Protein AF-A0A4T0IVK9-F1 (afdb_monomer_lite)

Structure (mmCIF, N/CA/C/O backbone):
data_AF-A0A4T0IVK9-F1
#
_entry.id   AF-A0A4T0IVK9-F1
#
loop_
_atom_site.group_PDB
_atom_site.id
_atom_site.type_symbol
_atom_site.label_atom_id
_atom_site.label_alt_id
_atom_site.label_comp_id
_atom_site.label_asym_id
_atom_site.label_entity_id
_atom_site.label_seq_id
_atom_site.pdbx_PDB_ins_code
_atom_site.Cartn_x
_atom_site.Cartn_y
_atom_site.Cartn_z
_atom_site.occupancy
_atom_site.B_iso_or_equiv
_atom_site.auth_seq_id
_atom_site.auth_comp_id
_atom_site.auth_asym_id
_atom_site.auth_atom_id
_atom_site.pdbx_PDB_model_num
ATOM 1 N N . MET A 1 1 ? 17.956 20.297 -20.035 1.00 35.69 1 MET A N 1
ATOM 2 C CA . MET A 1 1 ? 18.117 21.753 -19.789 1.00 35.69 1 MET A CA 1
ATOM 3 C C . MET A 1 1 ? 16.824 22.497 -19.441 1.00 35.69 1 MET A C 1
ATOM 5 O O . MET A 1 1 ? 16.869 23.270 -18.499 1.00 35.69 1 MET A O 1
ATOM 9 N N . LYS A 1 2 ? 15.667 22.271 -20.096 1.00 33.25 2 LYS A N 1
ATOM 10 C CA . LYS A 1 2 ? 14.414 22.989 -19.743 1.00 33.25 2 LYS A CA 1
ATOM 11 C C . LYS A 1 2 ? 13.840 22.673 -18.342 1.00 33.25 2 LYS A C 1
ATOM 13 O O . LYS A 1 2 ? 13.291 23.575 -17.725 1.00 33.25 2 LYS A O 1
ATOM 18 N N . ARG A 1 3 ? 14.008 21.452 -17.805 1.00 40.47 3 ARG A N 1
ATOM 19 C CA . ARG A 1 3 ? 13.567 21.104 -16.430 1.00 40.47 3 ARG A CA 1
ATOM 20 C C . ARG A 1 3 ? 14.401 21.773 -15.327 1.00 40.47 3 ARG A C 1
ATOM 22 O O . ARG A 1 3 ? 13.815 22.282 -14.381 1.00 40.47 3 ARG A O 1
ATOM 29 N N . TYR A 1 4 ? 15.721 21.888 -15.513 1.00 37.03 4 TYR A N 1
ATOM 30 C CA . TYR A 1 4 ? 16.641 22.532 -14.555 1.00 37.03 4 TYR A CA 1
ATOM 31 C C . TYR A 1 4 ? 16.361 24.029 -14.324 1.00 37.03 4 TYR A C 1
ATOM 33 O O . TYR A 1 4 ? 16.618 24.551 -13.247 1.00 37.03 4 TYR A O 1
ATOM 41 N N . LEU A 1 5 ? 15.809 24.729 -15.320 1.00 34.78 5 LEU A N 1
ATOM 42 C CA . LEU A 1 5 ? 15.393 26.129 -15.162 1.00 34.78 5 LEU A CA 1
ATOM 43 C C . LEU A 1 5 ? 14.027 26.254 -14.458 1.00 34.78 5 LEU A C 1
ATOM 45 O O . LEU A 1 5 ? 13.761 27.267 -13.814 1.00 34.78 5 LEU A O 1
ATOM 49 N N . SER A 1 6 ? 13.181 25.217 -14.531 1.00 42.84 6 SER A N 1
ATOM 50 C CA . SER A 1 6 ? 11.892 25.171 -13.823 1.00 42.84 6 SER A CA 1
ATOM 51 C C . SER A 1 6 ? 12.010 24.701 -12.370 1.00 42.84 6 SER A C 1
ATOM 53 O O . SER A 1 6 ? 11.225 25.122 -11.526 1.00 42.84 6 SER A O 1
ATOM 55 N N . SER A 1 7 ? 13.007 23.869 -12.051 1.00 41.25 7 SER A N 1
ATOM 56 C CA . SER A 1 7 ? 13.270 23.414 -10.682 1.00 41.25 7 SER A CA 1
ATOM 57 C C . SER A 1 7 ? 13.758 24.565 -9.797 1.00 41.25 7 SER A C 1
ATOM 59 O O . SER A 1 7 ? 13.277 24.719 -8.678 1.00 41.25 7 SER A O 1
ATOM 61 N N . SER A 1 8 ? 14.589 25.468 -10.333 1.00 39.22 8 SER A N 1
ATOM 62 C CA . SER A 1 8 ? 15.020 26.685 -9.624 1.00 39.22 8 SER A CA 1
ATOM 63 C C . SER A 1 8 ? 13.879 27.678 -9.345 1.00 39.22 8 SER A C 1
ATOM 65 O O . SER A 1 8 ? 13.990 28.484 -8.428 1.00 39.22 8 SER A O 1
ATOM 67 N N . THR A 1 9 ? 12.780 27.631 -10.108 1.00 43.16 9 THR A N 1
ATOM 68 C CA . THR A 1 9 ? 11.577 28.453 -9.875 1.00 43.16 9 THR A CA 1
ATOM 69 C C . THR A 1 9 ? 10.534 27.762 -8.987 1.00 43.16 9 THR A C 1
ATOM 71 O O . THR A 1 9 ? 9.701 28.451 -8.402 1.00 43.16 9 THR A O 1
ATOM 74 N N . ARG A 1 10 ? 10.576 26.427 -8.839 1.00 46.47 10 ARG A N 1
ATOM 75 C CA . ARG A 1 10 ? 9.705 25.663 -7.920 1.00 46.47 10 ARG A CA 1
ATOM 76 C C . ARG A 1 10 ? 10.259 25.561 -6.501 1.00 46.47 10 ARG A C 1
ATOM 78 O O . ARG A 1 10 ? 9.487 25.729 -5.566 1.00 46.47 10 ARG A O 1
ATOM 85 N N . LEU A 1 11 ? 11.577 25.417 -6.335 1.00 45.34 11 LEU A N 1
ATOM 86 C CA . LEU A 1 11 ? 12.252 25.512 -5.027 1.00 45.34 11 LEU A CA 1
ATOM 87 C C . LEU A 1 11 ? 11.997 26.860 -4.327 1.00 45.34 11 LEU A C 1
ATOM 89 O O . LEU A 1 11 ? 12.019 26.938 -3.106 1.00 45.34 11 LEU A O 1
ATOM 93 N N . ALA A 1 12 ? 11.695 27.911 -5.095 1.00 41.84 12 ALA A N 1
ATOM 94 C CA . ALA A 1 12 ? 11.311 29.225 -4.580 1.00 41.84 12 ALA A CA 1
ATOM 95 C C . ALA A 1 12 ? 9.824 29.337 -4.166 1.00 41.84 12 ALA A C 1
ATOM 97 O O . ALA A 1 12 ? 9.397 30.413 -3.754 1.00 41.84 12 ALA A O 1
ATOM 98 N N . LYS A 1 13 ? 9.011 28.277 -4.315 1.00 46.56 13 LYS A N 1
ATOM 99 C CA . LYS A 1 13 ? 7.542 28.352 -4.208 1.00 46.56 13 LYS A CA 1
ATOM 100 C C . LYS A 1 13 ? 6.934 27.645 -2.993 1.00 46.56 13 LYS A C 1
ATOM 102 O O . LYS A 1 13 ? 5.774 27.907 -2.684 1.00 46.56 13 LYS A O 1
ATOM 107 N N . SER A 1 14 ? 7.681 26.801 -2.283 1.00 50.38 14 SER A N 1
ATOM 108 C CA . SER A 1 14 ? 7.239 26.211 -1.016 1.00 50.38 14 SER A CA 1
ATOM 109 C C . SER A 1 14 ? 7.905 26.940 0.148 1.00 50.38 14 SER A C 1
ATOM 111 O O . SER A 1 14 ? 8.978 26.555 0.608 1.00 50.38 14 SER A O 1
ATOM 113 N N . ASP A 1 15 ? 7.280 28.015 0.617 1.00 60.22 15 ASP A N 1
ATOM 114 C CA . ASP A 1 15 ? 7.647 28.607 1.902 1.00 60.22 15 ASP A CA 1
ATOM 115 C C . ASP A 1 15 ? 7.488 27.504 2.975 1.00 60.22 15 ASP A C 1
ATOM 117 O O . ASP A 1 15 ? 6.382 26.963 3.105 1.00 60.22 15 ASP A O 1
ATOM 121 N N . PRO A 1 16 ? 8.546 27.079 3.696 1.00 61.47 16 PRO A N 1
ATOM 122 C CA . PRO A 1 16 ? 8.486 25.925 4.603 1.00 61.47 16 PRO A CA 1
ATOM 123 C C . PRO A 1 16 ? 7.391 26.072 5.668 1.00 61.47 16 PRO A C 1
ATOM 125 O O . PRO A 1 16 ? 6.752 25.094 6.059 1.00 61.47 16 PRO A O 1
ATOM 128 N N . GLY A 1 17 ? 7.087 27.312 6.068 1.00 66.00 17 GLY A N 1
ATOM 129 C CA . GLY A 1 17 ? 5.975 27.608 6.967 1.00 66.00 17 GLY A CA 1
ATOM 130 C C . GLY A 1 17 ? 4.588 27.360 6.360 1.00 66.00 17 GLY A C 1
ATOM 131 O O . GLY A 1 17 ? 3.633 27.159 7.104 1.00 66.00 17 GLY A O 1
ATOM 132 N N . ASN A 1 18 ? 4.432 27.376 5.035 1.00 73.12 18 ASN A N 1
ATOM 133 C CA . ASN A 1 18 ? 3.164 27.060 4.375 1.00 73.12 18 ASN A CA 1
ATOM 134 C C . ASN A 1 18 ? 2.948 25.543 4.280 1.00 73.12 18 ASN A C 1
ATOM 136 O O . ASN A 1 18 ? 1.864 25.064 4.595 1.00 73.12 18 ASN A O 1
ATOM 140 N N . HIS A 1 19 ? 4.004 24.777 3.985 1.00 74.12 19 HIS A N 1
ATOM 141 C CA . HIS A 1 19 ? 3.926 23.313 3.957 1.00 74.12 19 HIS A CA 1
ATOM 142 C C . HIS A 1 19 ? 3.554 22.727 5.328 1.00 74.12 19 HIS A C 1
ATOM 144 O O . HIS A 1 19 ? 2.671 21.877 5.435 1.00 74.12 19 HIS A O 1
ATOM 150 N N . GLN A 1 20 ? 4.158 23.243 6.403 1.00 77.94 20 GLN A N 1
ATOM 151 C CA . GLN A 1 20 ? 3.820 22.817 7.760 1.00 77.94 20 GLN A CA 1
ATOM 152 C C . GLN A 1 20 ? 2.373 23.173 8.137 1.00 77.94 20 GLN A C 1
ATOM 154 O O . GLN A 1 20 ? 1.696 22.385 8.797 1.00 77.94 20 GLN A O 1
ATOM 159 N N . ARG A 1 21 ? 1.870 24.338 7.702 1.00 79.00 21 ARG A N 1
ATOM 160 C CA . ARG A 1 21 ? 0.462 24.720 7.895 1.00 79.00 21 ARG A CA 1
ATOM 161 C C . ARG A 1 21 ? -0.474 23.781 7.145 1.00 79.00 21 ARG A C 1
ATOM 163 O O . ARG A 1 21 ? -1.431 23.310 7.751 1.00 79.00 21 ARG A O 1
ATOM 170 N N . ASP A 1 22 ? -0.181 23.460 5.890 1.00 79.56 22 ASP A N 1
ATOM 171 C CA . ASP A 1 22 ? -0.982 22.532 5.086 1.00 79.56 22 ASP A CA 1
ATOM 172 C C . ASP A 1 22 ? -1.000 21.127 5.696 1.00 79.56 22 ASP A C 1
ATOM 174 O O . ASP A 1 22 ? -2.058 20.497 5.783 1.00 79.56 22 ASP A O 1
ATOM 178 N N . LEU A 1 23 ? 0.142 20.662 6.212 1.00 81.81 23 LEU A N 1
ATOM 179 C CA . LEU A 1 23 ? 0.221 19.411 6.957 1.00 81.81 23 LEU A CA 1
ATOM 180 C C . LEU A 1 23 ? -0.650 19.468 8.217 1.00 81.81 23 LEU A C 1
ATOM 182 O O . LEU A 1 23 ? -1.490 18.592 8.407 1.00 81.81 23 LEU A O 1
ATOM 186 N N . ILE A 1 24 ? -0.524 20.504 9.051 1.00 81.00 24 ILE A N 1
ATOM 187 C CA . ILE A 1 24 ? -1.353 20.669 10.257 1.00 81.00 24 ILE A CA 1
ATOM 188 C C . ILE A 1 24 ? -2.839 20.687 9.889 1.00 81.00 24 ILE A C 1
ATOM 190 O O . ILE A 1 24 ? -3.636 19.984 10.510 1.00 81.00 24 ILE A O 1
ATOM 194 N N . LEU A 1 25 ? -3.220 21.433 8.852 1.00 80.44 25 LEU A N 1
ATOM 195 C CA . LEU A 1 25 ? -4.592 21.470 8.357 1.00 80.44 25 LEU A CA 1
ATOM 196 C C . LEU A 1 25 ? -5.051 20.091 7.877 1.00 80.44 25 LEU A C 1
ATOM 198 O O . LEU A 1 25 ? -6.182 19.705 8.159 1.00 80.44 25 LEU A O 1
ATOM 202 N N . SER A 1 26 ? -4.191 19.310 7.219 1.00 77.75 26 SER A N 1
ATOM 203 C CA . SER A 1 26 ? -4.514 17.939 6.810 1.00 77.75 26 SER A CA 1
ATOM 204 C C . SER A 1 26 ? -4.764 17.009 7.994 1.00 77.75 26 SER A C 1
ATOM 206 O O . SER A 1 26 ? -5.748 16.266 8.001 1.00 77.75 26 SER A O 1
ATOM 208 N N . VAL A 1 27 ? -3.942 17.118 9.039 1.00 82.62 27 VAL A N 1
ATOM 209 C CA . VAL A 1 27 ? -4.086 16.367 10.288 1.00 82.62 27 VAL A CA 1
ATOM 210 C C . VAL A 1 27 ? -5.374 16.760 11.012 1.00 82.62 27 VAL A C 1
ATOM 212 O O . VAL A 1 27 ? -6.102 15.892 11.490 1.00 82.62 27 VAL A O 1
ATOM 215 N N . LEU A 1 28 ? -5.698 18.053 11.065 1.00 79.06 28 LEU A N 1
ATOM 216 C CA . LEU A 1 28 ? -6.930 18.548 11.684 1.00 79.06 28 LEU A CA 1
ATOM 217 C C . LEU A 1 28 ? -8.176 18.131 10.889 1.00 79.06 28 LEU A C 1
ATOM 219 O O . LEU A 1 28 ? -9.169 17.688 11.473 1.00 79.06 28 LEU A O 1
ATOM 223 N N . ASN A 1 29 ? -8.112 18.194 9.558 1.00 78.56 29 ASN A N 1
ATOM 224 C CA . ASN A 1 29 ? -9.193 17.770 8.669 1.00 78.56 29 ASN A CA 1
ATOM 225 C C . ASN A 1 29 ? -9.456 16.263 8.735 1.00 78.56 29 ASN A C 1
ATOM 227 O O . ASN A 1 29 ? -10.595 15.842 8.535 1.00 78.56 29 ASN A O 1
ATOM 231 N N . ALA A 1 30 ? -8.453 15.454 9.091 1.00 74.56 30 ALA A N 1
ATOM 232 C CA . ALA A 1 30 ? -8.631 14.026 9.341 1.00 74.56 30 ALA A CA 1
ATOM 233 C C . ALA A 1 30 ? -9.526 13.717 10.559 1.00 74.56 30 ALA A C 1
ATOM 235 O O . ALA A 1 30 ? -9.893 12.559 10.762 1.00 74.56 30 ALA A O 1
ATOM 236 N N . ARG A 1 31 ? -9.877 14.730 11.372 1.00 78.81 31 ARG A N 1
ATOM 237 C CA . ARG A 1 31 ? -10.713 14.620 12.583 1.00 78.81 31 ARG A CA 1
ATOM 238 C C . ARG A 1 31 ? -10.312 13.441 13.489 1.00 78.81 31 ARG A C 1
ATOM 240 O O . ARG A 1 31 ? -11.174 12.637 13.862 1.00 78.81 31 ARG A O 1
ATOM 247 N N . PRO A 1 32 ? -9.022 13.295 13.850 1.00 78.56 32 PRO A N 1
ATOM 248 C CA . PRO A 1 32 ? -8.592 12.187 14.689 1.00 78.56 32 PRO A CA 1
ATOM 249 C C . PRO A 1 32 ? -9.185 12.321 16.094 1.00 78.56 32 PRO A C 1
ATOM 251 O O . PRO A 1 32 ? -9.207 13.405 16.679 1.00 78.56 32 PRO A O 1
ATOM 254 N N . SER A 1 33 ? -9.656 11.213 16.670 1.00 82.06 33 SER A N 1
ATOM 255 C CA . SER A 1 33 ? -10.049 11.222 18.082 1.00 82.06 33 SER A CA 1
ATOM 256 C C . SER A 1 33 ? -8.813 11.256 18.986 1.00 82.06 33 SER A C 1
ATOM 258 O O . SER A 1 33 ? -7.738 10.797 18.602 1.00 82.06 33 SER A O 1
ATOM 260 N N . ALA A 1 34 ? -8.963 11.708 20.236 1.00 78.00 34 ALA A N 1
ATOM 261 C CA . ALA A 1 34 ? -7.864 11.685 21.209 1.00 78.00 34 ALA A CA 1
ATOM 262 C C . ALA A 1 34 ? -7.276 10.273 21.409 1.00 78.00 34 ALA A C 1
ATOM 264 O O . ALA A 1 34 ? -6.081 10.124 21.663 1.00 78.00 34 ALA A O 1
ATOM 265 N N . ARG A 1 35 ? -8.101 9.225 21.265 1.00 79.69 35 ARG A N 1
ATOM 266 C CA . ARG A 1 35 ? -7.655 7.826 21.290 1.00 79.69 35 ARG A CA 1
ATOM 267 C C . ARG A 1 35 ? -6.801 7.486 20.069 1.00 79.69 35 ARG A C 1
ATOM 269 O O . ARG A 1 35 ? -5.777 6.830 20.233 1.00 79.69 35 ARG A O 1
ATOM 276 N N . ASP A 1 36 ? -7.205 7.935 18.884 1.00 80.25 36 ASP A N 1
ATOM 277 C CA . ASP A 1 36 ? -6.479 7.671 17.638 1.00 80.25 36 ASP A CA 1
ATOM 278 C C . ASP A 1 36 ? -5.111 8.358 17.658 1.00 80.25 36 ASP A C 1
ATOM 280 O O . ASP A 1 36 ? -4.097 7.701 17.435 1.00 80.25 36 ASP A O 1
ATOM 284 N N . SER A 1 37 ? -5.055 9.636 18.049 1.00 81.25 37 SER A N 1
ATOM 285 C CA . SER A 1 37 ? -3.794 10.376 18.174 1.00 81.25 37 SER A CA 1
ATOM 286 C C . SER A 1 37 ? -2.859 9.743 19.207 1.00 81.25 37 SER A C 1
ATOM 288 O O . SER A 1 37 ? -1.673 9.566 18.937 1.00 81.25 37 SER A O 1
ATOM 290 N N . LYS A 1 38 ? -3.380 9.326 20.372 1.00 81.25 38 LYS A N 1
ATOM 291 C CA . LYS A 1 38 ? -2.588 8.598 21.380 1.00 81.25 38 LYS A CA 1
ATOM 292 C C . LYS A 1 38 ? -2.076 7.263 20.845 1.00 81.25 38 LYS A C 1
ATOM 294 O O . LYS A 1 38 ? -0.916 6.935 21.071 1.00 81.25 38 LYS A O 1
ATOM 299 N N . SER A 1 39 ? -2.911 6.514 20.124 1.00 80.75 39 SER A N 1
ATOM 300 C CA . SER A 1 39 ? -2.518 5.242 19.512 1.00 80.75 39 SER A CA 1
ATOM 301 C C . SER A 1 39 ? -1.440 5.438 18.450 1.00 80.75 39 SER A C 1
ATOM 303 O O . SER A 1 39 ? -0.513 4.636 18.384 1.00 80.75 39 SER A O 1
ATOM 305 N N . TYR A 1 40 ? -1.544 6.493 17.640 1.00 81.44 40 TYR A N 1
ATOM 306 C CA . TYR A 1 40 ? -0.555 6.843 16.627 1.00 81.44 40 TYR A CA 1
ATOM 307 C C . TYR A 1 40 ? 0.775 7.273 17.258 1.00 81.44 40 TYR A C 1
ATOM 309 O O . TYR A 1 40 ? 1.825 6.785 16.858 1.00 81.44 40 TYR A O 1
ATOM 317 N N . LEU A 1 41 ? 0.754 8.100 18.304 1.00 80.25 41 LEU A N 1
ATOM 318 C CA . LEU A 1 41 ? 1.970 8.521 19.008 1.00 80.25 41 LEU A CA 1
ATOM 319 C C . LEU A 1 41 ? 2.640 7.374 19.773 1.00 80.25 41 LEU A C 1
ATOM 321 O O . LEU A 1 41 ? 3.857 7.225 19.710 1.00 80.25 41 LEU A O 1
ATOM 325 N N . ALA A 1 42 ? 1.859 6.519 20.444 1.00 79.56 42 ALA A N 1
ATOM 326 C CA . ALA A 1 42 ? 2.373 5.317 21.108 1.00 79.56 42 ALA A CA 1
ATOM 327 C C . ALA A 1 42 ? 3.103 4.391 20.128 1.00 79.56 42 ALA A C 1
ATOM 329 O O . ALA A 1 42 ? 4.050 3.704 20.488 1.00 79.56 42 ALA A O 1
ATOM 330 N N . SER A 1 43 ? 2.688 4.432 18.868 1.00 71.75 43 SER A N 1
ATOM 331 C CA . SER A 1 43 ? 3.260 3.665 17.779 1.00 71.75 43 SER A CA 1
ATOM 332 C C . SER A 1 43 ? 4.724 4.060 17.462 1.00 71.75 43 SER A C 1
ATOM 334 O O . SER A 1 43 ? 5.490 3.238 16.956 1.00 71.75 43 SER A O 1
ATOM 336 N N . PHE A 1 44 ? 5.147 5.279 17.803 1.00 70.00 44 PHE A N 1
ATOM 337 C CA . PHE A 1 44 ? 6.527 5.754 17.629 1.00 70.00 44 PHE A CA 1
ATOM 338 C C . PHE A 1 44 ? 7.417 5.561 18.857 1.00 70.00 44 PHE A C 1
ATOM 340 O O . PHE A 1 44 ? 8.635 5.738 18.770 1.00 70.00 44 PHE A O 1
ATOM 347 N N . ARG A 1 45 ? 6.826 5.202 20.001 1.00 69.56 45 ARG A N 1
ATOM 348 C CA . ARG A 1 45 ? 7.575 4.910 21.223 1.00 69.56 45 ARG A CA 1
ATOM 349 C C . ARG A 1 45 ? 8.257 3.552 21.082 1.00 69.56 45 ARG A C 1
ATOM 351 O O . ARG A 1 45 ? 7.725 2.644 20.443 1.00 69.56 45 ARG A O 1
ATOM 358 N N . LYS A 1 46 ? 9.449 3.403 21.670 1.00 58.50 46 LYS A N 1
ATOM 359 C CA . LYS A 1 46 ? 10.112 2.093 21.761 1.00 58.50 46 LYS A CA 1
ATOM 360 C C . LYS A 1 46 ? 9.145 1.112 22.446 1.00 58.50 46 LYS A C 1
ATOM 362 O O . LYS A 1 46 ? 8.466 1.527 23.387 1.00 58.50 46 LYS A O 1
ATOM 367 N N . PRO A 1 47 ? 9.056 -0.156 22.003 1.00 54.06 47 PRO A N 1
ATOM 368 C CA . PRO A 1 47 ? 8.234 -1.143 22.687 1.00 54.06 47 PRO A CA 1
ATOM 369 C C . PRO A 1 47 ? 8.751 -1.295 24.122 1.00 54.06 47 PRO A C 1
ATOM 371 O O . PRO A 1 47 ? 9.785 -1.922 24.359 1.00 54.06 47 PRO A O 1
ATOM 374 N N . GLN A 1 48 ? 8.058 -0.680 25.082 1.00 43.28 48 GLN A N 1
ATOM 375 C CA . GLN A 1 48 ? 8.257 -0.978 26.492 1.00 43.28 48 GLN A CA 1
ATOM 376 C C . GLN A 1 48 ? 7.838 -2.436 26.689 1.00 43.28 48 GLN A C 1
ATOM 378 O O . GLN A 1 48 ? 6.765 -2.848 26.241 1.00 43.28 48 GLN A O 1
ATOM 383 N N . LYS A 1 49 ? 8.706 -3.241 27.314 1.00 34.38 49 LYS A N 1
ATOM 384 C CA . LYS A 1 49 ? 8.307 -4.577 27.765 1.00 34.38 49 LYS A CA 1
ATOM 385 C C . LYS A 1 49 ? 7.046 -4.410 28.622 1.00 34.38 49 LYS A C 1
ATOM 387 O O . LYS A 1 49 ? 7.061 -3.540 29.492 1.00 34.38 49 LYS A O 1
ATOM 392 N N . PRO A 1 50 ? 5.989 -5.213 28.424 1.00 33.56 50 PRO A N 1
ATOM 393 C CA . PRO A 1 50 ? 4.921 -5.254 29.405 1.00 33.56 50 PRO A CA 1
ATOM 394 C C . PRO A 1 50 ? 5.551 -5.702 30.726 1.00 33.56 50 PRO A C 1
ATOM 396 O O . PRO A 1 50 ? 6.110 -6.799 30.810 1.00 33.56 50 PRO A O 1
ATOM 399 N N . ALA A 1 51 ? 5.527 -4.830 31.733 1.00 31.23 51 ALA A N 1
ATOM 400 C CA . ALA A 1 51 ? 5.723 -5.252 33.106 1.00 31.23 51 ALA A CA 1
ATOM 401 C C . ALA A 1 51 ? 4.530 -6.154 33.432 1.00 31.23 51 ALA A C 1
ATOM 403 O O . ALA A 1 51 ? 3.417 -5.686 33.657 1.00 31.23 51 ALA A O 1
ATOM 404 N N . PHE A 1 52 ? 4.734 -7.463 33.327 1.00 30.66 52 PHE A N 1
ATOM 405 C CA . PHE A 1 52 ? 3.837 -8.412 33.954 1.00 30.66 52 PHE A CA 1
ATOM 406 C C . PHE A 1 52 ? 4.066 -8.281 35.458 1.00 30.66 52 PHE A C 1
ATOM 408 O O . PHE A 1 52 ? 4.989 -8.890 35.995 1.00 30.66 52 PHE A O 1
ATOM 415 N N . ASP A 1 53 ? 3.241 -7.472 36.120 1.00 28.83 53 ASP A N 1
ATOM 416 C CA . ASP A 1 53 ? 3.038 -7.566 37.563 1.00 28.83 53 ASP A CA 1
ATOM 417 C C . ASP A 1 53 ? 2.328 -8.894 37.846 1.00 28.83 53 ASP A C 1
ATOM 419 O O . ASP A 1 53 ? 1.107 -8.988 37.961 1.00 28.83 53 ASP A O 1
ATOM 423 N N . VAL A 1 54 ? 3.112 -9.967 37.908 1.00 33.12 54 VAL A N 1
ATOM 424 C CA . VAL A 1 54 ? 2.717 -11.173 38.626 1.00 33.12 54 VAL A CA 1
ATOM 425 C C . VAL A 1 54 ? 3.089 -10.912 40.072 1.00 33.12 54 VAL A C 1
ATOM 427 O O . VAL A 1 54 ? 4.265 -10.989 40.395 1.00 33.12 54 VAL A O 1
ATOM 430 N N . ASN A 1 55 ? 2.109 -10.550 40.903 1.00 30.05 55 ASN A N 1
ATOM 431 C CA . ASN A 1 55 ? 2.079 -10.851 42.338 1.00 30.05 55 ASN A CA 1
ATOM 432 C C . ASN A 1 55 ? 0.711 -10.471 42.926 1.00 30.05 55 ASN A C 1
ATOM 434 O O . ASN A 1 55 ? 0.536 -9.420 43.535 1.00 30.05 55 ASN A O 1
ATOM 438 N N . HIS A 1 56 ? -0.261 -11.372 42.783 1.00 30.27 56 HIS A N 1
ATOM 439 C CA . HIS A 1 56 ? -1.383 -11.457 43.714 1.00 30.27 56 HIS A CA 1
ATOM 440 C C . HIS A 1 56 ? -1.281 -12.784 44.473 1.00 30.27 56 HIS A C 1
ATOM 442 O O . HIS A 1 56 ? -1.710 -13.827 43.989 1.00 30.27 56 HIS A O 1
ATOM 448 N N . SER A 1 57 ? -0.729 -12.728 45.684 1.00 30.25 57 SER A N 1
ATOM 449 C CA . SER A 1 57 ? -0.957 -13.723 46.734 1.00 30.25 57 SER A CA 1
ATOM 450 C C . SER A 1 57 ? -1.212 -12.996 48.059 1.00 30.25 57 SER A C 1
ATOM 452 O O . SER A 1 57 ? -0.472 -12.089 48.433 1.00 30.25 57 SER A O 1
ATOM 454 N N . LEU A 1 58 ? -2.317 -13.376 48.702 1.00 28.02 58 LEU A N 1
ATOM 455 C CA . LEU A 1 58 ? -2.933 -12.839 49.927 1.00 28.02 58 LEU A CA 1
ATOM 456 C C . LEU A 1 58 ? -2.087 -13.086 51.214 1.00 28.02 58 LEU A C 1
ATOM 458 O O . LEU A 1 58 ? -1.094 -13.807 51.151 1.00 28.02 58 LEU A O 1
ATOM 462 N N . PRO A 1 59 ? -2.439 -12.475 52.374 1.00 36.97 59 PRO A N 1
ATOM 463 C CA . PRO A 1 59 ? -1.484 -11.920 53.342 1.00 36.97 59 PRO A CA 1
ATOM 464 C C . PRO A 1 59 ? -1.228 -12.788 54.588 1.00 36.97 59 PRO A C 1
ATOM 466 O O . PRO A 1 59 ? -2.117 -13.501 55.051 1.00 36.97 59 PRO A O 1
ATOM 469 N N . LEU A 1 60 ? -0.065 -12.603 55.230 1.00 26.52 60 LEU A N 1
ATOM 470 C CA . LEU A 1 60 ? 0.158 -12.935 56.645 1.00 26.52 60 LEU A CA 1
ATOM 471 C C . LEU A 1 60 ? 1.007 -11.867 57.363 1.00 26.52 60 LEU A C 1
ATOM 473 O O . LEU A 1 60 ? 1.829 -11.184 56.762 1.00 26.52 60 LEU A O 1
ATOM 477 N N . LYS A 1 61 ? 0.700 -11.708 58.654 1.00 26.48 61 LYS A N 1
ATOM 478 C CA . LYS A 1 61 ? 0.969 -10.586 59.569 1.00 26.48 61 LYS A CA 1
ATOM 479 C C . LYS A 1 61 ? 2.363 -10.576 60.232 1.00 26.48 61 LYS A C 1
ATOM 481 O O . LYS A 1 61 ? 2.906 -11.644 60.487 1.00 26.48 61 LYS A O 1
ATOM 486 N N . THR A 1 62 ? 2.743 -9.359 60.681 1.00 24.52 62 THR A N 1
ATOM 487 C CA . THR A 1 62 ? 3.576 -8.954 61.863 1.00 24.52 62 THR A CA 1
ATOM 488 C C . THR A 1 62 ? 5.061 -9.366 61.867 1.00 24.52 62 THR A C 1
ATOM 490 O O . THR A 1 62 ? 5.358 -10.504 61.549 1.00 24.52 62 THR A O 1
ATOM 493 N N . SER A 1 63 ? 6.062 -8.541 62.216 1.00 27.52 63 SER A N 1
ATOM 494 C CA . SER A 1 63 ? 6.157 -7.415 63.174 1.00 27.52 63 SER A CA 1
ATOM 495 C C . SER A 1 63 ? 7.463 -6.597 62.989 1.00 27.52 63 SER A C 1
ATOM 497 O O . SER A 1 63 ? 8.493 -7.184 62.676 1.00 27.52 63 SER A O 1
ATOM 499 N N . ASP A 1 64 ? 7.369 -5.283 63.241 1.00 25.09 64 ASP A N 1
ATOM 500 C CA . ASP A 1 64 ? 8.306 -4.302 63.843 1.00 25.09 64 ASP A CA 1
ATOM 501 C C . ASP A 1 64 ? 9.828 -4.285 63.541 1.00 25.09 64 ASP A C 1
ATOM 503 O O . ASP A 1 64 ? 10.546 -5.240 63.823 1.00 25.09 64 ASP A O 1
ATOM 507 N N . ILE A 1 65 ? 10.342 -3.112 63.114 1.00 30.39 65 ILE A N 1
ATOM 508 C CA . ILE A 1 65 ? 11.188 -2.156 63.890 1.00 30.39 65 ILE A CA 1
ATOM 509 C C . ILE A 1 65 ? 11.786 -1.078 62.936 1.00 30.39 65 ILE A C 1
ATOM 511 O O . ILE A 1 65 ? 12.498 -1.388 61.984 1.00 30.39 65 ILE A O 1
ATOM 515 N N . ASP A 1 66 ? 11.481 0.191 63.231 1.00 24.91 66 ASP A N 1
ATOM 516 C CA . ASP A 1 66 ? 12.020 1.472 62.701 1.00 24.91 66 ASP A CA 1
ATOM 517 C C . ASP A 1 66 ? 13.394 1.838 63.349 1.00 24.91 66 ASP A C 1
ATOM 519 O O . ASP A 1 66 ? 13.809 1.119 64.261 1.00 24.91 66 ASP A O 1
ATOM 523 N N . PRO A 1 67 ? 14.057 3.007 63.127 1.00 39.44 67 PRO A N 1
ATOM 524 C CA . PRO A 1 67 ? 14.091 3.959 61.994 1.00 39.44 67 PRO A CA 1
ATOM 525 C C . PRO A 1 67 ? 15.521 4.506 61.677 1.00 39.44 67 PRO A C 1
ATOM 527 O O . PRO A 1 67 ? 16.382 4.572 62.552 1.00 39.44 67 PRO A O 1
ATOM 530 N N . THR A 1 68 ? 15.776 5.048 60.472 1.00 28.78 68 THR A N 1
ATOM 531 C CA . THR A 1 68 ? 16.651 6.245 60.280 1.00 28.78 68 THR A CA 1
ATOM 532 C C . THR A 1 68 ? 16.551 6.837 58.857 1.00 28.78 68 THR A C 1
ATOM 534 O O . THR A 1 68 ? 17.190 6.343 57.940 1.00 28.78 68 THR A O 1
ATOM 537 N N . THR A 1 69 ? 15.771 7.930 58.728 1.00 27.52 69 THR A N 1
ATOM 538 C CA . THR A 1 69 ? 15.975 9.188 57.935 1.00 27.52 69 THR A CA 1
ATOM 539 C C . THR A 1 69 ? 16.389 9.186 56.439 1.00 27.52 69 THR A C 1
ATOM 541 O O . THR A 1 69 ? 17.190 8.360 56.027 1.00 27.52 69 THR A O 1
ATOM 544 N N . PRO A 1 70 ? 16.084 10.251 55.650 1.00 33.25 70 PRO A N 1
ATOM 545 C CA . PRO A 1 70 ? 14.991 11.227 55.722 1.00 33.25 70 PRO A CA 1
ATOM 546 C C . PRO A 1 70 ? 14.211 11.399 54.394 1.00 33.25 70 PRO A C 1
ATOM 548 O O . PRO A 1 70 ? 14.625 11.023 53.301 1.00 33.25 70 PRO A O 1
ATOM 551 N N . LEU A 1 71 ? 13.064 12.056 54.544 1.00 32.25 71 LEU A N 1
ATOM 552 C CA . LEU A 1 71 ? 12.159 12.581 53.528 1.00 32.25 71 LEU A CA 1
ATOM 553 C C . LEU A 1 71 ? 12.892 13.378 52.427 1.00 32.25 71 LEU A C 1
ATOM 555 O O . LEU A 1 71 ? 13.574 14.363 52.704 1.00 32.25 71 LEU A O 1
ATOM 559 N N . SER A 1 72 ? 12.693 12.997 51.167 1.00 27.97 72 SER A N 1
ATOM 560 C CA . SER A 1 72 ? 12.931 13.858 50.003 1.00 27.97 72 SER A CA 1
ATOM 561 C C . SER A 1 72 ? 11.838 13.607 48.976 1.00 27.97 72 SER A C 1
ATOM 563 O O . SER A 1 72 ? 11.916 12.726 48.125 1.00 27.97 72 SER A O 1
ATOM 565 N N . THR A 1 73 ? 10.783 14.405 49.090 1.00 31.00 73 THR A N 1
ATOM 566 C CA . THR A 1 73 ? 9.834 14.679 48.018 1.00 31.00 73 THR A CA 1
ATOM 567 C C . THR A 1 73 ? 10.584 15.290 46.839 1.00 31.00 73 THR A C 1
ATOM 569 O O . THR A 1 73 ? 10.966 16.457 46.886 1.00 31.00 73 THR A O 1
ATOM 572 N N . THR A 1 74 ? 10.769 14.526 45.770 1.00 27.81 74 THR A N 1
ATOM 573 C CA . THR A 1 74 ? 10.954 15.091 44.431 1.00 27.81 74 THR A CA 1
ATOM 574 C C . THR A 1 74 ? 10.031 14.360 43.475 1.00 27.81 74 THR A C 1
ATOM 576 O O . THR A 1 74 ? 10.303 13.278 42.972 1.00 27.81 74 THR A O 1
ATOM 579 N N . THR A 1 75 ? 8.880 14.986 43.270 1.00 32.34 75 THR A N 1
ATOM 580 C CA . THR A 1 75 ? 8.052 14.831 42.085 1.00 32.34 75 THR A CA 1
ATOM 581 C C . THR A 1 75 ? 8.879 15.320 40.895 1.00 32.34 75 THR A C 1
ATOM 583 O O . THR A 1 75 ? 8.887 16.511 40.601 1.00 32.34 75 THR A O 1
ATOM 586 N N . THR A 1 76 ? 9.626 14.438 40.240 1.00 27.86 76 THR A N 1
ATOM 587 C CA . THR A 1 76 ? 10.206 14.715 38.922 1.00 27.86 76 THR A CA 1
ATOM 588 C C . THR A 1 76 ? 9.386 13.974 37.877 1.00 27.86 76 THR A C 1
ATOM 590 O O . THR A 1 76 ? 9.349 12.746 37.817 1.00 27.86 76 THR A O 1
ATOM 593 N N . ALA A 1 77 ? 8.652 14.757 37.089 1.00 29.53 77 ALA A N 1
ATOM 594 C CA . ALA A 1 77 ? 8.041 14.313 35.849 1.00 29.53 77 ALA A CA 1
ATOM 595 C C . ALA A 1 77 ? 9.118 13.708 34.920 1.00 29.53 77 ALA A C 1
ATOM 597 O O . ALA A 1 77 ? 10.266 14.159 34.953 1.00 29.53 77 ALA A O 1
ATOM 598 N N . PRO A 1 78 ? 8.789 12.703 34.089 1.00 39.44 78 PRO A N 1
ATOM 599 C CA . PRO A 1 78 ? 9.729 12.149 33.126 1.00 39.44 78 PRO A CA 1
ATOM 600 C C . PRO A 1 78 ? 9.789 13.069 31.898 1.00 39.44 78 PRO A C 1
ATOM 602 O O . PRO A 1 78 ? 9.242 12.750 30.845 1.00 39.44 78 PRO A O 1
ATOM 605 N N . ASP A 1 79 ? 10.433 14.227 32.033 1.00 35.62 79 ASP A N 1
ATOM 606 C CA . ASP A 1 79 ? 10.631 15.165 30.917 1.00 35.62 79 ASP A CA 1
ATOM 607 C C . ASP A 1 79 ? 11.783 14.726 29.982 1.00 35.62 79 ASP A C 1
ATOM 609 O O . ASP A 1 79 ? 11.881 15.191 28.846 1.00 35.62 79 ASP A O 1
ATOM 613 N N . ASP A 1 80 ? 12.587 13.737 30.394 1.00 34.38 80 ASP A N 1
ATOM 614 C CA . ASP A 1 80 ? 13.747 13.240 29.635 1.00 34.38 80 ASP A CA 1
ATOM 615 C C . ASP A 1 80 ? 13.432 12.112 28.626 1.00 34.38 80 ASP A C 1
ATOM 617 O O . ASP A 1 80 ? 14.276 11.774 27.795 1.00 34.38 80 ASP A O 1
ATOM 621 N N . GLU A 1 81 ? 12.216 11.545 28.609 1.00 40.66 81 GLU A N 1
ATOM 622 C CA . GLU A 1 81 ? 11.826 10.510 27.621 1.00 40.66 81 GLU A CA 1
ATOM 623 C C . GLU A 1 81 ? 11.369 11.115 26.268 1.00 40.66 81 GLU A C 1
ATOM 625 O O . GLU A 1 81 ? 11.090 10.397 25.307 1.00 40.66 81 GLU A O 1
ATOM 630 N N . ILE A 1 82 ? 11.301 12.450 26.167 1.00 44.03 82 ILE A N 1
ATOM 631 C CA . ILE A 1 82 ? 10.849 13.194 24.975 1.00 44.03 82 ILE A CA 1
ATOM 632 C C . ILE A 1 82 ? 11.983 13.387 23.945 1.00 44.03 82 ILE A C 1
ATOM 634 O O . ILE A 1 82 ? 11.715 13.638 22.769 1.00 44.03 82 ILE A O 1
ATOM 638 N N . LEU A 1 83 ? 13.248 13.229 24.351 1.00 39.50 83 LEU A N 1
ATOM 639 C CA . LEU A 1 83 ? 14.425 13.471 23.501 1.00 39.50 83 LEU A CA 1
ATOM 640 C C . LEU A 1 83 ? 14.929 12.235 22.737 1.00 39.50 83 LEU A C 1
ATOM 642 O O . LEU A 1 83 ? 15.906 12.327 21.990 1.00 39.50 83 LEU A O 1
ATOM 646 N N . ASP A 1 84 ? 14.269 11.084 22.870 1.00 43.72 84 ASP A N 1
ATOM 647 C CA . ASP A 1 84 ? 14.586 9.913 22.054 1.00 43.72 84 ASP A CA 1
ATOM 648 C C . ASP A 1 84 ? 14.121 10.149 20.600 1.00 43.72 84 ASP A C 1
ATOM 650 O O . ASP A 1 84 ? 12.953 10.486 20.370 1.00 43.72 84 ASP A O 1
ATOM 654 N N . PRO A 1 85 ? 14.985 9.969 19.579 1.00 53.47 85 PRO A N 1
ATOM 655 C CA . PRO A 1 85 ? 14.591 10.194 18.197 1.00 53.47 85 PRO A CA 1
ATOM 656 C C . PRO A 1 85 ? 13.441 9.252 17.835 1.00 53.47 85 PRO A C 1
ATOM 658 O O . PRO A 1 85 ? 13.591 8.031 17.880 1.00 53.47 85 PRO A O 1
ATOM 661 N N . ILE A 1 86 ? 12.301 9.837 17.451 1.00 61.22 86 ILE A N 1
ATOM 662 C CA . ILE A 1 86 ? 11.129 9.140 16.908 1.00 61.22 86 ILE A CA 1
ATOM 663 C C . ILE A 1 86 ? 11.609 8.088 15.903 1.00 61.22 86 ILE A C 1
ATOM 665 O O . ILE A 1 86 ? 12.155 8.443 14.848 1.00 61.22 86 ILE A O 1
ATOM 669 N N . ASN A 1 87 ? 11.431 6.808 16.249 1.00 70.19 87 ASN A N 1
ATOM 670 C CA . ASN A 1 87 ? 11.810 5.691 15.393 1.00 70.19 87 ASN A CA 1
ATOM 671 C C . ASN A 1 87 ? 10.951 5.745 14.125 1.00 70.19 87 ASN A C 1
ATOM 673 O O . ASN A 1 87 ? 9.727 5.651 14.233 1.00 70.19 87 ASN A O 1
ATOM 677 N N . PRO A 1 88 ? 11.547 5.903 12.930 1.00 73.19 88 PRO A N 1
ATOM 678 C CA . PRO A 1 88 ? 10.766 5.899 11.704 1.00 73.19 88 PRO A CA 1
ATOM 679 C C . PRO A 1 88 ? 10.015 4.574 11.540 1.00 73.19 88 PRO A C 1
ATOM 681 O O . PRO A 1 88 ? 10.528 3.505 11.857 1.00 73.19 88 PRO A O 1
ATOM 684 N N . ARG A 1 89 ? 8.799 4.625 11.011 1.00 81.88 89 ARG A N 1
ATOM 685 C CA . ARG A 1 89 ? 8.056 3.415 10.656 1.00 81.88 89 ARG A CA 1
ATOM 686 C C . ARG A 1 89 ? 8.300 3.088 9.201 1.00 81.88 89 ARG A C 1
ATOM 688 O O . ARG A 1 89 ? 8.177 3.969 8.355 1.00 81.88 89 ARG A O 1
ATOM 695 N N . ALA A 1 90 ? 8.618 1.833 8.912 1.00 87.31 90 ALA A N 1
ATOM 696 C CA . ALA A 1 90 ? 8.722 1.379 7.537 1.00 87.31 90 ALA A CA 1
ATOM 697 C C . ALA A 1 90 ? 7.320 1.218 6.925 1.00 87.31 90 ALA A C 1
ATOM 699 O O . ALA A 1 90 ? 6.417 0.622 7.523 1.00 87.31 90 ALA A O 1
ATOM 700 N N . GLY A 1 91 ? 7.144 1.752 5.721 1.00 92.69 91 GLY A N 1
ATOM 701 C CA . GLY A 1 91 ? 6.013 1.466 4.842 1.00 92.69 91 GLY A CA 1
ATOM 702 C C . GLY A 1 91 ? 6.496 0.826 3.544 1.00 92.69 91 GLY A C 1
ATOM 703 O O . GLY A 1 91 ? 7.613 1.089 3.102 1.00 92.69 91 GLY A O 1
ATOM 704 N N . LEU A 1 92 ? 5.665 0.000 2.917 1.00 96.19 92 LEU A N 1
ATOM 705 C CA . LEU A 1 92 ? 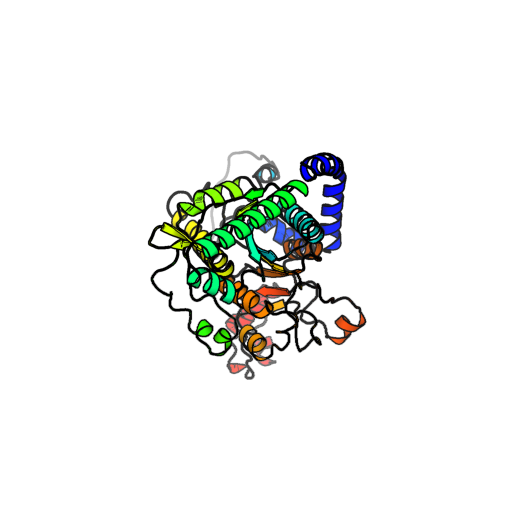5.866 -0.444 1.538 1.00 96.19 92 LEU A CA 1
ATOM 706 C C . LEU A 1 92 ? 4.883 0.291 0.637 1.00 96.19 92 LEU A C 1
ATOM 708 O O . LEU A 1 92 ? 3.710 0.415 0.982 1.00 96.19 92 LEU A O 1
ATOM 712 N N . VAL A 1 93 ? 5.344 0.766 -0.515 1.00 96.75 93 VAL A N 1
ATOM 713 C CA . VAL A 1 93 ? 4.510 1.508 -1.460 1.00 96.75 93 VAL A CA 1
ATOM 714 C C . VAL A 1 93 ? 4.655 0.919 -2.850 1.00 96.75 93 VAL A C 1
ATOM 716 O O . VAL A 1 93 ? 5.751 0.878 -3.401 1.00 96.75 93 VAL A O 1
ATOM 719 N N . LYS A 1 94 ? 3.535 0.502 -3.434 1.00 96.56 94 LYS A N 1
ATOM 720 C CA . LYS A 1 94 ? 3.419 0.214 -4.861 1.00 96.56 94 LYS A CA 1
ATOM 721 C C . LYS A 1 94 ? 2.939 1.469 -5.570 1.00 96.56 94 LYS A C 1
ATOM 723 O O . LYS A 1 94 ? 1.816 1.912 -5.329 1.00 96.56 94 LYS A O 1
ATOM 728 N N . LEU A 1 95 ? 3.760 2.018 -6.455 1.00 96.00 95 LEU A N 1
ATOM 729 C CA . LEU A 1 95 ? 3.382 3.157 -7.281 1.00 96.00 95 LEU A CA 1
ATOM 730 C C . LEU A 1 95 ? 3.009 2.663 -8.67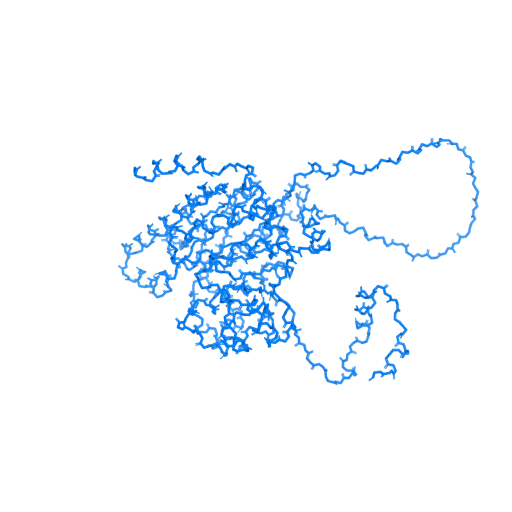9 1.00 96.00 95 LEU A C 1
ATOM 732 O O . LEU A 1 95 ? 3.890 2.429 -9.497 1.00 96.00 95 LEU A O 1
ATOM 736 N N . GLN A 1 96 ? 1.715 2.477 -8.942 1.00 93.69 96 GLN A N 1
ATOM 737 C CA . GLN A 1 96 ? 1.222 1.863 -10.174 1.00 93.69 96 GLN A CA 1
ATOM 738 C C . GLN A 1 96 ? 0.777 2.914 -11.197 1.00 93.69 96 GLN A C 1
ATOM 740 O O . GLN A 1 96 ? -0.369 3.372 -11.194 1.00 93.69 96 GLN A O 1
ATOM 745 N N . GLY A 1 97 ? 1.705 3.280 -12.080 1.00 89.50 97 GLY A N 1
ATOM 746 C CA . GLY A 1 97 ? 1.479 4.206 -13.184 1.00 89.50 97 GLY A CA 1
ATOM 747 C C . GLY A 1 97 ? 0.812 3.561 -14.412 1.00 89.50 97 GLY A C 1
ATOM 748 O O . GLY A 1 97 ? 0.288 2.450 -14.341 1.00 89.50 97 GLY A O 1
ATOM 749 N N . PRO A 1 98 ? 0.832 4.234 -15.575 1.00 92.25 98 PRO A N 1
ATOM 750 C CA . PRO A 1 98 ? 1.483 5.518 -15.828 1.00 92.25 98 PRO A CA 1
ATOM 751 C C . PRO A 1 98 ? 0.764 6.691 -15.151 1.00 92.25 98 PRO A C 1
ATOM 753 O O . PRO A 1 98 ? -0.471 6.748 -15.121 1.00 92.25 98 PRO A O 1
ATOM 756 N N . PHE A 1 99 ? 1.560 7.638 -14.653 1.00 94.44 99 PHE A N 1
ATOM 757 C CA . PHE A 1 99 ? 1.099 8.906 -14.097 1.00 94.44 99 PHE A CA 1
ATOM 758 C C . PHE A 1 99 ? 1.585 10.083 -14.952 1.00 94.44 99 PHE A C 1
ATOM 760 O O . PHE A 1 99 ? 2.695 10.089 -15.496 1.00 94.44 99 PHE A O 1
ATOM 767 N N . THR A 1 100 ? 0.739 11.101 -15.084 1.00 94.81 100 THR A N 1
ATOM 768 C CA . THR A 1 100 ? 1.154 12.401 -15.624 1.00 94.81 100 THR A CA 1
ATOM 769 C C . THR A 1 100 ? 1.969 13.159 -14.579 1.00 94.81 100 THR A C 1
ATOM 771 O O . THR A 1 100 ? 1.858 12.867 -13.390 1.00 94.81 100 THR A O 1
ATOM 774 N N . ASP A 1 101 ? 2.752 14.154 -15.001 1.00 93.44 101 ASP A N 1
ATOM 775 C CA . ASP A 1 101 ? 3.578 14.945 -14.074 1.00 93.44 101 ASP A CA 1
ATOM 776 C C . ASP A 1 101 ? 2.725 15.545 -12.943 1.00 93.44 101 ASP A C 1
ATOM 778 O O . ASP A 1 101 ? 3.018 15.335 -11.779 1.00 93.44 101 ASP A O 1
ATOM 782 N N . ARG A 1 102 ? 1.554 16.116 -13.261 1.00 92.38 102 ARG A N 1
ATOM 783 C CA . ARG A 1 102 ? 0.621 16.645 -12.243 1.00 92.38 102 ARG A CA 1
ATOM 784 C C . ARG A 1 102 ? 0.123 15.590 -11.251 1.00 92.38 102 ARG A C 1
ATOM 786 O O . ARG A 1 102 ? -0.209 15.913 -10.114 1.00 92.38 102 ARG A O 1
ATOM 793 N N . GLN A 1 103 ? -0.029 14.344 -11.699 1.00 93.88 103 GLN A N 1
ATOM 794 C CA . GLN A 1 103 ? -0.440 13.252 -10.817 1.00 93.88 103 GLN A CA 1
ATOM 795 C C . GLN A 1 103 ? 0.710 12.842 -9.900 1.00 93.88 103 GLN A C 1
ATOM 797 O O . GLN A 1 103 ? 0.460 12.591 -8.726 1.00 93.88 103 GLN A O 1
ATOM 802 N N . LEU A 1 104 ? 1.942 12.811 -10.419 1.00 94.56 104 LEU A N 1
ATOM 803 C CA . LEU A 1 104 ? 3.140 12.562 -9.623 1.00 94.56 104 LEU A CA 1
ATOM 804 C C . LEU A 1 104 ? 3.389 13.685 -8.613 1.00 94.56 104 LEU A C 1
ATOM 806 O O . LEU A 1 104 ? 3.675 13.357 -7.471 1.00 94.56 104 LEU A O 1
ATOM 810 N N . ASP A 1 105 ? 3.179 14.953 -8.979 1.00 92.50 105 ASP A N 1
ATOM 811 C CA . ASP A 1 105 ? 3.269 16.098 -8.058 1.00 92.50 105 ASP A CA 1
ATOM 812 C C . ASP A 1 105 ? 2.319 15.878 -6.860 1.00 92.50 105 ASP A C 1
ATOM 814 O O . ASP A 1 105 ? 2.728 15.878 -5.701 1.00 92.50 105 ASP A O 1
ATOM 818 N N . SER A 1 106 ? 1.048 15.545 -7.129 1.00 91.38 106 SER A N 1
ATOM 819 C CA . SER A 1 106 ? 0.056 15.243 -6.081 1.00 91.38 106 SER A CA 1
ATOM 820 C C . SER A 1 106 ? 0.448 14.052 -5.198 1.00 91.38 106 SER A C 1
ATOM 822 O O . SER A 1 106 ? 0.135 14.029 -4.006 1.00 91.38 106 SER A O 1
ATOM 824 N N . ILE A 1 107 ? 1.098 13.039 -5.775 1.00 93.56 107 ILE A N 1
ATOM 825 C CA . ILE A 1 107 ? 1.602 11.885 -5.026 1.00 93.56 107 ILE A CA 1
ATOM 826 C C . ILE A 1 107 ? 2.809 12.299 -4.181 1.00 93.56 107 ILE A C 1
ATOM 828 O O . ILE A 1 107 ? 2.878 11.909 -3.019 1.00 93.56 107 ILE A O 1
ATOM 832 N N . GLY A 1 108 ? 3.718 13.113 -4.721 1.00 93.00 108 GLY A N 1
ATOM 833 C CA . GLY A 1 108 ? 4.900 13.619 -4.030 1.00 93.00 108 GLY A CA 1
ATOM 834 C C . GLY A 1 108 ? 4.548 14.428 -2.790 1.00 93.00 108 GLY A C 1
ATOM 835 O O . GLY A 1 108 ? 5.085 14.140 -1.722 1.00 93.00 108 GLY A O 1
ATOM 836 N N . VAL A 1 109 ? 3.549 15.313 -2.882 1.00 90.50 109 VAL A N 1
ATOM 837 C CA . VAL A 1 109 ? 2.991 16.026 -1.718 1.00 90.50 109 VAL A CA 1
ATOM 838 C C . VAL A 1 109 ? 2.505 15.044 -0.644 1.00 90.50 109 VAL A C 1
ATOM 840 O O . VAL A 1 109 ? 2.850 15.170 0.531 1.00 90.50 109 VAL A O 1
ATOM 843 N N . GLY A 1 110 ? 1.729 14.027 -1.037 1.00 89.88 110 GLY A N 1
ATOM 844 C CA . GLY A 1 110 ? 1.237 13.007 -0.109 1.00 89.88 110 GLY A CA 1
ATOM 845 C C . GLY A 1 110 ? 2.361 12.199 0.542 1.00 89.88 110 GLY A C 1
ATOM 846 O O . GLY A 1 110 ? 2.334 11.963 1.748 1.00 89.88 110 GLY A O 1
ATOM 847 N N . MET A 1 111 ? 3.372 11.813 -0.235 1.00 91.81 111 MET A N 1
ATOM 848 C CA . MET A 1 111 ? 4.543 11.086 0.255 1.00 91.81 111 MET A CA 1
ATOM 849 C C . MET A 1 111 ? 5.387 11.931 1.215 1.00 91.81 111 MET A C 1
ATOM 851 O O . MET A 1 111 ? 5.842 11.395 2.228 1.00 91.81 111 MET A O 1
ATOM 855 N N . ASN A 1 112 ? 5.531 13.237 0.961 1.00 91.56 112 ASN A N 1
ATOM 856 C CA . ASN A 1 112 ? 6.236 14.131 1.877 1.00 91.56 112 ASN A CA 1
ATOM 857 C C . ASN A 1 112 ? 5.495 14.257 3.210 1.00 91.56 112 ASN A C 1
ATOM 859 O O . ASN A 1 112 ? 6.093 14.090 4.271 1.00 91.56 112 ASN A O 1
ATOM 863 N N . ASN A 1 113 ? 4.170 14.422 3.164 1.00 89.31 113 ASN A N 1
ATOM 864 C CA . ASN A 1 113 ? 3.339 14.481 4.366 1.00 89.31 113 ASN A CA 1
ATOM 865 C C . ASN A 1 113 ? 3.448 13.194 5.206 1.00 89.31 113 ASN A C 1
ATOM 867 O O . ASN A 1 113 ? 3.534 13.251 6.432 1.00 89.31 113 ASN A O 1
ATOM 871 N N . LEU A 1 114 ? 3.476 12.018 4.567 1.00 89.06 114 LEU A N 1
ATOM 872 C CA . LEU A 1 114 ? 3.672 10.740 5.265 1.00 89.06 114 LEU A CA 1
ATOM 873 C C . LEU A 1 114 ? 5.054 10.656 5.933 1.00 89.06 114 LEU A C 1
ATOM 875 O O . LEU A 1 114 ? 5.162 10.171 7.063 1.00 89.06 114 LEU A O 1
ATOM 879 N N . ARG A 1 115 ? 6.093 11.157 5.258 1.00 89.00 115 ARG A N 1
ATOM 880 C CA . ARG A 1 115 ? 7.467 11.205 5.767 1.00 89.00 115 ARG A CA 1
ATOM 881 C C . ARG A 1 115 ? 7.601 12.134 6.973 1.00 89.00 115 ARG A C 1
ATOM 883 O O . ARG A 1 115 ? 8.169 11.714 7.981 1.00 89.00 115 ARG A O 1
ATOM 890 N N . GLU A 1 116 ? 7.055 13.346 6.887 1.00 86.75 116 GLU A N 1
ATOM 891 C CA . GLU A 1 116 ? 6.962 14.321 7.989 1.00 86.75 116 GLU A CA 1
ATOM 892 C C . GLU A 1 116 ? 6.281 13.704 9.219 1.00 86.75 116 GLU A C 1
ATOM 894 O O . GLU A 1 116 ? 6.715 13.874 10.356 1.00 86.75 116 GLU A O 1
ATOM 899 N N . MET A 1 117 ? 5.259 12.880 8.984 1.00 83.69 117 MET A N 1
ATOM 900 C CA . MET A 1 117 ? 4.541 12.155 10.030 1.00 83.69 117 MET A CA 1
ATOM 901 C C . MET A 1 117 ? 5.279 10.920 10.573 1.00 83.69 117 MET A C 1
ATOM 903 O O . MET A 1 117 ? 4.754 10.241 11.456 1.00 83.69 117 MET A O 1
ATOM 907 N N . GLY A 1 118 ? 6.483 10.620 10.080 1.00 84.44 118 GLY A N 1
ATOM 908 C CA . GLY A 1 118 ? 7.345 9.543 10.570 1.00 84.44 118 GLY A CA 1
ATOM 909 C C . GLY A 1 118 ? 7.213 8.208 9.832 1.00 84.44 118 GLY A C 1
ATOM 910 O O . GLY A 1 118 ? 7.856 7.237 10.241 1.00 84.44 118 GLY A O 1
ATOM 911 N N . LEU A 1 119 ? 6.423 8.128 8.754 1.00 88.50 119 LEU A N 1
ATOM 912 C CA . LEU A 1 119 ? 6.341 6.944 7.895 1.00 88.50 119 LEU A CA 1
ATOM 913 C C . LEU A 1 119 ? 7.338 7.063 6.733 1.00 88.50 119 LEU A C 1
ATOM 915 O O . LEU A 1 119 ? 7.112 7.789 5.769 1.00 88.50 119 LEU A O 1
ATOM 919 N N . VAL A 1 120 ? 8.430 6.303 6.796 1.00 91.19 120 VAL A N 1
ATOM 920 C CA . VAL A 1 120 ? 9.440 6.241 5.734 1.00 91.19 120 VAL A CA 1
ATOM 921 C C . VAL A 1 120 ? 9.145 5.042 4.849 1.00 91.19 120 VAL A C 1
ATOM 923 O O . VAL A 1 120 ? 9.149 3.894 5.295 1.00 91.19 120 VAL A O 1
ATOM 926 N N . SER A 1 121 ? 8.869 5.316 3.582 1.00 92.56 121 SER A N 1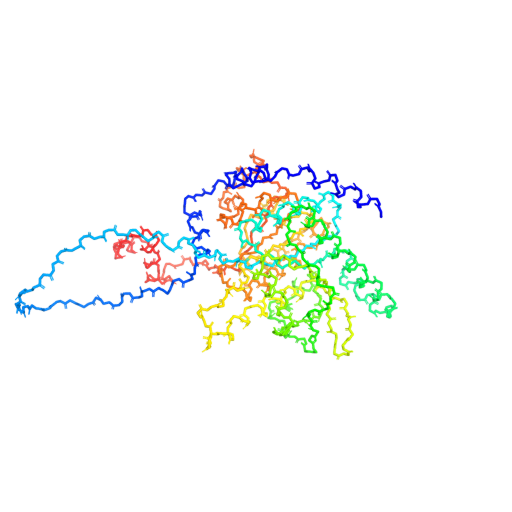
ATOM 927 C CA . SER A 1 121 ? 8.347 4.319 2.658 1.00 92.56 121 SER A CA 1
ATOM 928 C C . SER A 1 121 ? 9.414 3.786 1.710 1.00 92.56 121 SER A C 1
ATOM 930 O O . SER A 1 121 ? 10.237 4.537 1.200 1.00 92.56 121 SER A O 1
ATOM 932 N N . VAL A 1 122 ? 9.371 2.489 1.432 1.00 95.81 122 VAL A N 1
ATOM 933 C CA . VAL A 1 122 ? 10.097 1.855 0.331 1.00 95.81 122 VAL A CA 1
ATOM 934 C C . VAL A 1 122 ? 9.169 1.827 -0.876 1.00 95.81 122 VAL A C 1
ATOM 936 O O . VAL A 1 122 ? 8.137 1.157 -0.841 1.00 95.81 122 VAL A O 1
ATOM 939 N N . VAL A 1 123 ? 9.508 2.576 -1.923 1.00 97.31 123 VAL A N 1
ATOM 940 C CA . VAL A 1 123 ? 8.666 2.731 -3.115 1.00 97.31 123 VAL A CA 1
ATOM 941 C C . VAL A 1 123 ? 9.140 1.771 -4.197 1.00 97.31 123 VAL A C 1
ATOM 943 O O . VAL A 1 123 ? 10.285 1.846 -4.631 1.00 97.31 123 VAL A O 1
ATOM 946 N N . VAL A 1 124 ? 8.257 0.893 -4.665 1.00 97.38 124 VAL A N 1
ATOM 947 C CA . VAL A 1 124 ? 8.472 0.050 -5.845 1.00 97.38 124 VAL A CA 1
ATOM 948 C C . VAL A 1 124 ? 7.640 0.612 -6.990 1.00 97.38 124 VAL A C 1
ATOM 950 O O . VAL A 1 124 ? 6.418 0.754 -6.875 1.00 97.38 124 VAL A O 1
ATOM 953 N N . VAL A 1 125 ? 8.311 0.956 -8.087 1.00 96.38 125 VAL A N 1
ATOM 954 C CA . VAL A 1 125 ? 7.667 1.543 -9.267 1.00 96.38 125 VAL A CA 1
ATOM 955 C C . VAL A 1 125 ? 7.082 0.439 -10.140 1.00 96.38 125 VAL A C 1
ATOM 957 O O . VAL A 1 125 ? 7.765 -0.519 -10.506 1.00 96.38 125 VAL A O 1
ATOM 960 N N . ASP A 1 126 ? 5.813 0.599 -10.493 1.00 93.75 126 ASP A N 1
ATOM 961 C CA . ASP A 1 126 ? 5.064 -0.287 -11.372 1.00 93.75 126 ASP A CA 1
ATOM 962 C C . ASP A 1 126 ? 4.336 0.516 -12.457 1.00 93.75 126 ASP A C 1
ATOM 964 O O . ASP A 1 126 ? 4.109 1.722 -12.343 1.00 93.75 126 ASP A O 1
ATOM 968 N N . SER A 1 127 ? 3.928 -0.160 -13.523 1.00 89.88 127 SER A N 1
ATOM 969 C CA . SER A 1 127 ? 3.137 0.440 -14.586 1.00 89.88 127 SER A CA 1
ATOM 970 C C . SER A 1 127 ? 2.179 -0.580 -15.163 1.00 89.88 127 SER A C 1
ATOM 972 O O . SER A 1 127 ? 2.570 -1.686 -15.526 1.00 89.88 127 SER A O 1
ATOM 974 N N . GLU A 1 128 ? 0.931 -0.172 -15.377 1.00 84.00 128 GLU A N 1
ATOM 975 C CA . GLU A 1 128 ? -0.047 -0.953 -16.144 1.00 84.00 128 GLU A CA 1
ATOM 976 C C . GLU A 1 128 ? 0.459 -1.272 -17.563 1.00 84.00 128 GLU A C 1
ATOM 978 O O . GLU A 1 128 ? 0.057 -2.264 -18.171 1.00 84.00 128 GLU A O 1
ATOM 983 N N . LEU A 1 129 ? 1.388 -0.460 -18.085 1.00 82.81 129 LEU A N 1
ATOM 984 C CA . LEU A 1 129 ? 2.035 -0.695 -19.374 1.00 82.81 129 LEU A CA 1
ATOM 985 C C . LEU A 1 129 ? 3.039 -1.850 -19.346 1.00 82.81 129 LEU A C 1
ATOM 987 O O . LEU A 1 129 ? 3.420 -2.314 -20.422 1.00 82.81 129 LEU A O 1
ATOM 991 N N . TRP A 1 130 ? 3.476 -2.302 -18.171 1.00 82.88 130 TRP A N 1
ATOM 992 C CA . TRP A 1 130 ? 4.416 -3.407 -17.965 1.00 82.88 130 TRP A CA 1
ATOM 993 C C . TRP A 1 130 ? 3.681 -4.693 -17.571 1.00 82.88 130 TRP A C 1
ATOM 995 O O . TRP A 1 130 ? 4.139 -5.451 -16.722 1.00 82.88 130 TRP A O 1
ATOM 1005 N N . SER A 1 131 ? 2.532 -4.949 -18.207 1.00 76.81 131 SER A N 1
ATOM 1006 C CA . SER A 1 131 ? 1.729 -6.144 -17.941 1.00 76.81 131 SER A CA 1
ATOM 1007 C C . SER A 1 131 ? 2.542 -7.436 -18.089 1.00 76.81 131 SER A C 1
ATOM 1009 O O . SER A 1 131 ? 3.515 -7.507 -18.851 1.00 76.81 131 SER A O 1
ATOM 1011 N N . VAL A 1 132 ? 2.098 -8.498 -17.412 1.00 72.88 132 VAL A N 1
ATOM 1012 C CA . VAL A 1 132 ? 2.723 -9.829 -17.477 1.00 72.88 132 VAL A CA 1
ATOM 1013 C C . VAL A 1 132 ? 2.879 -10.309 -18.925 1.00 72.88 132 VAL A C 1
ATOM 1015 O O . VAL A 1 132 ? 3.898 -10.902 -19.278 1.00 72.88 132 VAL A O 1
ATOM 1018 N N . GLU A 1 133 ? 1.926 -10.014 -19.812 1.00 73.69 133 GLU A N 1
ATOM 1019 C CA . GLU A 1 133 ? 2.031 -10.373 -21.229 1.00 73.69 133 GLU A CA 1
ATOM 1020 C C . GLU A 1 133 ? 3.114 -9.577 -21.962 1.00 73.69 133 GLU A C 1
ATOM 1022 O O . GLU A 1 133 ? 3.759 -10.100 -22.870 1.00 73.69 133 GLU A O 1
ATOM 1027 N N . ARG A 1 134 ? 3.334 -8.307 -21.608 1.00 76.25 134 ARG A N 1
ATOM 1028 C CA . ARG A 1 134 ? 4.422 -7.514 -22.192 1.00 76.25 134 ARG A CA 1
ATOM 1029 C C . ARG A 1 134 ? 5.781 -7.971 -21.679 1.00 76.25 134 ARG A C 1
ATOM 1031 O O . ARG A 1 134 ? 6.703 -8.076 -22.481 1.00 76.25 134 ARG A O 1
ATOM 1038 N N . LEU A 1 135 ? 5.883 -8.298 -20.392 1.00 79.81 135 LEU A N 1
ATOM 1039 C CA . LEU A 1 135 ? 7.074 -8.905 -19.795 1.00 79.81 135 LEU A CA 1
ATOM 1040 C C . LEU A 1 135 ? 7.440 -10.205 -20.526 1.00 79.81 135 LEU A C 1
ATOM 1042 O O . LEU A 1 135 ? 8.569 -10.357 -20.987 1.00 79.81 135 LEU A O 1
ATOM 1046 N N . LYS A 1 136 ? 6.463 -11.098 -20.733 1.00 80.62 136 LYS A N 1
ATOM 1047 C CA . LYS A 1 136 ? 6.644 -12.345 -21.498 1.00 80.62 136 LYS A CA 1
ATOM 1048 C C . LYS A 1 136 ? 7.059 -12.086 -22.948 1.00 80.62 136 LYS A C 1
ATOM 1050 O O . LYS A 1 136 ? 8.011 -12.691 -23.428 1.00 80.62 136 LYS A O 1
ATOM 1055 N N . ARG A 1 137 ? 6.394 -11.153 -23.640 1.00 81.94 137 ARG A N 1
ATOM 1056 C CA . ARG A 1 137 ? 6.756 -10.774 -25.018 1.00 81.94 137 ARG A CA 1
ATOM 1057 C C . ARG A 1 137 ? 8.174 -10.217 -25.111 1.00 81.94 137 ARG A C 1
ATOM 1059 O O . ARG A 1 137 ? 8.905 -10.603 -26.011 1.00 81.94 137 ARG A O 1
ATOM 1066 N N . ALA A 1 138 ? 8.581 -9.356 -24.180 1.00 80.06 138 ALA A N 1
ATOM 1067 C CA . ALA A 1 138 ? 9.933 -8.808 -24.157 1.00 80.06 138 ALA A CA 1
ATOM 1068 C C . ALA A 1 138 ? 10.985 -9.914 -23.992 1.00 80.06 138 ALA A C 1
ATOM 1070 O O . ALA A 1 138 ? 11.972 -9.913 -24.719 1.00 80.06 138 ALA A O 1
ATOM 1071 N N . LYS A 1 139 ? 10.737 -10.890 -23.106 1.00 82.00 139 LYS A N 1
ATOM 1072 C CA . LYS A 1 139 ? 11.614 -12.058 -22.915 1.00 82.00 139 LYS A CA 1
ATOM 1073 C C . LYS A 1 139 ? 11.717 -12.911 -24.185 1.00 82.00 139 LYS A C 1
ATOM 1075 O O . LYS A 1 139 ? 12.817 -13.299 -24.564 1.00 82.00 139 LYS A O 1
ATOM 1080 N N . ASN A 1 140 ? 10.600 -13.130 -24.879 1.00 85.75 140 ASN A N 1
ATOM 1081 C CA . ASN A 1 140 ? 10.565 -13.917 -26.118 1.00 85.75 140 ASN A CA 1
ATOM 1082 C C . ASN A 1 140 ? 11.216 -13.198 -27.311 1.00 85.75 140 ASN A C 1
ATOM 1084 O O . ASN A 1 140 ? 11.802 -13.846 -28.172 1.00 85.75 140 ASN A O 1
ATOM 1088 N N . ASN A 1 141 ? 11.145 -11.866 -27.355 1.00 86.88 141 ASN A N 1
ATOM 1089 C CA . ASN A 1 141 ? 11.709 -11.048 -28.434 1.00 86.88 141 ASN A CA 1
ATOM 1090 C C . ASN A 1 141 ? 13.238 -10.862 -28.327 1.00 86.88 141 ASN A C 1
ATOM 1092 O O . ASN A 1 141 ? 13.834 -10.161 -29.145 1.00 86.88 141 ASN A O 1
ATOM 1096 N N . GLY A 1 142 ? 13.879 -11.470 -27.325 1.00 88.00 142 GLY A N 1
ATOM 1097 C CA . GLY A 1 142 ? 15.328 -11.469 -27.146 1.00 88.00 142 GLY A CA 1
ATOM 1098 C C . GLY A 1 142 ? 15.876 -10.289 -26.338 1.00 88.00 142 GLY A C 1
ATOM 1099 O O . GLY A 1 142 ? 15.155 -9.403 -25.873 1.00 88.00 142 GLY A O 1
ATOM 1100 N N . SER A 1 143 ? 17.201 -10.278 -26.167 1.00 87.31 143 SER A N 1
ATOM 1101 C CA . SER A 1 143 ? 17.903 -9.395 -25.225 1.00 87.31 143 SER A CA 1
ATOM 1102 C C . SER A 1 143 ? 17.661 -7.904 -25.463 1.00 87.31 143 SER A C 1
ATOM 1104 O O . SER A 1 143 ? 17.576 -7.145 -24.504 1.00 87.31 143 SER A O 1
ATOM 1106 N N . HIS A 1 144 ? 17.505 -7.470 -26.717 1.00 89.50 144 HIS A N 1
ATOM 1107 C CA . HIS A 1 144 ? 17.304 -6.054 -27.032 1.00 89.50 144 HIS A CA 1
ATOM 1108 C C . HIS A 1 144 ? 15.981 -5.510 -26.471 1.00 89.50 144 HIS A C 1
ATOM 1110 O O . HIS A 1 144 ? 15.963 -4.446 -25.853 1.00 89.50 144 HIS A O 1
ATOM 1116 N N . ALA A 1 145 ? 14.883 -6.259 -26.621 1.00 88.75 145 ALA A N 1
ATOM 1117 C CA . ALA A 1 145 ? 13.579 -5.868 -26.087 1.00 88.75 145 ALA A CA 1
ATOM 1118 C C . ALA A 1 145 ? 13.582 -5.832 -24.550 1.00 88.75 145 ALA A C 1
ATOM 1120 O O . ALA A 1 145 ? 12.996 -4.934 -23.943 1.00 88.75 145 ALA A O 1
ATOM 1121 N N . VAL A 1 146 ? 14.293 -6.774 -23.920 1.00 89.19 146 VAL A N 1
ATOM 1122 C CA . VAL A 1 146 ? 14.517 -6.788 -22.468 1.00 89.19 146 VAL A CA 1
ATOM 1123 C C . VAL A 1 146 ? 15.297 -5.548 -22.022 1.00 89.19 146 VAL A C 1
ATOM 1125 O O . VAL A 1 146 ? 14.872 -4.865 -21.090 1.00 89.19 146 VAL A O 1
ATOM 1128 N N . SER A 1 147 ? 16.391 -5.204 -22.707 1.00 91.38 147 SER A N 1
ATOM 1129 C CA . SER A 1 147 ? 17.190 -4.012 -22.398 1.00 91.38 147 SER A CA 1
ATOM 1130 C C . SER A 1 147 ? 16.396 -2.713 -22.548 1.00 91.38 147 SER A C 1
ATOM 1132 O O . SER A 1 147 ? 16.498 -1.848 -21.680 1.00 91.38 147 SER A O 1
ATOM 1134 N N . GLN A 1 148 ? 15.569 -2.581 -23.593 1.00 91.44 148 GLN A N 1
ATOM 1135 C CA . GLN A 1 148 ? 14.692 -1.416 -23.766 1.00 91.44 148 GLN A CA 1
ATOM 1136 C C . GLN A 1 148 ? 13.684 -1.279 -22.618 1.00 91.44 148 GLN A C 1
ATOM 1138 O O . GLN A 1 148 ? 13.474 -0.180 -22.104 1.00 91.44 148 GLN A O 1
ATOM 1143 N N . LEU A 1 149 ? 13.076 -2.389 -22.189 1.00 90.56 149 LEU A N 1
ATOM 1144 C CA . LEU A 1 149 ? 12.126 -2.376 -21.078 1.00 90.56 149 LEU A CA 1
ATOM 1145 C C . LEU A 1 149 ? 12.811 -1.988 -19.760 1.00 90.56 149 LEU A C 1
ATOM 1147 O O . LEU A 1 149 ? 12.294 -1.147 -19.034 1.00 90.56 149 LEU A O 1
ATOM 1151 N N . ILE A 1 150 ? 13.998 -2.534 -19.482 1.00 92.44 150 ILE A N 1
ATOM 1152 C CA . ILE A 1 150 ? 14.795 -2.163 -18.302 1.00 92.44 150 ILE A CA 1
ATOM 1153 C C . ILE A 1 150 ? 15.151 -0.672 -18.324 1.00 92.44 150 ILE A C 1
ATOM 1155 O O . ILE A 1 150 ? 15.077 -0.018 -17.285 1.00 92.44 150 ILE A O 1
ATOM 1159 N N . HIS A 1 151 ? 15.516 -0.125 -19.487 1.00 93.62 151 HIS A N 1
ATOM 1160 C CA . HIS A 1 151 ? 15.797 1.303 -19.629 1.00 93.62 151 HIS A CA 1
ATOM 1161 C C . HIS A 1 151 ? 14.557 2.147 -19.305 1.00 93.62 151 HIS A C 1
ATOM 1163 O O . HIS A 1 151 ? 14.625 3.014 -18.443 1.00 93.62 151 HIS A O 1
ATOM 1169 N N . SER A 1 152 ? 13.397 1.795 -19.871 1.00 92.50 152 SER A N 1
ATOM 1170 C CA . SER A 1 152 ? 12.128 2.472 -19.573 1.00 92.50 152 SER A CA 1
ATOM 1171 C C . SER A 1 152 ? 11.738 2.406 -18.091 1.00 92.50 152 SER A C 1
ATOM 1173 O O . SER A 1 152 ? 11.199 3.380 -17.569 1.00 92.50 152 SER A O 1
ATOM 1175 N N . ILE A 1 153 ? 12.000 1.287 -17.406 1.00 93.88 153 ILE A N 1
ATOM 1176 C CA . ILE A 1 153 ? 11.750 1.159 -15.962 1.00 93.88 153 ILE A CA 1
ATOM 1177 C C . ILE A 1 153 ? 12.688 2.081 -15.172 1.00 93.88 153 ILE A C 1
ATOM 1179 O O . ILE A 1 153 ? 12.246 2.753 -14.242 1.00 93.88 153 ILE A O 1
ATOM 1183 N N . ARG A 1 154 ? 13.976 2.141 -15.537 1.00 95.81 154 ARG A N 1
ATOM 1184 C CA . ARG A 1 154 ? 14.951 3.034 -14.889 1.00 95.81 154 ARG A CA 1
ATOM 1185 C C . ARG A 1 154 ? 14.586 4.501 -15.064 1.00 95.81 154 ARG A C 1
ATOM 1187 O O . ARG A 1 154 ? 14.645 5.239 -14.085 1.00 95.81 154 ARG A O 1
ATOM 1194 N N . ASP A 1 155 ? 14.184 4.897 -16.266 1.00 95.44 155 ASP A N 1
ATOM 1195 C CA . ASP A 1 155 ? 13.768 6.271 -16.552 1.00 95.44 155 ASP A CA 1
ATOM 1196 C C . ASP A 1 155 ? 12.567 6.675 -15.693 1.00 95.44 155 ASP A C 1
ATOM 1198 O O . ASP A 1 155 ? 12.551 7.767 -15.128 1.00 95.44 155 ASP A O 1
ATOM 1202 N N . GLU A 1 156 ? 11.591 5.778 -15.522 1.00 95.69 156 GLU A N 1
ATOM 1203 C CA . GLU A 1 156 ? 10.440 6.048 -14.659 1.00 95.69 156 GLU A CA 1
ATOM 1204 C C . GLU A 1 156 ? 10.837 6.100 -13.172 1.00 95.69 156 GLU A C 1
ATOM 1206 O O . GLU A 1 156 ? 10.358 6.969 -12.450 1.00 95.69 156 GLU A O 1
ATOM 1211 N N . VAL A 1 157 ? 11.760 5.249 -12.702 1.00 97.19 157 VAL A N 1
ATOM 1212 C CA . VAL A 1 157 ? 12.301 5.334 -11.327 1.00 97.19 157 VAL A CA 1
ATOM 1213 C C . VAL A 1 157 ? 13.001 6.666 -11.079 1.00 97.19 157 VAL A C 1
ATOM 1215 O O . VAL A 1 157 ? 12.787 7.284 -10.034 1.00 97.19 157 VAL A O 1
ATOM 1218 N N . ILE A 1 158 ? 13.822 7.123 -12.026 1.00 97.12 158 ILE A N 1
ATOM 1219 C CA . ILE A 1 158 ? 14.490 8.426 -11.940 1.00 97.12 158 ILE A CA 1
ATOM 1220 C C . ILE A 1 158 ? 13.438 9.532 -11.903 1.00 97.12 158 ILE A C 1
ATOM 1222 O O . ILE A 1 158 ? 13.464 10.344 -10.984 1.00 97.12 158 ILE A O 1
ATOM 1226 N N . ARG A 1 159 ? 12.462 9.508 -12.818 1.00 96.38 159 ARG A N 1
ATOM 1227 C CA . ARG A 1 159 ? 11.377 10.496 -12.880 1.00 96.38 159 ARG A CA 1
ATOM 1228 C C . ARG A 1 159 ? 10.585 10.578 -11.575 1.00 96.38 159 ARG A C 1
ATOM 1230 O O . ARG A 1 159 ? 10.370 11.672 -11.072 1.00 96.38 159 ARG A O 1
ATOM 1237 N N . VAL A 1 160 ? 10.183 9.440 -11.009 1.00 96.69 160 VAL A N 1
ATOM 1238 C CA . VAL A 1 160 ? 9.479 9.390 -9.717 1.00 96.69 160 VAL A CA 1
ATOM 1239 C C . VAL A 1 160 ? 10.354 9.971 -8.611 1.00 96.69 160 VAL A C 1
ATOM 1241 O O . VAL A 1 160 ? 9.877 10.764 -7.806 1.00 96.69 160 VAL A O 1
ATOM 1244 N N . THR A 1 161 ? 11.636 9.609 -8.580 1.00 97.38 161 THR A N 1
ATOM 1245 C CA . THR A 1 161 ? 12.566 10.097 -7.555 1.00 97.38 161 THR A CA 1
ATOM 1246 C C . THR A 1 161 ? 12.777 11.607 -7.651 1.00 97.38 161 THR A C 1
ATOM 1248 O O . THR A 1 161 ? 12.738 12.282 -6.628 1.00 97.38 161 THR A O 1
ATOM 1251 N N . GLU A 1 162 ? 12.953 12.142 -8.861 1.00 96.38 162 GLU A N 1
ATOM 1252 C CA . GLU A 1 162 ? 13.052 13.584 -9.110 1.00 96.38 162 GLU A CA 1
ATOM 1253 C C . GLU A 1 162 ? 11.804 14.309 -8.602 1.00 96.38 162 GLU A C 1
ATOM 1255 O O . GLU A 1 162 ? 11.938 15.256 -7.835 1.00 96.38 162 GLU A O 1
ATOM 1260 N N . THR A 1 163 ? 10.600 13.823 -8.929 1.00 95.56 163 THR A N 1
ATOM 1261 C CA . THR A 1 163 ? 9.357 14.443 -8.446 1.00 95.56 163 THR A CA 1
ATOM 1262 C C . THR A 1 163 ? 9.233 14.397 -6.922 1.00 95.56 163 THR A C 1
ATOM 1264 O O . THR A 1 163 ? 8.822 15.378 -6.313 1.00 95.56 163 THR A O 1
ATOM 1267 N N . LEU A 1 164 ? 9.625 13.295 -6.271 1.00 94.81 164 LEU A N 1
ATOM 1268 C CA . LEU A 1 164 ? 9.627 13.229 -4.805 1.00 94.81 164 LEU A CA 1
ATOM 1269 C C . LEU A 1 164 ? 10.562 14.282 -4.188 1.00 94.81 164 LEU A C 1
ATOM 1271 O O . LEU A 1 164 ? 10.181 14.935 -3.219 1.00 94.81 164 LEU A O 1
ATOM 1275 N N . ILE A 1 165 ? 11.755 14.462 -4.762 1.00 95.06 165 ILE A N 1
ATOM 1276 C CA . ILE A 1 165 ? 12.735 15.461 -4.312 1.00 95.06 165 ILE A CA 1
ATOM 1277 C C . ILE A 1 165 ? 12.218 16.884 -4.547 1.00 95.06 165 ILE A C 1
ATOM 1279 O O . ILE A 1 165 ? 12.370 17.738 -3.674 1.00 95.06 165 ILE A O 1
ATOM 1283 N N . GLU A 1 166 ? 11.595 17.142 -5.698 1.00 92.56 166 GLU A N 1
ATOM 1284 C CA . GLU A 1 166 ? 11.002 18.442 -6.032 1.00 92.56 166 GLU A CA 1
ATOM 1285 C C . GLU A 1 166 ? 9.887 18.844 -5.055 1.00 92.56 166 GLU A C 1
ATOM 1287 O O . GLU A 1 166 ? 9.802 20.014 -4.688 1.00 92.56 166 GLU A O 1
ATOM 1292 N N . GLU A 1 167 ? 9.095 17.881 -4.577 1.00 89.50 167 GLU A N 1
ATOM 1293 C CA . GLU A 1 167 ? 8.035 18.092 -3.578 1.00 89.50 167 GLU A CA 1
ATOM 1294 C C . GLU A 1 167 ? 8.547 18.059 -2.118 1.00 89.50 167 GLU A C 1
ATOM 1296 O O . GLU A 1 167 ? 7.758 18.037 -1.174 1.00 89.50 167 GLU A O 1
ATOM 1301 N N . GLY A 1 168 ? 9.870 18.050 -1.907 1.00 87.88 168 GLY A N 1
ATOM 1302 C CA . GLY A 1 168 ? 10.503 18.168 -0.586 1.00 87.88 168 GLY A CA 1
ATOM 1303 C C . GLY A 1 168 ? 10.779 16.848 0.145 1.00 87.88 168 GLY A C 1
ATOM 1304 O O . GLY A 1 168 ? 11.362 16.856 1.232 1.00 87.88 168 GLY A O 1
ATOM 1305 N N . SER A 1 169 ? 10.435 15.699 -0.445 1.00 88.25 169 SER A N 1
ATOM 1306 C CA . SER A 1 169 ? 10.786 14.396 0.129 1.00 88.25 169 SER A CA 1
ATOM 1307 C C . SER A 1 169 ? 12.255 14.063 -0.123 1.00 88.25 169 SER A C 1
ATOM 1309 O O . SER A 1 169 ? 12.726 14.093 -1.256 1.00 88.25 169 SER A O 1
ATOM 1311 N N . GLU A 1 170 ? 12.990 13.610 0.894 1.00 91.88 170 GLU A N 1
ATOM 1312 C CA . GLU A 1 170 ? 14.281 12.965 0.637 1.00 91.88 170 GLU A CA 1
ATOM 1313 C C . GLU A 1 170 ? 14.041 11.568 0.068 1.00 91.88 170 GLU A C 1
ATOM 1315 O O . GLU A 1 170 ? 13.532 10.674 0.755 1.00 91.88 170 GLU A O 1
ATOM 1320 N N . ALA A 1 171 ? 14.431 11.377 -1.188 1.00 95.62 171 ALA A N 1
ATOM 1321 C CA . ALA A 1 171 ? 14.340 10.109 -1.890 1.00 95.62 171 ALA A CA 1
ATOM 1322 C C . ALA A 1 171 ? 15.656 9.779 -2.604 1.00 95.62 171 ALA A C 1
ATOM 1324 O O . ALA A 1 171 ? 16.406 10.674 -2.993 1.00 95.62 171 ALA A O 1
ATOM 1325 N N . ILE A 1 172 ? 15.951 8.487 -2.766 1.00 96.31 172 ILE A N 1
ATOM 1326 C CA . ILE A 1 172 ? 17.113 8.010 -3.531 1.00 96.31 172 ILE A CA 1
ATOM 1327 C C . ILE A 1 172 ? 16.703 6.908 -4.509 1.00 96.31 172 ILE A C 1
ATOM 1329 O O . ILE A 1 172 ? 15.972 5.995 -4.114 1.00 96.31 172 ILE A O 1
ATOM 1333 N N . PRO A 1 173 ? 17.197 6.929 -5.758 1.00 97.25 173 PRO A N 1
ATOM 1334 C CA . PRO A 1 173 ? 16.933 5.856 -6.701 1.00 97.25 173 PRO A CA 1
ATOM 1335 C C . PRO A 1 173 ? 17.916 4.698 -6.475 1.00 97.25 173 PRO A C 1
ATOM 1337 O O . PRO A 1 173 ? 19.131 4.894 -6.409 1.00 97.25 173 PRO A O 1
ATOM 1340 N N . ILE A 1 174 ? 17.405 3.470 -6.400 1.00 95.69 174 ILE A N 1
ATOM 1341 C CA . ILE A 1 174 ? 18.205 2.238 -6.365 1.00 95.69 174 ILE A CA 1
ATOM 1342 C C . ILE A 1 174 ? 18.097 1.573 -7.737 1.00 95.69 174 ILE A C 1
ATOM 1344 O O . ILE A 1 174 ? 17.190 0.798 -7.986 1.00 95.69 174 ILE A O 1
ATOM 1348 N N . LEU A 1 175 ? 19.001 1.892 -8.666 1.00 94.38 175 LEU A N 1
ATOM 1349 C CA . LEU A 1 175 ? 18.873 1.494 -10.083 1.00 94.38 175 LEU A CA 1
ATOM 1350 C C . LEU A 1 175 ? 19.424 0.094 -10.421 1.00 94.38 175 LEU A C 1
ATOM 1352 O O . LEU A 1 175 ? 19.466 -0.290 -11.600 1.00 94.38 175 LEU A O 1
ATOM 1356 N N . HIS A 1 176 ? 19.870 -0.657 -9.416 1.00 90.94 176 HIS A N 1
ATOM 1357 C CA . HIS A 1 176 ? 20.323 -2.040 -9.557 1.00 90.94 176 HIS A CA 1
ATOM 1358 C C . HIS A 1 176 ? 19.283 -3.014 -8.985 1.00 90.94 176 HIS A C 1
ATOM 1360 O O . HIS A 1 176 ? 18.456 -2.614 -8.163 1.00 90.94 176 HIS A O 1
ATOM 1366 N N . PRO A 1 177 ? 19.285 -4.285 -9.423 1.00 91.75 177 PRO A N 1
ATOM 1367 C CA . PRO A 1 177 ? 18.353 -5.271 -8.903 1.00 91.75 177 PRO A CA 1
ATOM 1368 C C . PRO A 1 177 ? 18.690 -5.546 -7.440 1.00 91.75 177 PRO A C 1
ATOM 1370 O O . PRO A 1 177 ? 19.861 -5.562 -7.059 1.00 91.75 177 PRO A O 1
ATOM 1373 N N . ILE A 1 178 ? 17.655 -5.752 -6.636 1.00 92.75 178 ILE A N 1
ATOM 1374 C CA . ILE A 1 178 ? 17.779 -6.177 -5.232 1.00 92.75 178 ILE A CA 1
ATOM 1375 C C . ILE A 1 178 ? 17.180 -7.565 -4.996 1.00 92.75 178 ILE A C 1
ATOM 1377 O O . ILE A 1 178 ? 17.459 -8.200 -3.986 1.00 92.75 178 ILE A O 1
ATOM 1381 N N . ALA A 1 179 ? 16.319 -8.008 -5.911 1.00 92.94 179 ALA A N 1
ATOM 1382 C CA . ALA A 1 179 ? 15.633 -9.283 -5.848 1.00 92.94 179 ALA A CA 1
ATOM 1383 C C . ALA A 1 179 ? 16.331 -10.297 -6.749 1.00 92.94 179 ALA A C 1
ATOM 1385 O O . ALA A 1 179 ? 16.903 -9.934 -7.778 1.00 92.94 179 ALA A O 1
ATOM 1386 N N . HIS A 1 180 ? 16.231 -11.562 -6.371 1.00 92.69 180 HIS A N 1
ATOM 1387 C CA . HIS A 1 180 ? 16.730 -12.717 -7.106 1.00 92.69 180 HIS A CA 1
ATOM 1388 C C . HIS A 1 180 ? 15.546 -13.623 -7.436 1.00 92.69 180 HIS A C 1
ATOM 1390 O O . HIS A 1 180 ? 14.632 -13.778 -6.624 1.00 92.69 180 HIS A O 1
ATOM 1396 N N . LEU A 1 181 ? 15.541 -14.183 -8.640 1.00 90.44 181 LEU A N 1
ATOM 1397 C CA . LEU A 1 181 ? 14.503 -15.090 -9.102 1.00 90.44 181 LEU A CA 1
ATOM 1398 C C . LEU A 1 181 ? 14.668 -16.456 -8.424 1.00 90.44 181 LEU A C 1
ATOM 1400 O O . LEU A 1 181 ? 15.765 -17.007 -8.371 1.00 90.44 181 LEU A O 1
ATOM 1404 N N . ASP A 1 182 ? 13.578 -17.023 -7.921 1.00 82.50 182 ASP A N 1
ATOM 1405 C CA . ASP A 1 182 ? 13.589 -18.368 -7.360 1.00 82.50 182 ASP A CA 1
ATOM 1406 C C . ASP A 1 182 ? 13.542 -19.430 -8.467 1.00 82.50 182 ASP A C 1
ATOM 1408 O O . ASP A 1 182 ? 12.613 -19.473 -9.275 1.00 82.50 182 ASP A O 1
ATOM 1412 N N . LYS A 1 183 ? 14.489 -20.377 -8.432 1.00 68.94 183 LYS A N 1
ATOM 1413 C CA . LYS A 1 183 ? 14.469 -21.599 -9.265 1.00 68.94 183 LYS A CA 1
ATOM 1414 C C . LYS A 1 183 ? 13.274 -22.501 -8.978 1.00 68.94 183 LYS A C 1
ATOM 1416 O O . LYS A 1 183 ? 12.798 -23.225 -9.849 1.00 68.94 183 LYS A O 1
ATOM 1421 N N . ARG A 1 184 ? 12.848 -22.532 -7.715 1.00 57.50 184 ARG A N 1
ATOM 1422 C CA . ARG A 1 184 ? 11.707 -23.324 -7.261 1.00 57.50 184 ARG A CA 1
ATOM 1423 C C . ARG A 1 184 ? 10.518 -22.394 -7.215 1.00 57.50 184 ARG A C 1
ATOM 1425 O O . ARG A 1 184 ? 10.514 -21.474 -6.407 1.00 57.50 184 ARG A O 1
ATOM 1432 N N . SER A 1 185 ? 9.499 -22.677 -8.019 1.00 54.97 185 SER A N 1
ATOM 1433 C CA . SER A 1 185 ? 8.171 -22.126 -7.777 1.00 54.97 185 SER A CA 1
ATOM 1434 C C . SER A 1 185 ? 7.829 -22.463 -6.328 1.00 54.97 185 SER A C 1
ATOM 1436 O O . SER A 1 185 ? 7.598 -23.635 -6.016 1.00 54.97 185 SER A O 1
ATOM 1438 N N . LYS A 1 186 ? 7.885 -21.485 -5.410 1.00 54.12 186 LYS A N 1
ATOM 1439 C CA . LYS A 1 186 ? 7.359 -21.703 -4.058 1.00 54.12 186 LYS A CA 1
ATOM 1440 C C . LYS A 1 186 ? 5.944 -22.236 -4.272 1.00 54.12 186 LYS A C 1
ATOM 1442 O O . LYS A 1 186 ? 5.213 -21.661 -5.082 1.00 54.12 186 LYS A O 1
ATOM 1447 N N . CYS A 1 187 ? 5.588 -23.358 -3.639 1.00 45.22 187 CYS A N 1
ATOM 1448 C CA . CYS A 1 187 ? 4.223 -23.866 -3.709 1.00 45.22 187 CYS A CA 1
ATOM 1449 C C . CYS A 1 187 ? 3.318 -22.722 -3.274 1.00 45.22 187 CYS A C 1
ATOM 1451 O O . CYS A 1 187 ? 3.288 -22.364 -2.095 1.00 45.22 187 CYS A O 1
ATOM 1453 N N . LEU A 1 188 ? 2.657 -22.100 -4.249 1.00 52.84 188 LEU A N 1
ATOM 1454 C CA . LEU A 1 188 ? 1.712 -21.043 -3.978 1.00 52.84 188 LEU A CA 1
ATOM 1455 C C . LEU A 1 188 ? 0.700 -21.647 -2.999 1.00 52.84 188 LEU A C 1
ATOM 1457 O O . LEU A 1 188 ? 0.226 -22.763 -3.246 1.00 52.84 188 LEU A O 1
ATOM 1461 N N . PRO A 1 189 ? 0.424 -20.986 -1.863 1.00 49.59 189 PRO A N 1
ATOM 1462 C CA . PRO A 1 189 ? -0.476 -21.535 -0.859 1.00 49.59 189 PRO A CA 1
ATOM 1463 C C . PRO A 1 189 ? -1.803 -21.947 -1.510 1.00 49.59 189 PRO A C 1
ATOM 1465 O O . PRO A 1 189 ? -2.204 -21.375 -2.519 1.00 49.59 189 PRO A O 1
ATOM 1468 N N . GLN A 1 190 ? -2.478 -22.958 -0.961 1.00 46.81 190 GLN A N 1
ATOM 1469 C CA . GLN A 1 190 ? -3.593 -23.674 -1.609 1.00 46.81 190 GLN A CA 1
ATOM 1470 C C . GLN A 1 190 ? -4.719 -22.762 -2.148 1.00 46.81 190 GLN A C 1
ATOM 1472 O O . GLN A 1 190 ? -5.391 -23.088 -3.122 1.00 46.81 190 GLN A O 1
ATOM 1477 N N . TRP A 1 191 ? -4.892 -21.571 -1.568 1.00 51.44 191 TRP A N 1
ATOM 1478 C CA . TRP A 1 191 ? -5.820 -20.555 -2.067 1.00 51.44 191 TRP A CA 1
ATOM 1479 C C . TRP A 1 191 ? -5.360 -19.907 -3.388 1.00 51.44 191 TRP A C 1
ATOM 1481 O O . TRP A 1 191 ? -6.188 -19.645 -4.256 1.00 51.44 191 TRP A O 1
ATOM 1491 N N . ALA A 1 192 ? -4.059 -19.699 -3.597 1.00 46.38 192 ALA A N 1
ATOM 1492 C CA . ALA A 1 192 ? -3.479 -19.109 -4.806 1.00 46.38 192 ALA A CA 1
ATOM 1493 C C . ALA A 1 192 ? -3.502 -20.062 -6.020 1.00 46.38 192 ALA A C 1
ATOM 1495 O O . ALA A 1 192 ? -3.326 -19.620 -7.153 1.00 46.38 192 ALA A O 1
ATOM 1496 N N . THR A 1 193 ? -3.772 -21.354 -5.805 1.00 44.81 193 THR A N 1
ATOM 1497 C CA . THR A 1 193 ? -3.994 -22.361 -6.861 1.00 44.81 193 THR A CA 1
ATOM 1498 C C . THR A 1 193 ? -5.469 -22.538 -7.247 1.00 44.81 193 THR A C 1
ATOM 1500 O O . THR A 1 193 ? -5.773 -23.246 -8.213 1.00 44.81 193 THR A O 1
ATOM 1503 N N . SER A 1 194 ? -6.402 -21.869 -6.559 1.00 54.22 194 SER A N 1
ATOM 1504 C CA . SER A 1 194 ? -7.827 -21.901 -6.913 1.00 54.22 194 SER A CA 1
ATOM 1505 C C . SER A 1 194 ? -8.075 -21.349 -8.330 1.00 54.22 194 SER A C 1
ATOM 1507 O O . SER A 1 194 ? -7.380 -20.449 -8.809 1.00 54.22 194 SER A O 1
ATOM 1509 N N . GLN A 1 195 ? -9.098 -21.866 -9.031 1.00 49.66 195 GLN A N 1
ATOM 1510 C CA . GLN A 1 195 ? -9.515 -21.344 -10.349 1.00 49.66 195 GLN A CA 1
ATOM 1511 C C . GLN A 1 195 ? -9.774 -19.826 -10.335 1.00 49.66 195 GLN A C 1
ATOM 1513 O O . GLN A 1 195 ? -9.571 -19.155 -11.344 1.00 49.66 195 GLN A O 1
ATOM 1518 N N . GLN A 1 196 ? -10.163 -19.291 -9.179 1.00 48.31 196 GLN A N 1
ATOM 1519 C CA . GLN A 1 196 ? -10.442 -17.878 -8.937 1.00 48.31 196 GLN A CA 1
ATOM 1520 C C . GLN A 1 196 ? -9.172 -17.012 -9.019 1.00 48.31 196 GLN A C 1
ATOM 1522 O O . GLN A 1 196 ? -9.219 -15.897 -9.534 1.00 48.31 196 GLN A O 1
ATOM 1527 N N . HIS A 1 197 ? -8.012 -17.553 -8.627 1.00 49.62 197 HIS A N 1
ATOM 1528 C CA . HIS A 1 197 ? -6.714 -16.887 -8.753 1.00 49.62 197 HIS A CA 1
ATOM 1529 C C . HIS A 1 197 ? -6.078 -16.991 -10.139 1.00 49.62 197 HIS A C 1
ATOM 1531 O O . HIS A 1 197 ? -5.203 -16.190 -10.438 1.00 49.62 197 HIS A O 1
ATOM 1537 N N . ARG A 1 198 ? -6.534 -17.898 -11.016 1.00 49.03 198 ARG A N 1
ATOM 1538 C CA . ARG A 1 198 ? -6.086 -17.923 -12.423 1.00 49.03 198 ARG A CA 1
ATOM 1539 C C . ARG A 1 198 ? -6.568 -16.708 -13.222 1.00 49.03 198 ARG A C 1
ATOM 1541 O O . ARG A 1 198 ? -5.943 -16.362 -14.220 1.00 49.03 198 ARG A O 1
ATOM 1548 N N . ARG A 1 199 ? -7.674 -16.077 -12.800 1.00 46.06 199 ARG A N 1
ATOM 1549 C CA . ARG A 1 199 ? -8.205 -14.844 -13.412 1.00 46.06 199 ARG A CA 1
ATOM 1550 C C . ARG A 1 199 ? -7.385 -13.611 -13.036 1.00 46.06 199 ARG A C 1
ATOM 1552 O O . ARG A 1 199 ? -7.148 -12.754 -13.885 1.00 46.06 199 ARG A O 1
ATOM 1559 N N . ALA A 1 200 ? -6.901 -13.543 -11.794 1.00 49.41 200 ALA A N 1
ATOM 1560 C CA . ALA A 1 200 ? -5.868 -12.589 -11.415 1.00 49.41 200 ALA A CA 1
ATOM 1561 C C . ALA A 1 200 ? -4.585 -12.993 -12.152 1.00 49.41 200 ALA A C 1
ATOM 1563 O O . ALA A 1 200 ? -4.020 -14.047 -11.889 1.00 49.41 200 ALA A O 1
ATOM 1564 N N . ARG A 1 201 ? -4.169 -12.204 -13.144 1.00 51.22 201 ARG A N 1
ATOM 1565 C CA . ARG A 1 201 ? -3.010 -12.477 -14.007 1.00 51.22 201 ARG A CA 1
ATOM 1566 C C . ARG A 1 201 ? -1.702 -12.441 -13.210 1.00 51.22 201 ARG A C 1
ATOM 1568 O O . ARG A 1 201 ? -0.943 -11.484 -13.310 1.00 51.22 201 ARG A O 1
ATOM 1575 N N . HIS A 1 202 ? -1.452 -13.460 -12.397 1.00 54.53 202 HIS A N 1
ATOM 1576 C CA . HIS A 1 202 ? -0.260 -13.544 -11.567 1.00 54.53 202 HIS A CA 1
ATOM 1577 C C . HIS A 1 202 ? 0.978 -13.794 -12.417 1.00 54.53 202 HIS A C 1
ATOM 1579 O O . HIS A 1 202 ? 0.949 -14.530 -13.412 1.00 54.53 202 HIS A O 1
ATOM 1585 N N . ALA A 1 203 ? 2.078 -13.157 -12.020 1.00 52.59 203 ALA A N 1
ATOM 1586 C CA . ALA A 1 203 ? 3.383 -13.474 -12.561 1.00 52.59 203 ALA A CA 1
ATOM 1587 C C . ALA A 1 203 ? 3.750 -14.910 -12.132 1.00 52.59 203 ALA A C 1
ATOM 1589 O O . ALA A 1 203 ? 3.575 -15.261 -10.969 1.00 52.59 203 ALA A O 1
ATOM 1590 N N . PRO A 1 204 ? 4.240 -15.763 -13.047 1.00 57.47 204 PRO A N 1
ATOM 1591 C CA . PRO A 1 204 ? 4.638 -17.137 -12.723 1.00 57.47 204 PRO A CA 1
ATOM 1592 C C . PRO A 1 204 ? 5.964 -17.219 -11.944 1.00 57.47 204 PRO A C 1
ATOM 1594 O O . PRO A 1 204 ? 6.431 -18.309 -11.631 1.00 57.47 204 PRO A O 1
ATOM 1597 N N . GLU A 1 205 ? 6.594 -16.075 -11.694 1.00 71.88 205 GLU A N 1
ATOM 1598 C CA . GLU A 1 205 ? 7.959 -15.932 -11.208 1.00 71.88 205 GLU A CA 1
ATOM 1599 C C . GLU A 1 205 ? 7.921 -15.509 -9.746 1.00 71.88 205 GLU A C 1
ATOM 1601 O O . GLU A 1 205 ? 7.318 -14.490 -9.433 1.00 71.88 205 GLU A O 1
ATOM 1606 N N . THR A 1 206 ? 8.544 -16.281 -8.860 1.00 82.94 206 THR A N 1
ATOM 1607 C CA . THR A 1 206 ? 8.693 -15.923 -7.446 1.00 82.94 206 THR A CA 1
ATOM 1608 C C . THR A 1 206 ? 10.078 -15.336 -7.209 1.00 82.94 206 THR A C 1
ATOM 1610 O O . THR A 1 206 ? 11.048 -15.770 -7.828 1.00 82.94 206 THR A O 1
ATOM 1613 N N . CYS A 1 207 ? 10.172 -14.346 -6.325 1.00 89.00 207 CYS A N 1
ATOM 1614 C CA . CYS A 1 207 ? 11.428 -13.681 -5.989 1.00 89.00 207 CYS A CA 1
ATOM 1615 C C . CYS A 1 207 ? 11.755 -13.823 -4.501 1.00 89.00 207 CYS A C 1
ATOM 1617 O O . CYS A 1 207 ? 10.855 -13.855 -3.660 1.00 89.00 207 CYS A O 1
ATOM 1619 N N . HIS A 1 208 ? 13.045 -13.779 -4.178 1.00 90.94 208 HIS A N 1
ATOM 1620 C CA . HIS A 1 208 ? 13.545 -13.572 -2.821 1.00 90.94 208 HIS A CA 1
ATOM 1621 C C . HIS A 1 208 ? 14.545 -12.409 -2.785 1.00 90.94 208 HIS A C 1
ATOM 1623 O O . HIS A 1 208 ? 15.140 -12.042 -3.798 1.00 90.94 208 HIS A O 1
ATOM 1629 N N . ILE A 1 209 ? 14.730 -11.805 -1.610 1.00 91.88 209 ILE A N 1
ATOM 1630 C CA . ILE A 1 209 ? 15.727 -10.749 -1.385 1.00 91.88 209 ILE A CA 1
ATOM 1631 C C . ILE A 1 209 ? 16.653 -11.193 -0.258 1.00 91.88 209 ILE A C 1
ATOM 1633 O O . ILE A 1 209 ? 16.193 -11.521 0.840 1.00 91.88 209 ILE A O 1
ATOM 1637 N N . ASN A 1 210 ? 17.960 -11.170 -0.515 1.00 89.12 210 ASN A N 1
ATOM 1638 C CA . ASN A 1 210 ? 18.962 -11.527 0.480 1.00 89.12 210 ASN A CA 1
ATOM 1639 C C . ASN A 1 210 ? 19.138 -10.415 1.521 1.00 89.12 210 ASN A C 1
ATOM 1641 O O . ASN A 1 210 ? 18.994 -9.223 1.245 1.00 89.12 210 ASN A O 1
ATOM 1645 N N . LEU A 1 211 ? 19.529 -10.798 2.737 1.00 84.38 211 LEU A N 1
ATOM 1646 C CA . LEU A 1 211 ? 19.754 -9.855 3.841 1.00 84.38 211 LEU A CA 1
ATOM 1647 C C . LEU A 1 211 ? 20.853 -8.825 3.543 1.00 84.38 211 LEU A C 1
ATOM 1649 O O . LEU A 1 211 ? 20.771 -7.693 4.023 1.00 84.38 211 LEU A O 1
ATOM 1653 N N . ALA A 1 212 ? 21.862 -9.208 2.754 1.00 85.31 212 ALA A N 1
ATOM 1654 C CA . ALA A 1 212 ? 22.930 -8.311 2.320 1.00 85.31 212 ALA A CA 1
ATOM 1655 C C . ALA A 1 212 ? 22.393 -7.190 1.413 1.00 85.31 212 ALA A C 1
ATOM 1657 O O . ALA A 1 212 ? 22.710 -6.020 1.630 1.00 85.31 212 ALA A O 1
ATOM 1658 N N . ASP A 1 213 ? 21.501 -7.531 0.479 1.00 86.56 213 ASP A N 1
ATOM 1659 C CA . ASP A 1 213 ? 20.898 -6.586 -0.470 1.00 86.56 213 ASP A CA 1
ATOM 1660 C C . ASP A 1 213 ? 19.947 -5.598 0.233 1.00 86.56 213 ASP A C 1
ATOM 1662 O O . ASP A 1 213 ? 19.797 -4.446 -0.182 1.00 86.56 213 ASP A O 1
ATOM 1666 N N . LEU A 1 214 ? 19.377 -5.985 1.383 1.00 88.00 214 LEU A N 1
ATOM 1667 C CA . LEU A 1 214 ? 18.586 -5.084 2.227 1.00 88.00 214 LEU A CA 1
ATOM 1668 C C . LEU A 1 214 ? 19.414 -4.004 2.936 1.00 88.00 214 LEU A C 1
ATOM 1670 O O . LEU A 1 214 ? 18.834 -3.035 3.430 1.00 88.00 214 LEU A O 1
ATOM 1674 N N . ALA A 1 215 ? 20.744 -4.119 3.026 1.00 87.56 215 ALA A N 1
ATOM 1675 C CA . ALA A 1 215 ? 21.563 -3.191 3.811 1.00 87.56 215 ALA A CA 1
ATOM 1676 C C . ALA A 1 215 ? 21.396 -1.726 3.365 1.00 87.56 215 ALA A C 1
ATOM 1678 O O . ALA A 1 215 ? 21.299 -0.827 4.209 1.00 87.56 215 ALA A O 1
ATOM 1679 N N . GLN A 1 216 ? 21.294 -1.482 2.055 1.00 89.50 216 GLN A N 1
ATOM 1680 C CA . GLN A 1 216 ? 21.073 -0.145 1.502 1.00 89.50 216 GLN A CA 1
ATOM 1681 C C . GLN A 1 216 ? 19.692 0.408 1.867 1.00 89.50 216 GLN A C 1
ATOM 1683 O O . GLN A 1 216 ? 19.592 1.552 2.312 1.00 89.50 216 GLN A O 1
ATOM 1688 N N . ILE A 1 217 ? 18.645 -0.414 1.755 1.00 91.25 217 ILE A N 1
ATOM 1689 C CA . ILE A 1 217 ? 17.267 -0.045 2.110 1.00 91.25 217 ILE A CA 1
ATOM 1690 C C . ILE A 1 217 ? 17.176 0.272 3.604 1.00 91.25 217 ILE A C 1
ATOM 1692 O O . ILE A 1 217 ? 16.668 1.322 3.992 1.00 91.25 217 ILE A O 1
ATOM 1696 N N . ARG A 1 218 ? 17.763 -0.575 4.457 1.00 88.81 218 ARG A N 1
ATOM 1697 C CA . ARG A 1 218 ? 17.810 -0.361 5.912 1.00 88.81 218 ARG A CA 1
ATOM 1698 C C . ARG A 1 218 ? 18.523 0.942 6.270 1.00 88.81 218 ARG A C 1
ATOM 1700 O O . ARG A 1 218 ? 18.067 1.678 7.144 1.00 88.81 218 ARG A O 1
ATOM 1707 N N . LYS A 1 219 ? 19.638 1.244 5.597 1.00 88.12 219 LYS A N 1
ATOM 1708 C CA . LYS A 1 219 ? 20.387 2.493 5.793 1.00 88.12 219 LYS A CA 1
ATOM 1709 C C . LYS A 1 219 ? 19.573 3.713 5.356 1.00 88.12 219 LYS A C 1
ATOM 1711 O O . LYS A 1 219 ? 19.614 4.721 6.055 1.00 88.12 219 LYS A O 1
ATOM 1716 N N . ALA A 1 220 ? 18.844 3.619 4.243 1.00 90.88 220 ALA A N 1
ATOM 1717 C CA . ALA A 1 220 ? 17.967 4.684 3.761 1.00 90.88 220 ALA A CA 1
ATOM 1718 C C . ALA A 1 220 ? 16.834 4.963 4.760 1.00 90.88 220 ALA A C 1
ATOM 1720 O O . ALA A 1 220 ? 16.699 6.095 5.222 1.00 90.88 220 ALA A O 1
ATOM 1721 N N . ILE A 1 221 ? 16.131 3.917 5.210 1.00 89.19 221 ILE A N 1
ATOM 1722 C CA . ILE A 1 221 ? 15.049 4.027 6.200 1.00 89.19 221 ILE A CA 1
ATOM 1723 C C . ILE A 1 221 ? 15.556 4.646 7.510 1.00 89.19 221 ILE A C 1
ATOM 1725 O O . ILE A 1 221 ? 14.943 5.576 8.033 1.00 89.19 221 ILE A O 1
ATOM 1729 N N . LYS A 1 222 ? 16.726 4.210 8.004 1.00 86.50 222 LYS A N 1
ATOM 1730 C CA . LYS A 1 222 ? 17.354 4.778 9.211 1.00 86.50 222 LYS A CA 1
ATOM 1731 C C . LYS A 1 222 ? 17.675 6.269 9.065 1.00 86.50 222 LYS A C 1
ATOM 1733 O O . LYS A 1 222 ? 17.620 7.006 10.043 1.00 86.50 222 LYS A O 1
ATOM 1738 N N . LYS A 1 223 ? 18.014 6.712 7.854 1.00 89.38 223 LYS A N 1
ATOM 1739 C CA . LYS A 1 223 ? 18.277 8.120 7.531 1.00 89.38 223 LYS A CA 1
ATOM 1740 C C . LYS A 1 223 ? 17.017 8.913 7.172 1.00 89.38 223 LYS A C 1
ATOM 1742 O O . LYS A 1 223 ? 17.145 10.073 6.815 1.00 89.38 223 LYS A O 1
ATOM 1747 N N . ARG A 1 224 ? 15.820 8.318 7.262 1.00 90.06 224 ARG A N 1
ATOM 1748 C CA . ARG A 1 224 ? 14.553 8.914 6.799 1.00 90.06 224 ARG A CA 1
ATOM 1749 C C . ARG A 1 224 ? 14.562 9.303 5.319 1.00 90.06 224 ARG A C 1
ATOM 1751 O O . ARG A 1 224 ? 13.888 10.250 4.925 1.00 90.06 224 ARG A O 1
ATOM 1758 N N . ILE A 1 225 ? 15.302 8.553 4.510 1.00 93.06 225 ILE A N 1
ATOM 1759 C CA . ILE A 1 225 ? 15.357 8.699 3.058 1.00 93.06 225 ILE A CA 1
ATOM 1760 C C . ILE A 1 225 ? 14.489 7.598 2.445 1.00 93.06 225 ILE A C 1
ATOM 1762 O O . ILE A 1 225 ? 14.624 6.434 2.818 1.00 93.06 225 ILE A O 1
ATOM 1766 N N . THR A 1 226 ? 13.631 7.962 1.497 1.00 94.94 226 THR A N 1
ATOM 1767 C CA . THR A 1 226 ? 12.714 7.070 0.770 1.00 94.94 226 THR A CA 1
ATOM 1768 C C . THR A 1 226 ? 13.457 6.377 -0.382 1.00 94.94 226 THR A C 1
ATOM 1770 O O . THR A 1 226 ? 13.783 7.034 -1.373 1.00 94.94 226 THR A O 1
ATOM 1773 N N . PRO A 1 227 ? 13.776 5.071 -0.308 1.00 96.19 227 PRO A N 1
ATOM 1774 C CA . PRO A 1 227 ? 14.357 4.369 -1.447 1.00 96.19 227 PRO A CA 1
ATOM 1775 C C . PRO A 1 227 ? 13.292 4.099 -2.520 1.00 96.19 227 PRO A C 1
ATOM 1777 O O . PRO A 1 227 ? 12.229 3.553 -2.220 1.00 96.19 227 PRO A O 1
ATOM 1780 N N . VAL A 1 228 ? 13.603 4.444 -3.770 1.00 97.56 228 VAL A N 1
ATOM 1781 C CA . VAL A 1 228 ? 12.771 4.173 -4.951 1.00 97.56 228 VAL A CA 1
ATOM 1782 C C . VAL A 1 228 ? 13.430 3.072 -5.777 1.00 97.56 228 VAL A C 1
ATOM 1784 O O . VAL A 1 228 ? 14.578 3.205 -6.204 1.00 97.56 228 VAL A O 1
ATOM 1787 N N . ILE A 1 229 ? 12.718 1.965 -5.969 1.00 96.69 229 ILE A N 1
ATOM 1788 C CA . ILE A 1 229 ? 13.250 0.701 -6.479 1.00 96.69 229 ILE A CA 1
ATOM 1789 C C . ILE A 1 229 ? 12.517 0.302 -7.775 1.00 96.69 229 ILE A C 1
ATOM 1791 O O . ILE A 1 229 ? 11.291 0.426 -7.861 1.00 96.69 229 ILE A O 1
ATOM 1795 N N . PRO A 1 230 ? 13.247 -0.200 -8.785 1.00 95.56 230 PRO A N 1
ATOM 1796 C CA . PRO A 1 230 ? 12.700 -0.693 -10.041 1.00 95.56 230 PRO A CA 1
ATOM 1797 C C . PRO A 1 230 ? 12.109 -2.103 -9.940 1.00 95.56 230 PRO A C 1
ATOM 1799 O O . PRO A 1 230 ? 12.464 -2.904 -9.078 1.00 95.56 230 PRO A O 1
ATOM 1802 N N . SER A 1 231 ? 11.282 -2.444 -10.927 1.00 92.75 231 SER A N 1
ATOM 1803 C CA . SER A 1 231 ? 10.649 -3.750 -11.113 1.00 92.75 231 SER A CA 1
ATOM 1804 C C . SER A 1 231 ? 11.508 -4.748 -11.919 1.00 92.75 231 SER A C 1
ATOM 1806 O O . SER A 1 231 ? 11.118 -5.247 -12.975 1.00 92.75 231 SER A O 1
ATOM 1808 N N . PHE A 1 232 ? 12.722 -5.054 -11.445 1.00 92.19 232 PHE A N 1
ATOM 1809 C CA . PHE A 1 232 ? 13.559 -6.119 -12.024 1.00 92.19 232 PHE A CA 1
ATOM 1810 C C . PHE A 1 232 ? 14.386 -6.888 -10.985 1.00 92.19 232 PHE A C 1
ATOM 1812 O O . PHE A 1 232 ? 14.695 -6.378 -9.908 1.00 92.19 232 PHE A O 1
ATOM 1819 N N . ALA A 1 233 ? 14.764 -8.118 -11.339 1.00 92.62 233 ALA A N 1
ATOM 1820 C CA . ALA A 1 233 ? 15.479 -9.069 -10.491 1.00 92.62 233 ALA A CA 1
ATOM 1821 C C . ALA A 1 233 ? 16.683 -9.692 -11.219 1.00 92.62 233 ALA A C 1
ATOM 1823 O O . ALA A 1 233 ? 16.780 -9.630 -12.447 1.00 92.62 233 ALA A O 1
ATOM 1824 N N . PHE A 1 234 ? 17.596 -10.298 -10.462 1.00 93.00 234 PHE A N 1
ATOM 1825 C CA . PHE A 1 234 ? 18.640 -11.166 -10.992 1.00 93.00 234 PHE A CA 1
ATOM 1826 C C . PHE A 1 234 ? 18.085 -12.555 -11.294 1.00 93.00 234 PHE A C 1
ATOM 1828 O O . PHE A 1 234 ? 17.377 -13.140 -10.481 1.00 93.00 234 PHE A O 1
ATOM 1835 N N . ASN A 1 235 ? 18.438 -13.089 -12.457 1.00 88.88 235 ASN A N 1
ATOM 1836 C CA . ASN A 1 235 ? 18.326 -14.515 -12.731 1.00 88.88 235 ASN A CA 1
ATOM 1837 C C . ASN A 1 235 ? 19.549 -15.267 -12.190 1.00 88.88 235 ASN A C 1
ATOM 1839 O O . ASN A 1 235 ? 20.556 -14.652 -11.845 1.00 88.88 235 ASN A O 1
ATOM 1843 N N . ASP A 1 236 ? 19.504 -16.593 -12.237 1.00 86.31 236 ASP A N 1
ATOM 1844 C CA . ASP A 1 236 ? 20.619 -17.473 -11.869 1.00 86.31 236 ASP A CA 1
ATOM 1845 C C . ASP A 1 236 ? 21.914 -17.177 -12.636 1.00 86.31 236 ASP A C 1
ATOM 1847 O O . ASP A 1 236 ? 23.008 -17.296 -12.093 1.00 86.31 236 ASP A O 1
ATOM 1851 N N . ASP A 1 237 ? 21.784 -16.724 -13.884 1.00 87.31 237 ASP A N 1
ATOM 1852 C CA . ASP A 1 237 ? 22.904 -16.298 -14.730 1.00 87.31 237 ASP A CA 1
ATOM 1853 C C . ASP A 1 237 ? 23.424 -14.888 -14.381 1.00 87.31 237 ASP A C 1
ATOM 1855 O O . ASP A 1 237 ? 24.144 -14.280 -15.176 1.00 87.31 237 ASP A O 1
ATOM 1859 N N . LEU A 1 238 ? 22.986 -14.306 -13.257 1.00 87.06 238 LEU A N 1
ATOM 1860 C CA . LEU A 1 238 ? 23.244 -12.921 -12.833 1.00 87.06 238 LEU A CA 1
ATOM 1861 C C . LEU A 1 238 ? 22.810 -11.865 -13.862 1.00 87.06 238 LEU A C 1
ATOM 1863 O O . LEU A 1 238 ? 23.268 -10.722 -13.861 1.00 87.06 238 LEU A O 1
ATOM 1867 N N . ARG A 1 239 ? 21.884 -12.236 -14.750 1.00 89.94 239 ARG A N 1
ATOM 1868 C CA . ARG A 1 239 ? 21.282 -11.325 -15.724 1.00 89.94 239 ARG A CA 1
ATOM 1869 C C . ARG A 1 239 ? 20.115 -10.591 -15.091 1.00 89.94 239 ARG A C 1
ATOM 1871 O O . ARG A 1 239 ? 19.272 -11.210 -14.447 1.00 89.94 239 ARG A O 1
ATOM 1878 N N . THR A 1 240 ? 20.026 -9.288 -15.332 1.00 92.00 240 THR A N 1
ATOM 1879 C CA . THR A 1 240 ? 18.859 -8.500 -14.936 1.00 92.00 240 THR A CA 1
ATOM 1880 C C . THR A 1 240 ? 17.680 -8.821 -15.843 1.00 92.00 240 THR A C 1
ATOM 1882 O O . THR A 1 240 ? 17.766 -8.664 -17.062 1.00 92.00 240 THR A O 1
ATOM 1885 N N . ILE A 1 241 ? 16.567 -9.230 -15.246 1.00 90.62 241 ILE A N 1
ATOM 1886 C CA . ILE A 1 241 ? 15.324 -9.547 -15.939 1.00 90.62 241 ILE A CA 1
ATOM 1887 C C . ILE A 1 241 ? 14.196 -8.707 -15.329 1.00 90.62 241 ILE A C 1
ATOM 1889 O O . ILE A 1 241 ? 14.107 -8.608 -14.105 1.00 90.62 241 ILE A O 1
ATOM 1893 N N . PRO A 1 242 ? 13.324 -8.090 -16.144 1.00 90.62 242 PRO A N 1
ATOM 1894 C CA . PRO A 1 242 ? 12.156 -7.388 -15.639 1.00 90.62 242 PRO A CA 1
ATOM 1895 C C . PRO A 1 242 ? 11.154 -8.386 -15.051 1.00 90.62 242 PRO A C 1
ATOM 1897 O O . PRO A 1 242 ? 10.876 -9.437 -15.642 1.00 90.62 242 PRO A O 1
ATOM 1900 N N . VAL A 1 243 ? 10.623 -8.042 -13.881 1.00 89.62 243 VAL A N 1
ATOM 1901 C CA . VAL A 1 243 ? 9.686 -8.855 -13.098 1.00 89.62 243 VAL A CA 1
ATOM 1902 C C . VAL A 1 243 ? 8.517 -7.968 -12.682 1.00 89.62 243 VAL A C 1
ATOM 1904 O O . VAL A 1 243 ? 8.625 -6.748 -12.652 1.00 89.62 243 VAL A O 1
ATOM 1907 N N . HIS A 1 244 ? 7.372 -8.566 -12.380 1.00 89.19 244 HIS A N 1
ATOM 1908 C CA . HIS A 1 244 ? 6.235 -7.813 -11.870 1.00 89.19 244 HIS A CA 1
ATOM 1909 C C . HIS A 1 244 ? 6.541 -7.212 -10.484 1.00 89.19 244 HIS A C 1
ATOM 1911 O O . HIS A 1 244 ? 7.106 -7.888 -9.622 1.00 89.19 244 HIS A O 1
ATOM 1917 N N . ALA A 1 245 ? 6.142 -5.958 -10.246 1.00 91.88 245 ALA A N 1
ATOM 1918 C CA . ALA A 1 245 ? 6.424 -5.250 -8.991 1.00 91.88 245 ALA A CA 1
ATOM 1919 C C . ALA A 1 245 ? 5.857 -5.962 -7.747 1.00 91.88 245 ALA A C 1
ATOM 1921 O O . ALA A 1 245 ? 6.452 -5.901 -6.671 1.00 91.88 245 ALA A O 1
ATOM 1922 N N . ASP A 1 246 ? 4.736 -6.671 -7.906 1.00 91.81 246 ASP A N 1
ATOM 1923 C CA . ASP A 1 246 ? 4.095 -7.452 -6.840 1.00 91.81 246 ASP A CA 1
ATOM 1924 C C . ASP A 1 246 ? 5.050 -8.469 -6.208 1.00 91.81 246 ASP A C 1
ATOM 1926 O O . ASP A 1 246 ? 5.071 -8.616 -4.990 1.00 91.81 246 ASP A O 1
ATOM 1930 N N . GLU A 1 247 ? 5.878 -9.133 -7.016 1.00 90.00 247 GLU A N 1
ATOM 1931 C CA . GLU A 1 247 ? 6.817 -10.151 -6.531 1.00 90.00 247 GLU A CA 1
ATOM 1932 C C . GLU A 1 247 ? 7.932 -9.530 -5.694 1.00 90.00 247 GLU A C 1
ATOM 1934 O O . GLU A 1 247 ? 8.328 -10.078 -4.667 1.00 90.00 247 GLU A O 1
ATOM 1939 N N . ILE A 1 248 ? 8.396 -8.342 -6.086 1.00 93.38 248 ILE A N 1
ATOM 1940 C CA . ILE A 1 248 ? 9.403 -7.593 -5.330 1.00 93.38 248 ILE A CA 1
ATOM 1941 C C . ILE A 1 248 ? 8.822 -7.120 -3.998 1.00 93.38 248 ILE A C 1
ATOM 1943 O O . ILE A 1 248 ? 9.497 -7.207 -2.978 1.00 93.38 248 ILE A O 1
ATOM 1947 N N . LEU A 1 249 ? 7.572 -6.654 -3.975 1.00 94.69 249 LEU A N 1
ATOM 1948 C CA . LEU A 1 249 ? 6.909 -6.215 -2.743 1.00 94.69 249 LEU A CA 1
ATOM 1949 C C . LEU A 1 249 ? 6.661 -7.363 -1.767 1.00 94.69 249 LEU A C 1
ATOM 1951 O O . LEU A 1 249 ? 6.852 -7.194 -0.563 1.00 94.69 249 LEU A O 1
ATOM 1955 N N . VAL A 1 250 ? 6.270 -8.533 -2.274 1.00 93.19 250 VAL A N 1
ATOM 1956 C CA . VAL A 1 250 ? 6.118 -9.737 -1.450 1.00 93.19 250 VAL A CA 1
ATOM 1957 C C . VAL A 1 250 ? 7.472 -10.163 -0.889 1.00 93.19 250 VAL A C 1
ATOM 1959 O O . VAL A 1 250 ? 7.590 -10.320 0.326 1.00 93.19 250 VAL A O 1
ATOM 1962 N N . ALA A 1 251 ? 8.511 -10.224 -1.726 1.00 92.88 251 ALA A N 1
ATOM 1963 C CA . ALA A 1 251 ? 9.868 -10.530 -1.280 1.00 92.88 251 ALA A CA 1
ATOM 1964 C C . ALA A 1 251 ? 10.389 -9.510 -0.250 1.00 92.88 251 ALA A C 1
ATOM 1966 O O . ALA A 1 251 ? 11.008 -9.893 0.737 1.00 92.88 251 ALA A O 1
ATOM 1967 N N . LEU A 1 252 ? 10.095 -8.215 -0.418 1.00 94.06 252 LEU A N 1
ATOM 1968 C CA . LEU A 1 252 ? 10.437 -7.179 0.562 1.00 94.06 252 LEU A CA 1
ATOM 1969 C C . LEU A 1 252 ? 9.707 -7.391 1.889 1.00 94.06 252 LEU A C 1
ATOM 1971 O O . LEU A 1 252 ? 10.330 -7.255 2.939 1.00 94.06 252 LEU A O 1
ATOM 1975 N N . SER A 1 253 ? 8.412 -7.723 1.859 1.00 93.31 253 SER A N 1
ATOM 1976 C CA . SER A 1 253 ? 7.646 -7.985 3.083 1.00 93.31 253 SER A CA 1
ATOM 1977 C C . SER A 1 253 ? 8.184 -9.192 3.856 1.00 93.31 253 SER A C 1
ATOM 1979 O O . SER A 1 253 ? 8.358 -9.100 5.067 1.00 93.31 253 SER A O 1
ATOM 1981 N N . GLU A 1 254 ? 8.539 -10.273 3.156 1.00 91.44 254 GLU A N 1
ATOM 1982 C CA . GLU A 1 254 ? 9.132 -11.479 3.743 1.00 91.44 254 GLU A CA 1
ATOM 1983 C C . GLU A 1 254 ? 10.532 -11.192 4.311 1.00 91.44 254 GLU A C 1
ATOM 1985 O O . GLU A 1 254 ? 10.817 -11.491 5.472 1.00 91.44 254 GLU A O 1
ATOM 1990 N N . SER A 1 255 ? 11.405 -10.557 3.523 1.00 90.31 255 SER A N 1
ATOM 1991 C CA . SER A 1 255 ? 12.795 -10.328 3.923 1.00 90.31 255 SER A CA 1
ATOM 1992 C C . SER A 1 255 ? 12.943 -9.270 5.022 1.00 90.31 255 SER A C 1
ATOM 1994 O O . SER A 1 255 ? 13.855 -9.386 5.842 1.00 90.31 255 SER A O 1
ATOM 1996 N N . LEU A 1 256 ? 12.080 -8.245 5.082 1.00 88.94 256 LEU A N 1
ATOM 1997 C CA . LEU A 1 256 ? 12.109 -7.248 6.163 1.00 88.94 256 LEU A CA 1
ATOM 1998 C C . LEU A 1 256 ? 11.669 -7.843 7.508 1.00 88.94 256 LEU A C 1
ATOM 2000 O O . LEU A 1 256 ? 12.307 -7.553 8.520 1.00 88.94 256 LEU A O 1
ATOM 2004 N N . GLU A 1 257 ? 10.657 -8.713 7.509 1.00 86.00 257 GLU A N 1
ATOM 2005 C CA . GLU A 1 257 ? 10.223 -9.454 8.702 1.00 86.00 257 GLU A CA 1
ATOM 2006 C C . GLU A 1 257 ? 11.311 -10.443 9.168 1.00 86.00 257 GLU A C 1
ATOM 2008 O O . GLU A 1 257 ? 11.708 -10.477 10.339 1.00 86.00 257 GLU A O 1
ATOM 2013 N N . ALA A 1 258 ? 11.887 -11.210 8.234 1.00 84.62 258 ALA A N 1
ATOM 2014 C CA . ALA A 1 258 ? 12.961 -12.159 8.532 1.00 84.62 258 ALA A CA 1
ATOM 2015 C C . ALA A 1 258 ? 14.209 -11.465 9.110 1.00 84.62 258 ALA A C 1
ATOM 2017 O O . ALA A 1 258 ? 14.842 -11.963 10.047 1.00 84.62 258 ALA A O 1
ATOM 2018 N N . ALA A 1 259 ? 14.541 -10.277 8.596 1.00 78.19 259 ALA A N 1
ATOM 2019 C CA . ALA A 1 259 ? 15.667 -9.467 9.054 1.00 78.19 259 ALA A CA 1
ATOM 2020 C C . ALA A 1 259 ? 15.520 -8.936 10.489 1.00 78.19 259 ALA A C 1
ATOM 2022 O O . ALA A 1 259 ? 16.531 -8.537 11.086 1.00 78.19 259 ALA A O 1
ATOM 2023 N N . GLN A 1 260 ? 14.296 -8.906 11.020 1.00 71.12 260 GLN A N 1
ATOM 2024 C CA . GLN A 1 260 ? 14.003 -8.573 12.410 1.00 71.12 260 GLN A CA 1
ATOM 2025 C C . GLN A 1 260 ? 14.134 -9.808 13.309 1.00 71.12 260 GLN A C 1
ATOM 2027 O O . GLN A 1 260 ? 14.764 -9.738 14.366 1.00 71.12 260 GLN A O 1
ATOM 2032 N N . SER A 1 261 ? 13.631 -10.957 12.849 1.00 70.69 261 SER A N 1
ATOM 2033 C CA . SER A 1 261 ? 13.676 -12.224 13.593 1.00 70.69 261 SER A CA 1
ATOM 2034 C C . SER A 1 261 ? 15.106 -12.716 13.853 1.00 70.69 261 SER A C 1
ATOM 2036 O O . SER A 1 261 ? 15.415 -13.160 14.953 1.00 70.69 261 SER A O 1
ATOM 2038 N N . GLN A 1 262 ? 16.022 -12.566 12.889 1.00 63.84 262 GLN A N 1
ATOM 2039 C CA . GLN A 1 262 ? 17.415 -13.022 13.033 1.00 63.84 262 GLN A CA 1
ATOM 2040 C C . GLN A 1 262 ? 18.281 -12.158 13.965 1.00 63.84 262 GLN A C 1
ATOM 2042 O O . GLN A 1 262 ? 19.288 -12.627 14.484 1.00 63.84 262 GLN A O 1
ATOM 2047 N N . LYS A 1 263 ? 17.912 -10.891 14.206 1.00 54.06 263 LYS A N 1
ATOM 2048 C CA . LYS A 1 263 ? 18.641 -10.002 15.136 1.00 54.06 263 LYS A CA 1
ATOM 2049 C C . LYS A 1 263 ? 18.170 -10.127 16.584 1.00 54.06 263 LYS A C 1
ATOM 2051 O O . LYS A 1 263 ? 18.630 -9.376 17.448 1.00 54.06 263 LYS A O 1
ATOM 2056 N N . ALA A 1 264 ? 17.266 -11.067 16.850 1.00 50.47 264 ALA A N 1
ATOM 2057 C CA . ALA A 1 264 ? 16.684 -11.274 18.158 1.00 50.47 264 ALA A CA 1
ATOM 2058 C C . ALA A 1 264 ? 17.679 -11.787 19.218 1.00 50.47 264 ALA A C 1
ATOM 2060 O O . ALA A 1 264 ? 17.389 -11.591 20.401 1.00 50.47 264 ALA A O 1
ATOM 2061 N N . ASP A 1 265 ? 18.828 -12.348 18.823 1.00 50.44 265 ASP A N 1
ATOM 2062 C CA . ASP A 1 265 ? 19.705 -13.071 19.756 1.00 50.44 265 ASP A CA 1
ATOM 2063 C C . ASP A 1 265 ? 20.968 -12.329 20.228 1.00 50.44 265 ASP A C 1
ATOM 2065 O O . ASP A 1 265 ? 21.458 -12.667 21.299 1.00 50.44 265 ASP A O 1
ATOM 2069 N N . GLU A 1 266 ? 21.449 -11.257 19.572 1.00 45.97 266 GLU A N 1
ATOM 2070 C CA . GLU A 1 266 ? 22.684 -10.580 20.048 1.00 45.97 266 GLU A CA 1
ATOM 2071 C C . GLU A 1 266 ? 22.638 -9.043 20.198 1.00 45.97 266 GLU A C 1
ATOM 2073 O O . GLU A 1 266 ? 23.446 -8.491 20.942 1.00 45.97 266 GLU A O 1
ATOM 2078 N N . LEU A 1 267 ? 21.701 -8.298 19.581 1.00 49.53 267 LEU A N 1
ATOM 2079 C CA . LEU A 1 267 ? 21.775 -6.816 19.589 1.00 49.53 267 LEU A CA 1
ATOM 2080 C C . LEU A 1 267 ? 20.415 -6.087 19.622 1.00 49.53 267 LEU A C 1
ATOM 2082 O O . LEU A 1 267 ? 20.204 -5.066 18.957 1.00 49.53 267 LEU A O 1
ATOM 2086 N N . LYS A 1 268 ? 19.476 -6.587 20.433 1.00 49.38 268 LYS A N 1
ATOM 2087 C CA . LYS A 1 268 ? 18.118 -6.023 20.604 1.00 49.38 268 LYS A CA 1
ATOM 2088 C C . LYS A 1 268 ? 18.058 -4.602 21.196 1.00 49.38 268 LYS A C 1
ATOM 2090 O O . LYS A 1 268 ? 17.000 -3.987 21.160 1.00 49.38 268 LYS A O 1
ATOM 2095 N N . LYS A 1 269 ? 19.150 -4.051 21.744 1.00 46.34 269 LYS A N 1
ATOM 2096 C CA . LYS A 1 269 ? 19.113 -2.760 22.467 1.00 46.34 269 LYS A CA 1
ATOM 2097 C C . LYS A 1 269 ? 19.334 -1.504 21.608 1.00 46.34 269 LYS A C 1
ATOM 2099 O O . LYS A 1 269 ? 19.067 -0.414 22.097 1.00 46.34 269 LYS A O 1
ATOM 2104 N N . LEU A 1 270 ? 19.779 -1.623 20.351 1.00 48.22 270 LEU A N 1
ATOM 2105 C CA . LEU A 1 270 ? 20.179 -0.464 19.520 1.00 48.22 270 LEU A CA 1
ATOM 2106 C C . LEU A 1 270 ? 19.676 -0.497 18.065 1.00 48.22 270 LEU A C 1
ATOM 2108 O O . LEU A 1 270 ? 19.974 0.416 17.290 1.00 48.22 270 LEU A O 1
ATOM 2112 N N . THR A 1 271 ? 18.944 -1.538 17.656 1.00 57.47 271 THR A N 1
ATOM 2113 C CA . THR A 1 271 ? 18.502 -1.688 16.265 1.00 57.47 271 THR A CA 1
ATOM 2114 C C . THR A 1 271 ? 17.041 -1.272 16.102 1.00 57.47 271 THR A C 1
ATOM 2116 O O . THR A 1 271 ? 16.142 -1.808 16.735 1.00 57.47 271 THR A O 1
ATOM 2119 N N . MET A 1 272 ? 16.834 -0.252 15.270 1.00 67.62 272 MET A N 1
ATOM 2120 C CA . MET A 1 272 ? 15.531 0.263 14.854 1.00 67.62 272 MET A CA 1
ATOM 2121 C C . MET A 1 272 ? 14.686 -0.850 14.219 1.00 67.62 272 MET A C 1
ATOM 2123 O O . MET A 1 272 ? 15.207 -1.591 13.382 1.00 67.62 272 MET A O 1
ATOM 2127 N N . ASP A 1 273 ? 13.408 -0.935 14.596 1.00 75.44 273 ASP A N 1
ATOM 2128 C CA . ASP A 1 273 ? 12.436 -1.838 13.976 1.00 75.44 273 ASP A CA 1
ATOM 2129 C C . ASP A 1 273 ? 12.110 -1.353 12.556 1.00 75.44 273 ASP A C 1
ATOM 2131 O O . ASP A 1 273 ? 11.742 -0.197 12.346 1.00 75.44 273 ASP A O 1
ATOM 2135 N N . ILE A 1 274 ? 12.320 -2.225 11.571 1.00 81.50 274 ILE A N 1
ATOM 2136 C CA . ILE A 1 274 ? 12.136 -1.939 10.135 1.00 81.50 274 ILE A CA 1
ATOM 2137 C C . ILE A 1 274 ? 10.964 -2.766 9.586 1.00 81.50 274 ILE A C 1
ATOM 2139 O O . ILE A 1 274 ? 10.728 -2.805 8.380 1.00 81.50 274 ILE A O 1
ATOM 2143 N N . THR A 1 275 ? 10.223 -3.434 10.469 1.00 85.88 275 THR A N 1
ATOM 2144 C CA . THR A 1 275 ? 9.056 -4.224 10.101 1.00 85.88 275 THR A CA 1
ATOM 2145 C C . THR A 1 275 ? 8.002 -3.319 9.466 1.00 85.88 275 THR A C 1
ATOM 2147 O O . THR A 1 275 ? 7.601 -2.316 10.072 1.00 85.88 275 THR A O 1
ATOM 2150 N N . PRO A 1 276 ? 7.549 -3.613 8.237 1.00 89.38 276 PRO A N 1
ATOM 2151 C CA . PRO A 1 276 ? 6.623 -2.733 7.561 1.00 89.38 276 PRO A CA 1
ATOM 2152 C C . PRO A 1 276 ? 5.207 -2.906 8.123 1.00 89.38 276 PRO A C 1
ATOM 2154 O O . PRO A 1 276 ? 4.623 -3.989 8.102 1.00 89.38 276 PRO A O 1
ATOM 2157 N N . LEU A 1 277 ? 4.639 -1.802 8.610 1.00 86.81 277 LEU A N 1
ATOM 2158 C CA . LEU A 1 277 ? 3.304 -1.779 9.226 1.00 86.81 277 LEU A CA 1
ATOM 2159 C C . LEU A 1 277 ? 2.202 -1.311 8.277 1.00 86.81 277 LEU A C 1
ATOM 2161 O O . LEU A 1 277 ? 1.012 -1.426 8.578 1.00 86.81 277 LEU A O 1
ATOM 2165 N N . ARG A 1 278 ? 2.593 -0.735 7.141 1.00 91.38 278 ARG A N 1
ATOM 2166 C CA . ARG A 1 278 ? 1.680 -0.178 6.146 1.00 91.38 278 ARG A CA 1
ATOM 2167 C C . ARG A 1 278 ? 2.098 -0.609 4.753 1.00 91.38 278 ARG A C 1
ATOM 2169 O O . ARG A 1 278 ? 3.269 -0.493 4.398 1.00 91.38 278 ARG A O 1
ATOM 2176 N N . LEU A 1 279 ? 1.122 -1.044 3.966 1.00 95.25 279 LEU A N 1
ATOM 2177 C CA . LEU A 1 279 ? 1.253 -1.238 2.526 1.00 95.25 279 LEU A CA 1
ATOM 2178 C C . LEU A 1 279 ? 0.363 -0.217 1.816 1.00 95.25 279 LEU A C 1
ATOM 2180 O O . LEU A 1 279 ? -0.852 -0.251 1.975 1.00 95.25 279 LEU A O 1
ATOM 2184 N N . LEU A 1 280 ? 0.931 0.679 1.020 1.00 95.38 280 LEU A N 1
ATOM 2185 C CA . LEU A 1 280 ? 0.163 1.625 0.211 1.00 95.38 280 LEU A CA 1
ATOM 2186 C C . LEU A 1 280 ? 0.226 1.189 -1.248 1.00 95.38 280 LEU A C 1
ATOM 2188 O O . LEU A 1 280 ? 1.303 0.995 -1.800 1.00 95.38 280 LEU A O 1
ATOM 2192 N N . ILE A 1 281 ? -0.926 1.045 -1.886 1.00 95.81 281 ILE A N 1
ATOM 2193 C CA . ILE A 1 281 ? -1.025 0.754 -3.313 1.00 95.81 281 ILE A CA 1
ATOM 2194 C C . ILE A 1 281 ? -1.663 1.973 -3.967 1.00 95.81 281 ILE A C 1
ATOM 2196 O O . ILE A 1 281 ? -2.870 2.199 -3.857 1.00 95.81 281 ILE A O 1
ATOM 2200 N N . ILE A 1 282 ? -0.828 2.783 -4.612 1.00 95.19 282 ILE A N 1
ATOM 2201 C CA . ILE A 1 282 ? -1.231 4.028 -5.258 1.00 95.19 282 ILE A CA 1
ATOM 2202 C C . ILE A 1 282 ? -1.482 3.732 -6.731 1.00 95.19 282 ILE A C 1
ATOM 2204 O O . ILE A 1 282 ? -0.582 3.315 -7.456 1.00 95.19 282 ILE A O 1
ATOM 2208 N N . THR A 1 283 ? -2.713 3.960 -7.172 1.00 93.25 283 THR A N 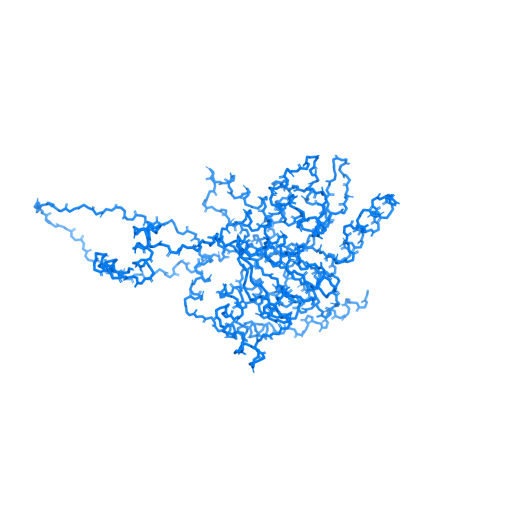1
ATOM 2209 C CA . THR A 1 283 ? -3.173 3.678 -8.538 1.00 93.25 283 THR A CA 1
ATOM 2210 C C . THR A 1 283 ? -3.804 4.919 -9.164 1.00 93.25 283 THR A C 1
ATOM 2212 O O . THR A 1 283 ? -4.003 5.948 -8.508 1.00 93.25 283 THR A O 1
ATOM 2215 N N . ARG A 1 284 ? -4.146 4.845 -10.455 1.00 91.06 284 ARG A N 1
ATOM 2216 C CA . ARG A 1 284 ? -4.866 5.938 -11.122 1.00 91.06 284 ARG A CA 1
ATOM 2217 C C . ARG A 1 284 ? -6.338 6.009 -10.715 1.00 91.06 284 ARG A C 1
ATOM 2219 O O . ARG A 1 284 ? -6.872 7.104 -10.560 1.00 91.06 284 ARG A O 1
ATOM 2226 N N . THR A 1 285 ? -6.972 4.850 -10.571 1.00 87.56 285 THR A N 1
ATOM 2227 C CA . THR A 1 285 ? -8.400 4.706 -10.270 1.00 87.56 285 THR A CA 1
ATOM 2228 C C . THR A 1 285 ? -8.686 4.885 -8.781 1.00 87.56 285 THR A C 1
ATOM 2230 O O . THR A 1 285 ? -9.565 5.665 -8.418 1.00 87.56 285 THR A O 1
ATOM 2233 N N . GLY A 1 286 ? -7.865 4.265 -7.929 1.00 86.88 286 GLY A N 1
ATOM 2234 C CA . GLY A 1 286 ? -8.081 4.185 -6.488 1.00 86.88 286 GLY A CA 1
ATOM 2235 C C . GLY A 1 286 ? -9.142 3.156 -6.107 1.00 86.88 286 GLY A C 1
ATOM 2236 O O . GLY A 1 286 ? -9.919 2.724 -6.952 1.00 86.88 286 GLY A O 1
ATOM 2237 N N . GLY A 1 287 ? -9.153 2.765 -4.828 1.00 89.19 287 GLY A N 1
ATOM 2238 C CA . GLY A 1 287 ? -10.169 1.890 -4.240 1.00 89.19 287 GLY A CA 1
ATOM 2239 C C . GLY A 1 287 ? -10.380 0.532 -4.932 1.00 89.19 287 GLY A C 1
ATOM 2240 O O . GLY A 1 287 ? -9.744 0.179 -5.923 1.00 89.19 287 GLY A O 1
ATOM 2241 N N . ILE A 1 288 ? -11.286 -0.272 -4.380 1.00 93.38 288 ILE A N 1
ATOM 2242 C CA . ILE A 1 288 ? -11.807 -1.488 -5.020 1.00 93.38 288 ILE A CA 1
ATOM 2243 C C . ILE A 1 288 ? -13.322 -1.341 -5.135 1.00 93.38 288 ILE A C 1
ATOM 2245 O O . ILE A 1 288 ? -13.973 -1.269 -4.092 1.00 93.38 288 ILE A O 1
ATOM 2249 N N . PRO A 1 289 ? -13.909 -1.339 -6.343 1.00 92.38 289 PRO A N 1
ATOM 2250 C CA . PRO A 1 289 ? -15.347 -1.151 -6.519 1.00 92.38 289 PRO A CA 1
ATOM 2251 C C . PRO A 1 289 ? -16.159 -2.298 -5.902 1.00 92.38 289 PRO A C 1
ATOM 2253 O O . PRO A 1 289 ? -15.718 -3.450 -5.893 1.00 92.38 289 PRO A O 1
ATOM 2256 N N . SER A 1 290 ? -17.341 -1.971 -5.374 1.00 89.88 290 SER A N 1
ATOM 2257 C CA . SER A 1 290 ? -18.240 -2.912 -4.701 1.00 89.88 290 SER A CA 1
ATOM 2258 C C . SER A 1 290 ? -19.584 -3.059 -5.421 1.00 89.88 290 SER A C 1
ATOM 2260 O O . SER A 1 290 ? -20.234 -2.043 -5.696 1.00 89.88 290 SER A O 1
ATOM 2262 N N . PRO A 1 291 ? -20.074 -4.296 -5.643 1.00 86.88 291 PRO A N 1
ATOM 2263 C CA . PRO A 1 291 ? -21.434 -4.528 -6.141 1.00 86.88 291 PRO A CA 1
ATOM 2264 C C . PRO A 1 291 ? -22.504 -3.992 -5.204 1.00 86.88 291 PRO A C 1
ATOM 2266 O O . PRO A 1 291 ? -23.464 -3.377 -5.656 1.00 86.88 291 PRO A O 1
ATOM 2269 N N . ALA A 1 292 ? -22.290 -4.135 -3.896 1.00 84.25 292 ALA A N 1
ATOM 2270 C CA . ALA A 1 292 ? -23.213 -3.659 -2.872 1.00 84.25 292 ALA A CA 1
ATOM 2271 C C . ALA A 1 292 ? -23.323 -2.125 -2.814 1.00 84.25 292 ALA A C 1
ATOM 2273 O O . ALA A 1 292 ? -24.156 -1.600 -2.081 1.00 84.25 292 ALA A O 1
ATOM 2274 N N . ARG A 1 293 ? -22.460 -1.401 -3.543 1.00 83.75 293 ARG A N 1
ATOM 2275 C CA . ARG A 1 293 ? -22.412 0.066 -3.559 1.00 83.75 293 ARG A CA 1
ATOM 2276 C C . ARG A 1 293 ? -22.490 0.646 -4.968 1.00 83.75 293 ARG A C 1
ATOM 2278 O O . ARG A 1 293 ? -21.929 1.710 -5.220 1.00 83.75 293 ARG A O 1
ATOM 2285 N N . SER A 1 294 ? -23.118 -0.073 -5.899 1.00 85.06 294 SER A N 1
ATOM 2286 C CA . SER A 1 294 ? -23.302 0.374 -7.288 1.00 85.06 294 SER A CA 1
ATOM 2287 C C . SER A 1 294 ? -21.987 0.757 -7.989 1.00 85.06 294 SER A C 1
ATOM 2289 O O . SER A 1 294 ? -21.944 1.678 -8.799 1.00 85.06 294 SER A O 1
ATOM 2291 N N . GLY A 1 295 ? -20.890 0.065 -7.662 1.00 86.56 295 GLY A N 1
ATOM 2292 C CA . GLY A 1 295 ? -19.558 0.325 -8.212 1.00 86.56 295 GLY A CA 1
ATOM 2293 C C . GLY A 1 295 ? -18.719 1.353 -7.449 1.00 86.56 295 GLY A C 1
ATOM 2294 O O . GLY A 1 295 ? -17.551 1.528 -7.789 1.00 86.56 295 GLY A O 1
ATOM 2295 N N . LEU A 1 296 ? -19.247 1.991 -6.397 1.00 89.62 296 LEU A N 1
ATOM 2296 C CA . LEU A 1 296 ? -18.425 2.795 -5.488 1.00 89.62 296 LEU A CA 1
ATOM 2297 C C . LEU A 1 296 ? -17.455 1.907 -4.681 1.00 89.62 296 LEU A C 1
ATOM 2299 O O . LEU A 1 296 ? -17.747 0.725 -4.456 1.00 89.62 296 LEU A O 1
ATOM 2303 N N . PRO A 1 297 ? -16.311 2.447 -4.222 1.00 91.50 297 PRO A N 1
ATOM 2304 C CA . PRO A 1 297 ? -15.301 1.660 -3.524 1.00 91.50 297 PRO A CA 1
ATOM 2305 C C . PRO A 1 297 ? -15.784 1.014 -2.216 1.00 91.50 297 PRO A C 1
ATOM 2307 O O . PRO A 1 297 ? -16.601 1.568 -1.474 1.00 91.50 297 PRO A O 1
ATOM 2310 N N . HIS A 1 298 ? -15.209 -0.143 -1.885 1.00 91.88 298 HIS A N 1
ATOM 2311 C CA . HIS A 1 298 ? -15.261 -0.715 -0.544 1.00 91.88 298 HIS A CA 1
ATOM 2312 C C . HIS A 1 298 ? -14.537 0.216 0.431 1.00 91.88 298 HIS A C 1
ATOM 2314 O O . HIS A 1 298 ? -13.438 0.689 0.152 1.00 91.88 298 HIS A O 1
ATOM 2320 N N . LEU A 1 299 ? -15.127 0.446 1.602 1.00 90.94 299 LEU A N 1
ATOM 2321 C CA . LEU A 1 299 ? -14.514 1.263 2.652 1.00 90.94 299 LEU A CA 1
ATOM 2322 C C . LEU A 1 299 ? -13.445 0.470 3.410 1.00 90.94 299 LEU A C 1
ATOM 2324 O O . LEU A 1 299 ? -12.322 0.936 3.608 1.00 90.94 299 LEU A O 1
ATOM 2328 N N . SER A 1 300 ? -13.798 -0.753 3.804 1.00 92.44 300 SER A N 1
ATOM 2329 C CA . SER A 1 300 ? -12.911 -1.706 4.461 1.00 92.44 300 SER A CA 1
ATOM 2330 C C . SER A 1 300 ? -13.153 -3.115 3.936 1.00 92.44 300 SER A C 1
ATOM 2332 O O . SER A 1 300 ? -14.307 -3.459 3.701 1.00 92.44 300 SER A O 1
ATOM 2334 N N . ILE A 1 301 ? -12.095 -3.917 3.821 1.00 93.69 301 ILE A N 1
ATOM 2335 C CA . ILE A 1 301 ? -12.156 -5.329 3.423 1.00 93.69 301 ILE A CA 1
ATOM 2336 C C . ILE A 1 301 ? -11.429 -6.184 4.464 1.00 93.69 301 ILE A C 1
ATOM 2338 O O . ILE A 1 301 ? -10.258 -5.931 4.777 1.00 93.69 301 ILE A O 1
ATOM 2342 N N . ASN A 1 302 ? -12.106 -7.221 4.961 1.00 93.94 302 ASN A N 1
ATOM 2343 C CA . ASN A 1 302 ? -11.487 -8.318 5.705 1.00 93.94 302 ASN A CA 1
ATOM 2344 C C . ASN A 1 302 ? -11.096 -9.445 4.739 1.00 93.94 302 ASN A C 1
ATOM 2346 O O . ASN A 1 302 ? -11.942 -10.223 4.297 1.00 93.94 302 ASN A O 1
ATOM 2350 N N . LEU A 1 303 ? -9.805 -9.569 4.432 1.00 93.06 303 LEU A N 1
ATOM 2351 C CA . LEU A 1 303 ? -9.315 -10.549 3.461 1.00 93.06 303 LEU A CA 1
ATOM 2352 C C . LEU A 1 303 ? -9.588 -12.001 3.856 1.00 93.06 303 LEU A C 1
ATOM 2354 O O . LEU A 1 303 ? -9.768 -12.831 2.969 1.00 93.06 303 LEU A O 1
ATOM 2358 N N . SER A 1 304 ? -9.629 -12.316 5.152 1.00 91.00 304 SER A N 1
ATOM 2359 C CA . SER A 1 304 ? -9.885 -13.683 5.618 1.00 91.00 304 SER A CA 1
ATOM 2360 C C . SER A 1 304 ? -11.309 -14.155 5.321 1.00 91.00 304 SER A C 1
ATOM 2362 O O . SER A 1 304 ? -11.521 -15.353 5.192 1.00 91.00 304 SER A O 1
ATOM 2364 N N . SER A 1 305 ? -12.274 -13.234 5.208 1.00 89.81 305 SER A N 1
ATOM 2365 C CA . SER A 1 305 ? -13.694 -13.575 5.008 1.00 89.81 305 SER A CA 1
ATOM 2366 C C . SER A 1 305 ? -14.233 -13.163 3.633 1.00 89.81 305 SER A C 1
ATOM 2368 O O . SER A 1 305 ? -15.071 -13.855 3.067 1.00 89.81 305 SER A O 1
ATOM 2370 N N . GLU A 1 306 ? -13.767 -12.045 3.069 1.00 91.25 306 GLU A N 1
ATOM 2371 C CA . GLU A 1 306 ? -14.397 -11.420 1.894 1.00 91.25 306 GLU A CA 1
ATOM 2372 C C . GLU A 1 306 ? -13.629 -11.635 0.586 1.00 91.25 306 GLU A C 1
ATOM 2374 O O . GLU A 1 306 ? -14.193 -11.447 -0.491 1.00 91.25 306 GLU A O 1
ATOM 2379 N N . HIS A 1 307 ? -12.353 -12.028 0.641 1.00 90.31 307 HIS A N 1
ATOM 2380 C CA . HIS A 1 307 ? -11.489 -12.069 -0.543 1.00 90.31 307 HIS A CA 1
ATOM 2381 C C . HIS A 1 307 ? -12.075 -12.918 -1.687 1.00 90.31 307 HIS A C 1
ATOM 2383 O O . HIS A 1 307 ? -12.106 -12.480 -2.837 1.00 90.31 307 HIS A O 1
ATOM 2389 N N . GLU A 1 308 ? -12.548 -14.129 -1.387 1.00 87.50 308 GLU A N 1
ATOM 2390 C CA . GLU A 1 308 ? -13.105 -15.057 -2.386 1.00 87.50 308 GLU A CA 1
ATOM 2391 C C . GLU A 1 308 ? -14.445 -14.568 -2.950 1.00 87.50 308 GLU A C 1
ATOM 2393 O O . GLU A 1 308 ? -14.706 -14.663 -4.154 1.00 87.50 308 GLU A O 1
ATOM 2398 N N . HIS A 1 309 ? -15.279 -13.976 -2.097 1.00 89.94 309 HIS A N 1
ATOM 2399 C CA . HIS A 1 309 ? -16.553 -13.401 -2.511 1.00 89.94 309 HIS A CA 1
ATOM 2400 C C . HIS A 1 309 ? -16.357 -12.203 -3.453 1.00 89.94 309 HIS A C 1
ATOM 2402 O O . HIS A 1 309 ? -17.007 -12.111 -4.497 1.00 89.94 309 HIS A O 1
ATOM 2408 N N . ILE A 1 310 ? -15.403 -11.322 -3.136 1.00 91.38 310 ILE A N 1
ATOM 2409 C CA . ILE A 1 310 ? -15.057 -10.183 -3.991 1.00 91.38 310 ILE A CA 1
ATOM 2410 C C . ILE A 1 310 ? -14.510 -10.681 -5.329 1.00 91.38 310 ILE A C 1
ATOM 2412 O O . ILE A 1 310 ? -14.959 -10.214 -6.370 1.00 91.38 310 ILE A O 1
ATOM 2416 N N . ALA A 1 311 ? -13.597 -11.656 -5.325 1.00 88.44 311 ALA A N 1
ATOM 2417 C CA . ALA A 1 311 ? -13.011 -12.196 -6.552 1.00 88.44 311 ALA A CA 1
ATOM 2418 C C . ALA A 1 311 ? -14.045 -12.865 -7.478 1.00 88.44 311 ALA A C 1
ATOM 2420 O O . ALA A 1 311 ? -13.916 -12.786 -8.698 1.00 88.44 311 ALA A O 1
ATOM 2421 N N . SER A 1 312 ? -15.069 -13.514 -6.917 1.00 88.31 312 SER A N 1
ATOM 2422 C CA . SER A 1 312 ? -16.124 -14.180 -7.695 1.00 88.31 312 SER A CA 1
ATOM 2423 C C . SER A 1 312 ? -17.190 -13.224 -8.238 1.00 88.31 312 SER A C 1
ATOM 2425 O O . SER A 1 312 ? -17.716 -13.471 -9.321 1.00 88.31 312 SER A O 1
ATOM 2427 N N . THR A 1 313 ? -17.477 -12.127 -7.533 1.00 90.44 313 THR A N 1
ATOM 2428 C CA . THR A 1 313 ? -18.548 -11.169 -7.887 1.00 90.44 313 THR A CA 1
ATOM 2429 C C . THR A 1 313 ? -18.025 -9.938 -8.645 1.00 90.44 313 THR A C 1
ATOM 2431 O O . THR A 1 313 ? -18.778 -9.025 -8.981 1.00 90.44 313 THR A O 1
ATOM 2434 N N . PHE A 1 314 ? -16.720 -9.863 -8.908 1.00 89.75 314 PHE A N 1
ATOM 2435 C CA . PHE A 1 314 ? -16.107 -8.698 -9.537 1.00 89.75 314 PHE A CA 1
ATOM 2436 C C . PHE A 1 314 ? -16.506 -8.555 -11.014 1.00 89.75 314 PHE A C 1
ATOM 2438 O O . PHE A 1 314 ? -16.242 -9.443 -11.819 1.00 89.75 314 PHE A O 1
ATOM 2445 N N . VAL A 1 315 ? -17.089 -7.408 -11.379 1.00 91.69 315 VAL A N 1
ATOM 2446 C CA . VAL A 1 315 ? -17.543 -7.110 -12.757 1.00 91.69 315 VAL A CA 1
ATOM 2447 C C . VAL A 1 315 ? -16.864 -5.885 -13.385 1.00 91.69 315 VAL A C 1
ATOM 2449 O O . VAL A 1 315 ? -17.121 -5.551 -14.538 1.00 91.69 315 VAL A O 1
ATOM 2452 N N . TRP A 1 316 ? -15.968 -5.211 -12.659 1.00 90.38 316 TRP A N 1
ATOM 2453 C CA . TRP A 1 316 ? -15.310 -3.970 -13.101 1.00 90.38 316 TRP A CA 1
ATOM 2454 C C . TRP A 1 316 ? -13.953 -4.205 -13.771 1.00 90.38 316 TRP A C 1
ATOM 2456 O O . TRP A 1 316 ? -13.072 -3.356 -13.685 1.00 90.38 316 TRP A O 1
ATOM 2466 N N . GLU A 1 317 ? -13.750 -5.337 -14.448 1.00 86.00 317 GLU A N 1
ATOM 2467 C CA . GLU A 1 317 ? -12.469 -5.644 -15.109 1.00 86.00 317 GLU A CA 1
ATOM 2468 C C . GLU A 1 317 ? -12.088 -4.606 -16.176 1.00 86.00 317 GLU A C 1
ATOM 2470 O O . GLU A 1 317 ? -10.907 -4.330 -16.379 1.00 86.00 317 GLU A O 1
ATOM 2475 N N . SER A 1 318 ? -13.080 -3.995 -16.828 1.00 86.44 318 SER A N 1
ATOM 2476 C CA . SER A 1 318 ? -12.869 -2.966 -17.850 1.00 86.44 318 SER A CA 1
ATOM 2477 C C . SER A 1 318 ? -12.437 -1.617 -17.270 1.00 86.44 318 SER A C 1
ATOM 2479 O O . SER A 1 318 ? -11.597 -0.943 -17.862 1.00 86.44 318 SER A O 1
ATOM 2481 N N . SER A 1 319 ? -12.987 -1.214 -16.121 1.00 87.94 319 SER A N 1
ATOM 2482 C CA . SER A 1 319 ? -12.683 0.081 -15.497 1.00 87.94 319 SER A CA 1
ATOM 2483 C C . SER A 1 319 ? -11.549 0.005 -14.476 1.00 87.94 319 SER A C 1
ATOM 2485 O O . SER A 1 319 ? -10.791 0.960 -14.339 1.00 87.94 319 SER A O 1
ATOM 2487 N N . HIS A 1 320 ? -11.407 -1.128 -13.786 1.00 89.56 320 HIS A N 1
ATOM 2488 C CA . HIS A 1 320 ? -10.419 -1.374 -12.735 1.00 89.56 320 HIS A CA 1
ATOM 2489 C C . HIS A 1 320 ? -9.687 -2.710 -12.974 1.00 89.56 320 HIS A C 1
ATOM 2491 O O . HIS A 1 320 ? -9.794 -3.635 -12.161 1.00 89.56 320 HIS A O 1
ATOM 2497 N N . PRO A 1 321 ? -8.909 -2.832 -14.066 1.00 85.81 321 PRO A N 1
ATOM 2498 C CA . PRO A 1 321 ? -8.271 -4.095 -14.453 1.00 85.81 321 PRO A CA 1
ATOM 2499 C C . PRO A 1 321 ? -7.263 -4.621 -13.420 1.00 85.81 321 PRO A C 1
ATOM 2501 O O . PRO A 1 321 ? -7.039 -5.826 -13.329 1.00 85.81 321 PRO A O 1
ATOM 2504 N N . SER A 1 322 ? -6.657 -3.729 -12.635 1.00 87.00 322 SER A N 1
ATOM 2505 C CA . SER A 1 322 ? -5.646 -4.042 -11.621 1.00 87.00 322 SER A CA 1
ATOM 2506 C C . SER A 1 322 ? -6.214 -4.248 -10.210 1.00 87.00 322 SER A C 1
ATOM 2508 O O . SER A 1 322 ? -5.464 -4.573 -9.291 1.00 87.00 322 SER A O 1
ATOM 2510 N N . ALA A 1 323 ? -7.526 -4.090 -9.991 1.00 90.12 323 ALA A N 1
ATOM 2511 C CA . ALA A 1 323 ? -8.098 -4.157 -8.642 1.00 90.12 323 ALA A CA 1
ATOM 2512 C C . ALA A 1 323 ? -7.933 -5.540 -7.997 1.00 90.12 323 ALA A C 1
ATOM 2514 O O . ALA A 1 323 ? -7.484 -5.636 -6.856 1.00 90.12 323 ALA A O 1
ATOM 2515 N N . LEU A 1 324 ? -8.235 -6.617 -8.731 1.00 89.88 324 LEU A N 1
ATOM 2516 C CA . LEU A 1 324 ? -8.097 -7.983 -8.215 1.00 89.88 324 LEU A CA 1
ATOM 2517 C C . LEU A 1 324 ? -6.632 -8.381 -7.998 1.00 89.88 324 LEU A C 1
ATOM 2519 O O . LEU A 1 324 ? -6.315 -9.045 -7.011 1.00 89.88 324 LEU A O 1
ATOM 2523 N N . THR A 1 325 ? -5.724 -7.950 -8.879 1.00 87.94 325 THR A N 1
ATOM 2524 C CA . THR A 1 325 ? -4.285 -8.200 -8.707 1.00 87.94 325 THR A CA 1
ATOM 2525 C C . THR A 1 325 ? -3.756 -7.463 -7.479 1.00 87.94 325 THR A C 1
ATOM 2527 O O . THR A 1 325 ? -3.063 -8.059 -6.661 1.00 87.94 325 THR A O 1
ATOM 2530 N N . ASN A 1 326 ? -4.177 -6.212 -7.271 1.00 92.31 326 ASN A N 1
ATOM 2531 C CA . ASN A 1 326 ? -3.806 -5.415 -6.103 1.00 92.31 326 ASN A CA 1
ATOM 2532 C C . ASN A 1 326 ? -4.393 -5.969 -4.795 1.00 92.31 326 ASN A C 1
ATOM 2534 O O . ASN A 1 326 ? -3.707 -5.970 -3.774 1.00 92.31 326 ASN A O 1
ATOM 2538 N N . LEU A 1 327 ? -5.622 -6.496 -4.817 1.00 92.94 327 LEU A N 1
ATOM 2539 C CA . LEU A 1 327 ? -6.215 -7.185 -3.667 1.00 92.94 327 LEU A CA 1
ATOM 2540 C C . LEU A 1 327 ? -5.429 -8.454 -3.311 1.00 92.94 327 LEU A C 1
ATOM 2542 O O . LEU A 1 327 ? -5.136 -8.707 -2.141 1.00 92.94 327 LEU A O 1
ATOM 2546 N N . SER A 1 328 ? -5.038 -9.228 -4.324 1.00 90.44 328 SER A N 1
ATOM 2547 C CA . SER A 1 328 ? -4.223 -10.422 -4.121 1.00 90.44 328 SER A CA 1
ATOM 2548 C C . SER A 1 328 ? -2.811 -10.083 -3.636 1.00 90.44 328 SER A C 1
ATOM 2550 O O . SER A 1 328 ? -2.290 -10.807 -2.791 1.00 90.44 328 SER A O 1
ATOM 2552 N N . LEU A 1 329 ? -2.195 -9.004 -4.129 1.00 92.00 329 LEU A N 1
ATOM 2553 C CA . LEU A 1 329 ? -0.924 -8.489 -3.613 1.00 92.00 329 LEU A CA 1
ATOM 2554 C C . LEU A 1 329 ? -1.054 -8.118 -2.135 1.00 92.00 329 LEU A C 1
ATOM 2556 O O . LEU A 1 329 ? -0.248 -8.565 -1.321 1.00 92.00 329 LEU A O 1
ATOM 2560 N N . ALA A 1 330 ? -2.087 -7.346 -1.781 1.00 94.69 330 ALA A N 1
ATOM 2561 C CA . ALA A 1 330 ? -2.331 -6.945 -0.401 1.00 94.69 330 ALA A CA 1
ATOM 2562 C C . ALA A 1 330 ? -2.432 -8.169 0.515 1.00 94.69 330 ALA A C 1
ATOM 2564 O O . ALA A 1 330 ? -1.796 -8.205 1.564 1.00 94.69 330 ALA A O 1
ATOM 2565 N N . ARG A 1 331 ? -3.149 -9.211 0.078 1.00 92.75 331 ARG A N 1
ATOM 2566 C CA . ARG A 1 331 ? -3.242 -10.479 0.806 1.00 92.75 331 ARG A CA 1
ATOM 2567 C C . ARG A 1 331 ? -1.884 -11.158 0.990 1.00 92.75 331 ARG A C 1
ATOM 2569 O O . ARG A 1 331 ? -1.595 -11.600 2.095 1.00 92.75 331 ARG A O 1
ATOM 2576 N N . ARG A 1 332 ? -1.050 -11.223 -0.052 1.00 91.94 332 ARG A N 1
ATOM 2577 C CA . ARG A 1 332 ? 0.284 -11.850 0.009 1.00 91.94 332 ARG A CA 1
ATOM 2578 C C . ARG A 1 332 ? 1.225 -11.105 0.954 1.00 91.94 332 ARG A C 1
ATOM 2580 O O . ARG A 1 332 ? 1.825 -11.733 1.814 1.00 91.94 332 ARG A O 1
ATOM 2587 N N . CYS A 1 333 ? 1.312 -9.781 0.845 1.00 93.62 333 CYS A N 1
ATOM 2588 C CA . CYS A 1 333 ? 2.165 -8.980 1.726 1.00 93.62 333 CYS A CA 1
ATOM 2589 C C . CYS A 1 333 ? 1.685 -9.015 3.184 1.00 93.62 333 CYS A C 1
ATOM 2591 O O . CYS A 1 333 ? 2.494 -9.204 4.087 1.00 93.62 333 CYS A O 1
ATOM 2593 N N . LEU A 1 334 ? 0.375 -8.877 3.426 1.00 93.69 334 LEU A N 1
ATOM 2594 C CA . LEU A 1 334 ? -0.177 -8.849 4.785 1.00 93.69 334 LEU A CA 1
ATOM 2595 C C . LEU A 1 334 ? -0.041 -10.184 5.534 1.00 93.69 334 LEU A C 1
ATOM 2597 O O . LEU A 1 334 ? -0.136 -10.180 6.754 1.00 93.69 334 LEU A O 1
ATOM 2601 N N . MET A 1 335 ? 0.192 -11.307 4.844 1.00 91.12 335 MET A N 1
ATOM 2602 C CA . MET A 1 335 ? 0.523 -12.581 5.503 1.00 91.12 335 MET A CA 1
ATOM 2603 C C . MET A 1 335 ? 1.919 -12.598 6.122 1.00 91.12 335 MET A C 1
ATOM 2605 O O . MET A 1 335 ? 2.131 -13.303 7.102 1.00 91.12 335 MET A O 1
ATOM 2609 N N . HIS A 1 336 ? 2.866 -11.866 5.532 1.00 90.69 336 HIS A N 1
ATOM 2610 C CA . HIS A 1 336 ? 4.241 -11.777 6.029 1.00 90.69 336 HIS A CA 1
ATOM 2611 C C . HIS A 1 336 ? 4.432 -10.626 7.017 1.00 90.69 336 HIS A C 1
ATOM 2613 O O . HIS A 1 336 ? 5.427 -10.587 7.726 1.00 90.69 336 HIS A O 1
ATOM 2619 N N . MET A 1 337 ? 3.488 -9.687 7.054 1.00 91.44 337 MET A N 1
ATOM 2620 C CA . MET A 1 337 ? 3.487 -8.558 7.975 1.00 91.44 337 MET A CA 1
ATOM 2621 C C . MET A 1 337 ? 2.776 -8.907 9.295 1.00 91.44 337 MET A C 1
ATOM 2623 O O . MET A 1 337 ? 1.943 -9.816 9.331 1.00 91.44 337 MET A O 1
ATOM 2627 N N . PRO A 1 338 ? 3.008 -8.135 10.371 1.00 89.19 338 PRO A N 1
ATOM 2628 C CA . PRO A 1 338 ? 2.242 -8.261 11.607 1.00 89.19 338 PRO A CA 1
ATOM 2629 C C . PRO A 1 338 ? 0.725 -8.153 11.386 1.00 89.19 338 PRO A C 1
ATOM 2631 O O . PRO A 1 338 ? 0.256 -7.388 10.547 1.00 89.19 338 PRO A O 1
ATOM 2634 N N . GLN A 1 339 ? -0.076 -8.838 12.209 1.00 86.88 339 GLN A N 1
ATOM 2635 C CA . GLN A 1 339 ? -1.548 -8.813 12.101 1.00 86.88 339 GLN A CA 1
ATOM 2636 C C . GLN A 1 339 ? -2.169 -7.417 12.301 1.00 86.88 339 GLN A C 1
ATOM 2638 O O . GLN A 1 339 ? -3.304 -7.171 11.892 1.00 86.88 339 GLN A O 1
ATOM 2643 N N . SER A 1 340 ? -1.437 -6.499 12.938 1.00 85.81 340 SER A N 1
ATOM 2644 C CA . SER A 1 340 ? -1.834 -5.098 13.106 1.00 85.81 340 SER A CA 1
ATOM 2645 C C . SER A 1 340 ? -1.617 -4.248 11.847 1.00 85.81 340 SER A C 1
ATOM 2647 O O . SER A 1 340 ? -2.112 -3.116 11.790 1.00 85.81 340 SER A O 1
ATOM 2649 N N . SER A 1 341 ? -0.900 -4.776 10.852 1.00 90.44 341 SER A N 1
ATOM 2650 C CA . SER A 1 341 ? -0.592 -4.091 9.604 1.00 90.44 341 SER A CA 1
ATOM 2651 C C . SER A 1 341 ? -1.825 -3.923 8.731 1.00 90.44 341 SER A C 1
ATOM 2653 O O . SER A 1 341 ? -2.743 -4.748 8.705 1.00 90.44 341 SER A O 1
ATOM 2655 N N . THR A 1 342 ? -1.841 -2.821 7.989 1.00 92.38 342 THR A N 1
ATOM 2656 C CA . THR A 1 342 ? -2.952 -2.479 7.104 1.00 92.38 342 THR A CA 1
ATOM 2657 C C . THR A 1 342 ? -2.446 -2.119 5.721 1.00 92.38 342 THR A C 1
ATOM 2659 O O . THR A 1 342 ? -1.421 -1.452 5.559 1.00 92.38 342 THR A O 1
ATOM 2662 N N . ALA A 1 343 ? -3.171 -2.588 4.713 1.00 94.88 343 ALA A N 1
ATOM 2663 C CA . ALA A 1 343 ? -2.971 -2.182 3.339 1.00 94.88 343 ALA A CA 1
ATOM 2664 C C . ALA A 1 343 ? -4.012 -1.128 2.960 1.00 94.88 343 ALA A C 1
ATOM 2666 O O . ALA A 1 343 ? -5.151 -1.167 3.424 1.00 94.88 343 ALA A O 1
ATOM 2667 N N . LEU A 1 344 ? -3.633 -0.178 2.119 1.00 94.69 344 LEU A N 1
ATOM 2668 C CA . LEU A 1 344 ? -4.513 0.885 1.667 1.00 94.69 344 LEU A CA 1
ATOM 2669 C C . LEU A 1 344 ? -4.365 1.072 0.164 1.00 94.69 344 LEU A C 1
ATOM 2671 O O . LEU A 1 344 ? -3.274 1.337 -0.338 1.00 94.69 344 LEU A O 1
ATOM 2675 N N . ILE A 1 345 ? -5.481 0.930 -0.544 1.00 95.12 345 ILE A N 1
ATOM 2676 C CA . ILE A 1 345 ? -5.555 1.095 -1.993 1.00 95.12 345 ILE A CA 1
ATOM 2677 C C . ILE A 1 345 ? -6.184 2.453 -2.270 1.00 95.12 345 ILE A C 1
ATOM 2679 O O . ILE A 1 345 ? -7.339 2.697 -1.914 1.00 95.12 345 ILE A O 1
ATOM 2683 N N . VAL A 1 346 ? -5.418 3.343 -2.893 1.00 93.38 346 VAL A N 1
ATOM 2684 C CA . VAL A 1 346 ? -5.770 4.758 -3.029 1.00 93.38 346 VAL A CA 1
ATOM 2685 C C . VAL A 1 346 ? -5.503 5.272 -4.434 1.00 93.38 346 VAL A C 1
ATOM 2687 O O . VAL A 1 346 ? -4.651 4.755 -5.161 1.00 93.38 346 VAL A O 1
ATOM 2690 N N . GLY A 1 347 ? -6.267 6.286 -4.827 1.00 92.38 347 GLY A N 1
ATOM 2691 C CA . GLY A 1 347 ? -6.044 7.015 -6.067 1.00 92.38 347 GLY A CA 1
ATOM 2692 C C . GLY A 1 347 ? -5.034 8.143 -5.872 1.00 92.38 347 GLY A C 1
ATOM 2693 O O . GLY A 1 347 ? -4.942 8.730 -4.796 1.00 92.38 347 GLY A O 1
ATOM 2694 N N . HIS A 1 348 ? -4.338 8.533 -6.935 1.00 89.94 348 HIS A N 1
ATOM 2695 C CA . HIS A 1 348 ? -3.389 9.657 -6.908 1.00 89.94 348 HIS A CA 1
ATOM 2696 C C . HIS A 1 348 ? -3.982 11.003 -6.418 1.00 89.94 348 HIS A C 1
ATOM 2698 O O . HIS A 1 348 ? -3.230 11.912 -6.089 1.00 89.94 348 HIS A O 1
ATOM 2704 N N . ARG A 1 349 ? -5.317 11.164 -6.411 1.00 85.62 349 ARG A N 1
ATOM 2705 C CA . ARG A 1 349 ? -6.027 12.394 -5.994 1.00 85.62 349 ARG A CA 1
ATOM 2706 C C . ARG A 1 349 ? -6.245 12.500 -4.483 1.00 85.62 349 ARG A C 1
ATOM 2708 O O . ARG A 1 349 ? -6.642 13.554 -4.003 1.00 85.62 349 ARG A O 1
ATOM 2715 N N . SER A 1 350 ? -5.993 11.422 -3.750 1.00 81.19 350 SER A N 1
ATOM 2716 C CA . SER A 1 350 ? -6.410 11.246 -2.358 1.00 81.19 350 SER A CA 1
ATOM 2717 C C . SER A 1 350 ? -5.225 11.284 -1.390 1.00 81.19 350 SER A C 1
ATOM 2719 O O . SER A 1 350 ? -5.138 10.497 -0.449 1.00 81.19 350 SER A O 1
ATOM 2721 N N . ALA A 1 351 ? -4.293 12.219 -1.606 1.00 77.25 351 ALA A N 1
ATOM 2722 C CA . ALA A 1 351 ? -3.135 12.414 -0.729 1.00 77.25 351 ALA A CA 1
ATOM 2723 C C . ALA A 1 351 ? -3.544 12.720 0.725 1.00 77.25 351 ALA A C 1
ATOM 2725 O O . ALA A 1 351 ? -2.910 12.253 1.666 1.00 77.25 351 ALA A O 1
ATOM 2726 N N . MET A 1 352 ? -4.650 13.441 0.921 1.00 78.56 352 MET A N 1
ATOM 2727 C CA . MET A 1 352 ? -5.202 13.714 2.253 1.00 78.56 352 MET A CA 1
ATOM 2728 C C . MET A 1 352 ? -5.712 12.443 2.934 1.00 78.56 352 MET A C 1
ATOM 2730 O O . MET A 1 352 ? -5.534 12.272 4.139 1.00 78.56 352 MET A O 1
ATOM 2734 N N . ASP A 1 353 ? -6.285 11.517 2.164 1.00 82.88 353 ASP A N 1
ATOM 2735 C CA . ASP A 1 353 ? -6.793 10.263 2.709 1.00 82.88 353 ASP A CA 1
ATOM 2736 C C . ASP A 1 353 ? -5.655 9.328 3.150 1.00 82.88 353 ASP A C 1
ATOM 2738 O O . ASP A 1 353 ? -5.826 8.556 4.097 1.00 82.88 353 ASP A O 1
ATOM 2742 N N . LEU A 1 354 ? -4.472 9.433 2.521 1.00 83.56 354 LEU A N 1
ATOM 2743 C CA . LEU A 1 354 ? -3.250 8.765 2.986 1.00 83.56 354 LEU A CA 1
ATOM 2744 C C . LEU A 1 354 ? -2.892 9.214 4.408 1.00 83.56 354 LEU A C 1
ATOM 2746 O O . LEU A 1 354 ? -2.685 8.377 5.288 1.00 83.56 354 LEU A O 1
ATOM 2750 N N . VAL A 1 355 ? -2.857 10.530 4.641 1.00 83.62 355 VAL A N 1
ATOM 2751 C CA . VAL A 1 355 ? -2.529 11.126 5.948 1.00 83.62 355 VAL A CA 1
ATOM 2752 C C . VAL A 1 355 ? -3.599 10.775 6.981 1.00 83.62 355 VAL A C 1
ATOM 2754 O O . VAL A 1 355 ? -3.284 10.306 8.079 1.00 83.62 355 VAL A O 1
ATOM 2757 N N . ALA A 1 356 ? -4.873 10.927 6.615 1.00 83.62 356 ALA A N 1
ATOM 2758 C CA . ALA A 1 356 ? -5.991 10.644 7.503 1.00 83.62 356 ALA A CA 1
ATOM 2759 C C . ALA A 1 356 ? -6.018 9.173 7.940 1.00 83.62 356 ALA A C 1
ATOM 2761 O O . ALA A 1 356 ? -6.175 8.879 9.129 1.00 83.62 356 ALA A O 1
ATOM 2762 N N . ASN A 1 357 ? -5.811 8.232 7.013 1.00 85.75 357 ASN A N 1
ATOM 2763 C CA . ASN A 1 357 ? -5.746 6.813 7.348 1.00 85.75 357 ASN A CA 1
ATOM 2764 C C . ASN A 1 357 ? -4.468 6.444 8.114 1.00 85.75 357 ASN A C 1
ATOM 2766 O O . ASN A 1 357 ? -4.499 5.535 8.952 1.00 85.75 357 ASN A O 1
ATOM 2770 N N . LEU A 1 358 ? -3.346 7.130 7.872 1.00 83.75 358 LEU A N 1
ATOM 2771 C CA . LEU A 1 358 ? -2.125 6.907 8.642 1.00 83.75 358 LEU A CA 1
ATOM 2772 C C . LEU A 1 358 ? -2.373 7.154 10.138 1.00 83.75 358 LEU A C 1
ATOM 2774 O O . LEU A 1 358 ? -2.058 6.282 10.948 1.00 83.75 358 LEU A O 1
ATOM 2778 N N . ILE A 1 359 ? -3.036 8.258 10.488 1.00 80.44 359 ILE A N 1
ATOM 2779 C CA . ILE A 1 359 ? -3.321 8.621 11.887 1.00 80.44 359 ILE A CA 1
ATOM 2780 C C . ILE A 1 359 ? -4.435 7.761 12.472 1.00 80.44 359 ILE A C 1
ATOM 2782 O O . ILE A 1 359 ? -4.296 7.190 13.551 1.00 80.44 359 ILE A O 1
ATOM 2786 N N . THR A 1 360 ? -5.569 7.693 11.778 1.00 81.94 360 THR A N 1
ATOM 2787 C CA . THR A 1 360 ? -6.793 7.123 12.354 1.00 81.94 360 THR A CA 1
ATOM 2788 C C . THR A 1 360 ? -6.826 5.603 12.287 1.00 81.94 360 THR A C 1
ATOM 2790 O O . THR A 1 360 ? -7.557 4.976 13.051 1.00 81.94 360 THR A O 1
ATOM 2793 N N . ASN A 1 361 ? -6.069 5.001 11.359 1.00 80.00 361 ASN A N 1
ATOM 2794 C CA . ASN A 1 361 ? -6.187 3.594 10.980 1.00 80.00 361 ASN A CA 1
ATOM 2795 C C . ASN A 1 361 ? -7.651 3.183 10.721 1.00 80.00 361 ASN A C 1
ATOM 2797 O O . ASN A 1 361 ? -8.053 2.051 10.988 1.00 80.00 361 ASN A O 1
ATOM 2801 N N . LYS A 1 362 ? -8.484 4.113 10.246 1.00 81.56 362 LYS A N 1
ATOM 2802 C CA . LYS A 1 362 ? -9.903 3.886 9.975 1.00 81.56 362 LYS A CA 1
ATOM 2803 C C . LYS A 1 362 ? -10.173 4.013 8.481 1.00 81.56 362 LYS A C 1
ATOM 2805 O O . LYS A 1 362 ? -9.476 4.761 7.790 1.00 81.56 362 LYS A O 1
ATOM 2810 N N . PRO A 1 363 ? -11.160 3.269 7.959 1.00 80.88 363 PRO A N 1
ATOM 2811 C CA . PRO A 1 363 ? -11.722 3.612 6.662 1.00 80.88 363 PRO A CA 1
ATOM 2812 C C . PRO A 1 363 ? -12.284 5.040 6.702 1.00 80.88 363 PRO A C 1
ATOM 2814 O O . PRO A 1 363 ? -12.632 5.536 7.775 1.00 80.88 363 PRO A O 1
ATOM 2817 N N . ALA A 1 364 ? -12.403 5.681 5.537 1.00 75.12 364 ALA A N 1
ATOM 2818 C CA . ALA A 1 364 ? -12.930 7.044 5.434 1.00 75.12 364 ALA A CA 1
ATOM 2819 C C . ALA A 1 364 ? -14.320 7.191 6.086 1.00 75.12 364 ALA A C 1
ATOM 2821 O O . ALA A 1 364 ? -14.616 8.212 6.701 1.00 75.12 364 ALA A O 1
ATOM 2822 N N . HIS A 1 365 ? -15.142 6.138 6.007 1.00 80.62 365 HIS A N 1
ATOM 282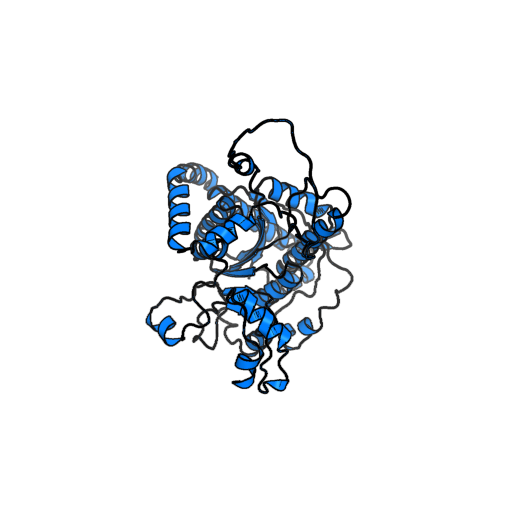3 C CA . HIS A 1 365 ? -16.459 6.052 6.640 1.00 80.62 365 HIS A CA 1
ATOM 2824 C C . HIS A 1 365 ? -16.664 4.686 7.295 1.00 80.62 365 HIS A C 1
ATOM 2826 O O . HIS A 1 365 ? -16.007 3.710 6.927 1.00 80.62 365 HIS A O 1
ATOM 2832 N N . SER A 1 366 ? -17.598 4.599 8.248 1.00 79.56 366 SER A N 1
ATOM 2833 C CA . SER A 1 366 ? -17.936 3.319 8.881 1.00 79.56 366 SER A CA 1
ATOM 2834 C C . SER A 1 366 ? -18.522 2.343 7.862 1.00 79.56 366 SER A C 1
ATOM 2836 O O . SER A 1 366 ? -19.483 2.667 7.164 1.00 79.56 366 SER A O 1
ATOM 2838 N N . ALA A 1 367 ? -17.992 1.120 7.830 1.00 74.56 367 ALA A N 1
ATOM 2839 C CA . ALA A 1 367 ? -18.536 0.042 7.009 1.00 74.56 367 ALA A CA 1
ATOM 2840 C C . ALA A 1 367 ? -19.955 -0.372 7.434 1.00 74.56 367 ALA A C 1
ATOM 2842 O O . ALA A 1 367 ? -20.701 -0.889 6.610 1.00 74.56 367 ALA A O 1
ATOM 2843 N N . SER A 1 368 ? -20.334 -0.098 8.688 1.00 77.19 368 SER A N 1
ATOM 2844 C CA . SER A 1 368 ? -21.666 -0.386 9.230 1.00 77.19 368 SER A CA 1
ATOM 2845 C C . SER A 1 368 ? -22.722 0.673 8.908 1.00 77.19 368 SER A C 1
ATOM 2847 O O . SER A 1 368 ? -23.889 0.472 9.235 1.00 77.19 368 SER A O 1
ATOM 2849 N N . LEU A 1 369 ? -22.344 1.817 8.320 1.00 77.12 369 LEU A N 1
ATOM 2850 C CA . LEU A 1 369 ? -23.324 2.854 8.002 1.00 77.12 369 LEU A CA 1
ATOM 2851 C C . LEU A 1 369 ? -24.205 2.378 6.827 1.00 77.12 369 LEU A C 1
ATOM 2853 O O . LEU A 1 369 ? -23.647 1.913 5.824 1.00 77.12 369 LEU A O 1
ATOM 2857 N N . PRO A 1 370 ? -25.544 2.519 6.910 1.00 74.62 370 PRO A N 1
ATOM 2858 C CA . PRO A 1 370 ? -26.446 2.175 5.817 1.00 74.62 370 PRO A CA 1
ATOM 2859 C C . PRO A 1 370 ? -26.025 2.815 4.495 1.00 74.62 370 PRO A C 1
ATOM 2861 O O . PRO A 1 370 ? -25.625 3.982 4.456 1.00 74.62 370 PRO A O 1
ATOM 2864 N N . HIS A 1 371 ? -26.122 2.046 3.407 1.00 73.06 371 HIS A N 1
ATOM 2865 C CA . HIS A 1 371 ? -25.691 2.500 2.087 1.00 73.06 371 HIS A CA 1
ATOM 2866 C C . HIS A 1 371 ? -26.434 3.765 1.644 1.00 73.06 371 HIS A C 1
ATOM 2868 O O . HIS A 1 371 ? -25.799 4.680 1.129 1.00 73.06 371 HIS A O 1
ATOM 2874 N N . GLU A 1 372 ? -27.733 3.853 1.939 1.00 71.75 372 GLU A N 1
ATOM 2875 C CA . GLU A 1 372 ? -28.577 5.010 1.631 1.00 71.75 372 GLU A CA 1
ATOM 2876 C C . GLU A 1 372 ? -27.966 6.303 2.174 1.00 71.75 372 GLU A C 1
ATOM 2878 O O . GLU A 1 372 ? -27.642 7.192 1.398 1.00 71.75 372 GLU A O 1
ATOM 2883 N N . LEU A 1 373 ? -27.648 6.359 3.471 1.00 71.75 373 LEU A N 1
ATOM 2884 C CA . LEU A 1 373 ? -27.062 7.549 4.102 1.00 71.75 373 LEU A CA 1
ATOM 2885 C C . LEU A 1 373 ? -25.712 7.955 3.500 1.00 71.75 373 LEU A C 1
ATOM 2887 O O . LEU A 1 373 ? -25.348 9.132 3.523 1.00 71.75 373 LEU A O 1
ATOM 2891 N N . LEU A 1 374 ? -24.949 6.990 2.988 1.00 70.50 374 LEU A N 1
ATOM 2892 C CA . LEU A 1 374 ? -23.648 7.240 2.371 1.00 70.50 374 LEU A CA 1
ATOM 2893 C C . LEU A 1 374 ? -23.778 7.780 0.943 1.00 70.50 374 LEU A C 1
ATOM 2895 O O . LEU A 1 374 ? -22.964 8.611 0.549 1.00 70.50 374 LEU A O 1
ATOM 2899 N N . VAL A 1 375 ? -24.791 7.331 0.198 1.00 69.75 375 VAL A N 1
ATOM 2900 C CA . VAL A 1 375 ? -25.069 7.789 -1.171 1.00 69.75 375 VAL A CA 1
ATOM 2901 C C . VAL A 1 375 ? -25.752 9.149 -1.160 1.00 69.75 375 VAL A C 1
ATOM 2903 O O . VAL A 1 375 ? -25.326 10.036 -1.884 1.00 69.75 375 VAL A O 1
ATOM 2906 N N . THR A 1 376 ? -26.754 9.366 -0.301 1.00 63.03 376 THR A N 1
ATOM 2907 C CA . THR A 1 376 ? -27.494 10.643 -0.269 1.00 63.03 376 THR A CA 1
ATOM 2908 C C . THR A 1 376 ? -26.631 11.821 0.178 1.00 63.03 376 THR A C 1
ATOM 2910 O O . THR A 1 376 ? -26.999 12.971 -0.033 1.00 63.03 376 THR A O 1
ATOM 2913 N N . SER A 1 377 ? -25.502 11.555 0.840 1.00 64.69 377 SER A N 1
ATOM 2914 C CA . SER A 1 377 ? -24.634 12.599 1.381 1.00 64.69 377 SER A CA 1
ATOM 2915 C C . SER A 1 377 ? -23.416 12.927 0.514 1.00 64.69 377 SER A C 1
ATOM 2917 O O . SER A 1 377 ? -22.593 13.723 0.963 1.00 64.69 377 SER A O 1
ATOM 2919 N N . ASP A 1 378 ? -23.265 12.313 -0.671 1.00 67.06 378 ASP A N 1
ATOM 2920 C CA . ASP A 1 378 ? -22.088 12.442 -1.558 1.00 67.06 378 ASP A CA 1
ATOM 2921 C C . ASP A 1 378 ? -20.739 12.264 -0.829 1.00 67.06 378 ASP A C 1
ATOM 2923 O O . ASP A 1 378 ? -19.679 12.725 -1.256 1.00 67.06 378 ASP A O 1
ATOM 2927 N N . LYS A 1 379 ? -20.761 11.564 0.311 1.00 75.81 379 LYS A N 1
ATOM 2928 C CA . LYS A 1 379 ? -19.594 11.384 1.182 1.00 75.81 379 LYS A CA 1
ATOM 2929 C C . LYS A 1 379 ? -18.620 10.345 0.648 1.00 75.81 379 LYS A C 1
ATOM 2931 O O . LYS A 1 379 ? -17.457 10.343 1.052 1.00 75.81 379 LYS A O 1
ATOM 2936 N N . ILE A 1 380 ? -19.102 9.444 -0.207 1.00 82.44 380 ILE A N 1
ATOM 2937 C CA . ILE A 1 380 ? -18.293 8.432 -0.880 1.00 82.44 380 ILE A CA 1
ATOM 2938 C C . ILE A 1 380 ? -18.185 8.810 -2.344 1.00 82.44 380 ILE A C 1
ATOM 2940 O O . ILE A 1 380 ? -19.180 8.924 -3.051 1.00 82.44 380 ILE A O 1
ATOM 2944 N N . THR A 1 381 ? -16.950 8.938 -2.797 1.00 86.25 381 THR A N 1
ATOM 2945 C CA . THR A 1 381 ? -16.611 9.210 -4.189 1.00 86.25 381 THR A CA 1
ATOM 2946 C C . THR A 1 381 ? -15.895 8.007 -4.790 1.00 86.25 381 THR A C 1
ATOM 2948 O O . THR A 1 381 ? -15.416 7.122 -4.077 1.00 86.25 381 THR A O 1
ATOM 2951 N N . SER A 1 382 ? -15.755 7.980 -6.114 1.00 84.88 382 SER A N 1
ATOM 2952 C CA . SER A 1 382 ? -14.942 6.972 -6.811 1.00 84.88 382 SER A CA 1
ATOM 2953 C C . SER A 1 382 ? -13.476 6.956 -6.361 1.00 84.88 382 SER A C 1
ATOM 2955 O O . SER A 1 382 ? -12.798 5.950 -6.524 1.00 84.88 382 SER A O 1
ATOM 2957 N N . HIS A 1 383 ? -12.991 8.053 -5.773 1.00 86.19 383 HIS A N 1
ATOM 2958 C CA . HIS A 1 383 ? -11.621 8.191 -5.283 1.00 86.19 383 HIS A CA 1
ATOM 2959 C C . HIS A 1 383 ? -11.453 7.819 -3.809 1.00 86.19 383 HIS A C 1
ATOM 2961 O O . HIS A 1 383 ? -10.328 7.806 -3.316 1.00 86.19 383 HIS A O 1
ATOM 2967 N N . THR A 1 384 ? -12.543 7.487 -3.109 1.00 89.88 384 THR A N 1
ATOM 2968 C CA . THR A 1 384 ? -12.471 7.045 -1.714 1.00 89.88 384 THR A CA 1
ATOM 2969 C C . THR A 1 384 ? -11.575 5.805 -1.605 1.00 89.88 384 THR A C 1
ATOM 2971 O O . THR A 1 384 ? -11.773 4.839 -2.349 1.00 89.88 384 THR A O 1
ATOM 2974 N N . PRO A 1 385 ? -10.577 5.800 -0.705 1.00 92.50 385 PRO A N 1
ATOM 2975 C CA . PRO A 1 385 ? -9.658 4.680 -0.585 1.00 92.50 385 PRO A CA 1
ATOM 2976 C C . PRO A 1 385 ? -10.335 3.457 0.027 1.00 92.50 385 PRO A C 1
ATOM 2978 O O . PRO A 1 385 ? -11.267 3.559 0.828 1.00 92.50 385 PRO A O 1
ATOM 2981 N N . THR A 1 386 ? -9.769 2.294 -0.274 1.00 93.88 386 THR A N 1
ATOM 2982 C CA . THR A 1 386 ? -10.158 1.029 0.345 1.00 93.88 386 THR A CA 1
ATOM 2983 C C . THR A 1 386 ? -9.109 0.608 1.362 1.00 93.88 386 THR A C 1
ATOM 2985 O O . THR A 1 386 ? -7.948 0.383 1.017 1.00 93.88 386 THR A O 1
ATOM 2988 N N . SER A 1 387 ? -9.527 0.488 2.622 1.00 93.88 387 SER A N 1
ATOM 2989 C CA . SER A 1 387 ? -8.709 -0.077 3.697 1.00 93.88 387 SER A CA 1
ATOM 2990 C C . SER A 1 387 ? -8.795 -1.601 3.662 1.00 93.88 387 SER A C 1
ATOM 2992 O O . SER A 1 387 ? -9.883 -2.168 3.634 1.00 93.88 387 SER A O 1
ATOM 2994 N N . VAL A 1 388 ? -7.665 -2.290 3.668 1.00 94.88 388 VAL A N 1
ATOM 2995 C CA . VAL A 1 388 ? -7.595 -3.747 3.556 1.00 94.88 388 VAL A CA 1
ATOM 2996 C C . VAL A 1 388 ? -6.808 -4.294 4.738 1.00 94.88 388 VAL A C 1
ATOM 2998 O O . VAL A 1 388 ? -5.716 -3.824 5.061 1.00 94.88 388 VAL A O 1
ATOM 3001 N N . ARG A 1 389 ? -7.367 -5.303 5.403 1.00 93.75 389 ARG A N 1
ATOM 3002 C CA . ARG A 1 389 ? -6.719 -6.002 6.517 1.00 93.75 389 ARG A CA 1
ATOM 3003 C C . ARG A 1 389 ? -6.737 -7.493 6.263 1.00 93.75 389 ARG A C 1
ATOM 3005 O O . ARG A 1 389 ? -7.677 -7.995 5.649 1.00 93.75 389 ARG A O 1
ATOM 3012 N N . LEU A 1 390 ? -5.740 -8.203 6.794 1.00 92.19 390 LEU A N 1
ATOM 3013 C CA . LEU A 1 390 ? -5.781 -9.664 6.810 1.00 92.19 390 LEU A CA 1
ATOM 3014 C C . LEU A 1 390 ? -7.041 -10.136 7.551 1.00 92.19 390 LEU A C 1
ATOM 3016 O O . LEU A 1 390 ? -7.774 -10.982 7.047 1.00 92.19 390 LEU A O 1
ATOM 3020 N N . GLY A 1 391 ? -7.321 -9.492 8.689 1.00 89.31 391 GLY A N 1
ATOM 3021 C CA . GLY A 1 391 ? -8.493 -9.738 9.521 1.00 89.31 391 GLY A CA 1
ATOM 3022 C C . GLY A 1 391 ? -8.514 -11.145 10.116 1.00 89.31 391 GLY A C 1
ATOM 3023 O O . GLY A 1 391 ? -7.508 -11.849 10.103 1.00 89.31 391 GLY A O 1
ATOM 3024 N N . ALA A 1 392 ? -9.660 -11.523 10.672 1.00 88.56 392 ALA A N 1
ATOM 3025 C CA . ALA A 1 392 ? -9.900 -12.847 11.234 1.00 88.56 392 ALA A CA 1
ATOM 3026 C C . ALA A 1 392 ? -11.067 -13.513 10.489 1.00 88.56 392 ALA A C 1
ATOM 3028 O O . ALA A 1 392 ? -11.944 -12.798 9.984 1.00 88.56 392 ALA A O 1
ATOM 3029 N N . PRO A 1 393 ? -11.092 -14.852 10.389 1.00 88.44 393 PRO A N 1
ATOM 3030 C CA . PRO A 1 393 ? -12.249 -15.560 9.860 1.00 88.44 393 PRO A CA 1
ATOM 3031 C C . PRO A 1 393 ? -13.469 -15.297 10.750 1.00 88.44 393 PRO A C 1
ATOM 3033 O O . PRO A 1 393 ? -13.371 -15.330 11.977 1.00 88.44 393 PRO A O 1
ATOM 3036 N N . ILE A 1 394 ? -14.610 -15.012 10.128 1.00 88.00 394 ILE A N 1
ATOM 3037 C CA . ILE A 1 394 ? -15.879 -14.788 10.825 1.00 88.00 394 ILE A CA 1
ATOM 3038 C C . ILE A 1 394 ? -16.725 -16.052 10.691 1.00 88.00 394 ILE A C 1
ATOM 3040 O O . ILE A 1 394 ? -16.942 -16.542 9.585 1.00 88.00 394 ILE A O 1
ATOM 3044 N N . GLN A 1 395 ? -17.227 -16.558 11.816 1.00 89.12 395 GLN A N 1
ATOM 3045 C CA . GLN A 1 395 ? -18.147 -17.689 11.858 1.00 89.12 395 GLN A CA 1
ATOM 3046 C C . GLN A 1 395 ? -19.505 -17.228 12.391 1.00 89.12 395 GLN A C 1
ATOM 3048 O O . GLN A 1 395 ? -19.586 -16.581 13.434 1.00 89.12 395 GLN A O 1
ATOM 3053 N N . CYS A 1 396 ? -20.578 -17.569 11.677 1.00 89.56 396 CYS A N 1
ATOM 3054 C CA . CYS A 1 396 ? -21.942 -17.325 12.133 1.00 89.56 396 CYS A CA 1
ATOM 3055 C C . CYS A 1 396 ? -22.434 -18.533 12.930 1.00 89.56 396 CYS A C 1
ATOM 3057 O O . CYS A 1 396 ? -22.779 -19.563 12.352 1.00 89.56 396 CYS A O 1
ATOM 3059 N N . ILE A 1 397 ? -22.471 -18.389 14.250 1.00 91.81 397 ILE A N 1
ATOM 3060 C CA . ILE A 1 397 ? -23.023 -19.388 15.163 1.00 91.81 397 ILE A CA 1
ATOM 3061 C C . ILE A 1 397 ? -24.501 -19.055 15.395 1.00 91.81 397 ILE A C 1
ATOM 3063 O O . ILE A 1 397 ? -24.834 -17.908 15.688 1.00 91.81 397 ILE A O 1
ATOM 3067 N N . ARG A 1 398 ? -25.388 -20.038 15.209 1.00 90.94 398 ARG A N 1
ATOM 3068 C CA . ARG A 1 398 ? -26.841 -19.869 15.404 1.00 90.94 398 ARG A CA 1
ATOM 3069 C C . ARG A 1 398 ? -27.332 -20.411 16.743 1.00 90.94 398 ARG A C 1
ATOM 3071 O O . ARG A 1 398 ? -28.309 -19.888 17.263 1.00 90.94 398 ARG A O 1
ATOM 3078 N N . ASN A 1 399 ? -26.657 -21.424 17.284 1.00 89.75 399 ASN A N 1
ATOM 3079 C CA . ASN A 1 399 ? -27.002 -22.031 18.563 1.00 89.75 399 ASN A CA 1
ATOM 3080 C C . ASN A 1 399 ? -26.094 -21.468 19.652 1.00 89.75 399 ASN A C 1
ATOM 3082 O O . ASN A 1 399 ? -24.876 -21.440 19.492 1.00 89.75 399 ASN A O 1
ATOM 3086 N N . PHE A 1 400 ? -26.678 -21.039 20.766 1.00 86.25 400 PHE A N 1
ATOM 3087 C CA . PHE A 1 400 ? -25.904 -20.454 21.858 1.00 86.25 400 PHE A CA 1
ATOM 3088 C 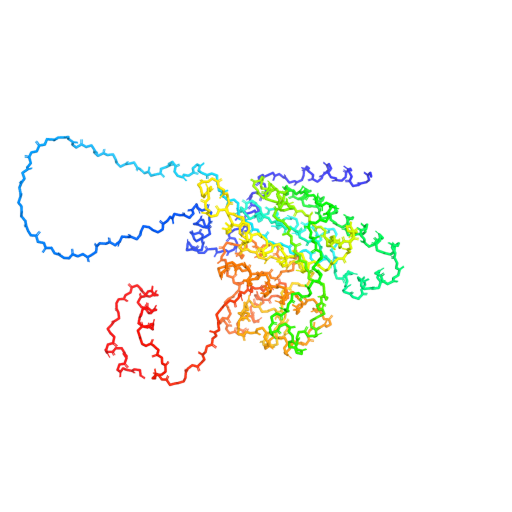C . PHE A 1 400 ? -24.968 -21.473 22.536 1.00 86.25 400 PHE A C 1
ATOM 3090 O O . PHE A 1 400 ? -23.902 -21.102 23.015 1.00 86.25 400 PHE A O 1
ATOM 3097 N N . GLU A 1 401 ? -25.321 -22.761 22.506 1.00 87.50 401 GLU A N 1
ATOM 3098 C CA . GLU A 1 401 ? -24.531 -23.862 23.082 1.00 87.50 401 GLU A CA 1
ATOM 3099 C C . GLU A 1 401 ? -23.150 -24.034 22.431 1.00 87.50 401 GLU A C 1
ATOM 3101 O O . GLU A 1 401 ? -22.206 -24.463 23.088 1.00 87.50 401 GLU A O 1
ATOM 3106 N N . ASP A 1 402 ? -23.007 -23.644 21.162 1.00 89.31 402 ASP A N 1
ATOM 3107 C CA . ASP A 1 402 ? -21.744 -23.739 20.421 1.00 89.31 402 ASP A CA 1
ATOM 3108 C C . ASP A 1 402 ? -20.770 -22.589 20.767 1.00 89.31 402 ASP A C 1
ATOM 3110 O O . ASP A 1 402 ? -19.647 -22.535 20.255 1.00 89.31 402 ASP A O 1
ATOM 3114 N N . ILE A 1 403 ? -21.195 -21.631 21.601 1.00 90.94 403 ILE A N 1
ATOM 3115 C CA . ILE A 1 403 ? -20.399 -20.468 21.992 1.00 90.94 403 ILE A CA 1
ATOM 3116 C C . ILE A 1 403 ? -19.597 -20.778 23.255 1.00 90.94 403 ILE A C 1
ATOM 3118 O O . ILE A 1 403 ? -20.131 -21.132 24.303 1.00 90.94 403 ILE A O 1
ATOM 3122 N N . ASP A 1 404 ? -18.291 -20.534 23.181 1.00 92.38 404 ASP A N 1
ATOM 3123 C CA . ASP A 1 404 ? -17.402 -20.560 24.340 1.00 92.38 404 ASP A CA 1
ATOM 3124 C C . ASP A 1 404 ? -17.725 -19.388 25.288 1.00 92.38 404 ASP A C 1
ATOM 3126 O O . ASP A 1 404 ? -17.330 -18.235 25.067 1.00 92.38 404 ASP A O 1
ATOM 3130 N N . GLN A 1 405 ? -18.483 -19.695 26.341 1.00 91.25 405 GLN A N 1
ATOM 3131 C CA . GLN A 1 405 ? -18.948 -18.721 27.327 1.00 91.25 405 GLN A CA 1
ATOM 3132 C C . GLN A 1 405 ? -17.797 -18.075 28.110 1.00 91.25 405 GLN A C 1
ATOM 3134 O O . GLN A 1 405 ? -17.907 -16.906 28.486 1.00 91.25 405 GLN A O 1
ATOM 3139 N N . ASP A 1 406 ? -16.689 -18.789 28.339 1.00 93.31 406 ASP A N 1
ATOM 3140 C CA . ASP A 1 406 ? -15.524 -18.252 29.051 1.00 93.31 406 ASP A CA 1
ATOM 3141 C C . ASP A 1 406 ? -14.860 -17.154 28.219 1.00 93.31 406 ASP A C 1
ATOM 3143 O O . ASP A 1 406 ? -14.634 -16.036 28.693 1.00 93.31 406 ASP A O 1
ATOM 3147 N N . LYS A 1 407 ? -14.618 -17.440 26.933 1.00 93.38 407 LYS A N 1
ATOM 3148 C CA . LYS A 1 407 ? -14.047 -16.459 26.002 1.00 93.38 407 LYS A CA 1
ATOM 3149 C C . LYS A 1 407 ? -14.974 -15.267 25.787 1.00 93.38 407 LYS A C 1
ATOM 3151 O O . LYS A 1 407 ? -14.488 -14.136 25.726 1.00 93.38 407 LYS A O 1
ATOM 3156 N N . LEU A 1 408 ? -16.286 -15.495 25.687 1.00 92.12 408 LEU A N 1
ATOM 3157 C CA . LEU A 1 408 ? -17.265 -14.416 25.543 1.00 92.12 408 LEU A CA 1
ATOM 3158 C C . LEU A 1 408 ? -17.300 -13.519 26.787 1.00 92.12 408 LEU A C 1
ATOM 3160 O O . LEU A 1 408 ? -17.291 -12.297 26.650 1.00 92.12 408 LEU A O 1
ATOM 3164 N N . THR A 1 409 ? -17.270 -14.107 27.985 1.00 93.25 409 THR A N 1
ATOM 3165 C CA . THR A 1 409 ? -17.213 -13.355 29.250 1.00 93.25 409 THR A CA 1
ATOM 3166 C C . THR A 1 409 ? -15.966 -12.479 29.288 1.00 93.25 409 THR A C 1
ATOM 3168 O O . THR A 1 409 ? -16.079 -11.260 29.395 1.00 93.25 409 THR A O 1
ATOM 3171 N N . HIS A 1 410 ? -14.785 -13.066 29.066 1.00 95.19 410 HIS A N 1
ATOM 3172 C CA . HIS A 1 410 ? -13.525 -12.322 29.041 1.00 95.19 410 HIS A CA 1
ATOM 3173 C C . HIS A 1 410 ? -13.532 -11.194 27.992 1.00 95.19 410 HIS A C 1
ATOM 3175 O O . HIS A 1 410 ? -13.037 -10.088 28.233 1.00 95.19 410 HIS A O 1
ATOM 3181 N N . LEU A 1 411 ? -14.112 -11.436 26.813 1.00 94.44 411 LEU A N 1
ATOM 3182 C CA . LEU A 1 411 ? -14.254 -10.417 25.773 1.00 94.44 411 LEU A CA 1
ATOM 3183 C C . LEU A 1 411 ? -15.147 -9.252 26.225 1.00 94.44 411 LEU A C 1
ATOM 3185 O O . LEU A 1 411 ? -14.792 -8.092 26.004 1.00 94.44 411 LEU A O 1
ATOM 3189 N N . LEU A 1 412 ? -16.294 -9.537 26.841 1.00 94.12 412 LEU A N 1
ATOM 3190 C CA . LEU A 1 412 ? -17.218 -8.512 27.327 1.00 94.12 412 LEU A CA 1
ATOM 3191 C C . LEU A 1 412 ? -16.577 -7.693 28.450 1.00 94.12 412 LEU A C 1
ATOM 3193 O O . LEU A 1 412 ? -16.576 -6.461 28.390 1.00 94.12 412 LEU A O 1
ATOM 3197 N N . GLU A 1 413 ? -15.955 -8.356 29.420 1.00 95.38 413 GLU A N 1
ATOM 3198 C CA . GLU A 1 413 ? -15.309 -7.685 30.546 1.00 95.38 413 GLU A CA 1
ATOM 3199 C C . GLU A 1 413 ? -14.141 -6.804 30.100 1.00 95.38 413 GLU A C 1
ATOM 3201 O O . GLU A 1 413 ? -14.045 -5.643 30.503 1.00 95.38 413 GLU A O 1
ATOM 3206 N N . SER A 1 414 ? -13.293 -7.307 29.197 1.00 92.94 414 SER A N 1
ATOM 3207 C CA . SER A 1 414 ? -12.175 -6.535 28.638 1.00 92.94 414 SER A CA 1
ATOM 3208 C C . SER A 1 414 ? -12.638 -5.354 27.777 1.00 92.94 414 SER A C 1
ATOM 3210 O O . SER A 1 414 ? -12.031 -4.279 27.821 1.00 92.94 414 SER A O 1
ATOM 3212 N N . SER A 1 415 ? -13.735 -5.511 27.031 1.00 92.12 415 SER A N 1
ATOM 3213 C CA . SER A 1 415 ? -14.274 -4.463 26.154 1.00 92.12 415 SER A CA 1
ATOM 3214 C C . SER A 1 415 ? -14.956 -3.341 26.936 1.00 92.12 415 SER A C 1
ATOM 3216 O O . SER A 1 415 ? -14.723 -2.162 26.655 1.00 92.12 415 SER A O 1
ATOM 3218 N N . PHE A 1 416 ? -15.781 -3.691 27.926 1.00 92.75 416 PHE A N 1
ATOM 3219 C CA . PHE A 1 416 ? -16.553 -2.730 28.719 1.00 92.75 416 PHE A CA 1
ATOM 3220 C C . PHE A 1 416 ? -15.843 -2.279 29.998 1.00 92.75 416 PHE A C 1
ATOM 3222 O O . PHE A 1 416 ? -16.290 -1.321 30.629 1.00 92.75 416 PHE A O 1
ATOM 3229 N N . ARG A 1 417 ? -14.728 -2.930 30.360 1.00 91.88 417 ARG A N 1
ATOM 3230 C CA . ARG A 1 417 ? -13.960 -2.693 31.595 1.00 91.88 417 ARG A CA 1
ATOM 3231 C C . ARG A 1 417 ? -14.834 -2.801 32.847 1.00 91.88 417 ARG A C 1
ATOM 3233 O O . ARG A 1 417 ? -14.747 -1.972 33.752 1.00 91.88 417 ARG A O 1
ATOM 3240 N N . ARG A 1 418 ? -15.724 -3.794 32.858 1.00 92.88 418 ARG A N 1
ATOM 3241 C CA . ARG A 1 418 ? -16.665 -4.098 33.943 1.00 92.88 418 ARG A CA 1
ATOM 3242 C C . ARG A 1 418 ? -16.745 -5.605 34.118 1.00 92.88 418 ARG A C 1
ATOM 3244 O O . ARG A 1 418 ? -16.708 -6.307 33.120 1.00 92.88 418 ARG A O 1
ATOM 3251 N N . VAL A 1 419 ? -16.885 -6.062 35.356 1.00 92.38 419 VAL A N 1
ATOM 3252 C CA . VAL A 1 419 ? -17.085 -7.483 35.670 1.00 92.38 419 VAL A CA 1
ATOM 3253 C C . VAL A 1 419 ? -18.523 -7.872 35.323 1.00 92.38 419 VAL A C 1
ATOM 3255 O O . VAL A 1 419 ? -19.452 -7.111 35.613 1.00 92.38 419 VAL A O 1
ATOM 3258 N N . LEU A 1 420 ? -18.698 -9.017 34.667 1.00 92.50 420 LEU A N 1
ATOM 3259 C CA . LEU A 1 420 ? -19.993 -9.531 34.234 1.00 92.50 420 LEU A CA 1
ATOM 3260 C C . LEU A 1 420 ? -20.536 -10.514 35.278 1.00 92.50 420 LEU A C 1
ATOM 3262 O O . LEU A 1 420 ? -19.848 -11.453 35.668 1.00 92.50 420 LEU A O 1
ATOM 3266 N N . ASP A 1 421 ? -21.794 -10.343 35.687 1.00 92.38 421 ASP A N 1
ATOM 3267 C CA . ASP A 1 421 ? -22.513 -11.397 36.409 1.00 92.38 421 ASP A CA 1
ATOM 3268 C C . ASP A 1 421 ? -22.885 -12.506 35.418 1.00 92.38 421 ASP A C 1
ATOM 3270 O O . ASP A 1 421 ? -23.853 -12.398 34.655 1.00 92.38 421 ASP A O 1
ATOM 3274 N N . ARG A 1 422 ? -22.028 -13.525 35.377 1.00 90.50 422 ARG A N 1
ATOM 3275 C CA . ARG A 1 422 ? -22.023 -14.564 34.353 1.00 90.50 422 ARG A CA 1
ATOM 3276 C C . ARG A 1 422 ? -23.323 -15.367 34.333 1.00 90.50 422 ARG A C 1
ATOM 3278 O O . ARG A 1 422 ? -23.931 -15.513 33.272 1.00 90.50 422 ARG A O 1
ATOM 3285 N N . ASP A 1 423 ? -23.757 -15.840 35.495 1.00 88.44 423 ASP A N 1
ATOM 3286 C CA . ASP A 1 423 ? -24.888 -16.762 35.615 1.00 88.44 423 ASP A CA 1
ATOM 3287 C C . ASP A 1 423 ? -26.197 -16.052 35.258 1.00 88.44 423 ASP A C 1
ATOM 3289 O O . ASP A 1 423 ? -26.984 -16.535 34.438 1.00 88.44 423 ASP A O 1
ATOM 3293 N N . ALA A 1 424 ? -26.401 -14.845 35.795 1.00 92.00 424 ALA A N 1
ATOM 3294 C CA . ALA A 1 424 ? -27.587 -14.047 35.504 1.00 92.00 424 ALA A CA 1
ATOM 3295 C C . ALA A 1 424 ? -27.624 -13.546 34.049 1.00 92.00 424 ALA A C 1
ATOM 3297 O O . ALA A 1 424 ? -28.699 -13.322 33.485 1.00 92.00 424 ALA A O 1
ATOM 3298 N N . PHE A 1 425 ? -26.466 -13.315 33.424 1.00 91.50 425 PHE A N 1
ATOM 3299 C CA . PHE A 1 425 ? -26.397 -12.907 32.024 1.00 91.50 425 PHE A CA 1
ATOM 3300 C C . PHE A 1 425 ? -26.724 -14.061 31.076 1.00 91.50 425 PHE A C 1
ATOM 3302 O O . PHE A 1 425 ? -27.607 -13.899 30.236 1.00 91.50 425 PHE A O 1
ATOM 3309 N N . PHE A 1 426 ? -26.078 -15.219 31.234 1.00 90.38 426 PHE A N 1
ATOM 3310 C CA . PHE A 1 426 ? -26.264 -16.343 30.315 1.00 90.38 426 PHE A CA 1
ATOM 3311 C C . PHE A 1 426 ? -27.585 -17.084 30.496 1.00 90.38 426 PHE A C 1
ATOM 3313 O O . PHE A 1 426 ? -28.096 -17.601 29.518 1.00 90.38 426 PHE A O 1
ATOM 3320 N N . THR A 1 427 ? -28.205 -17.056 31.679 1.00 90.62 427 THR A N 1
ATOM 3321 C CA . THR A 1 427 ? -29.558 -17.625 31.863 1.00 90.62 427 THR A CA 1
ATOM 3322 C C . THR A 1 427 ? -30.635 -16.873 31.056 1.00 90.62 427 THR A C 1
ATOM 3324 O O . THR A 1 427 ? -31.731 -17.386 30.852 1.00 90.62 427 THR A O 1
ATOM 3327 N N . ARG A 1 428 ? -30.360 -15.634 30.618 1.00 88.62 428 ARG A N 1
ATOM 3328 C CA . ARG A 1 428 ? -31.306 -14.801 29.850 1.00 88.62 428 ARG A CA 1
ATOM 3329 C C . ARG A 1 428 ? -31.181 -14.941 28.331 1.00 88.62 428 ARG A C 1
ATOM 3331 O O . ARG A 1 428 ? -32.070 -14.450 27.636 1.00 88.62 428 ARG A O 1
ATOM 3338 N N . LEU A 1 429 ? -30.069 -15.487 27.844 1.00 83.25 429 LEU A N 1
ATOM 3339 C CA . LEU A 1 429 ? -29.781 -15.690 26.421 1.00 83.25 429 LEU A CA 1
ATOM 3340 C C . LEU A 1 429 ? -30.203 -17.097 26.012 1.00 83.25 429 LEU A C 1
ATOM 3342 O O . LEU A 1 429 ? -30.699 -17.219 24.871 1.00 83.25 429 LEU A O 1
#

Sequence (429 aa):
MKRYLSSSTRLAKSDPGNHQRDLILSVLNARPSARDSKSYLASFRKPQKPAFDVNHSLPLKTSDIDPTTPLSTTTTAPDDEILDPINPRAGLVKLQGPFTDRQLDSIGVGMNNLREMGLVSVVVVDSELWSVERLKRAKNNGSHAVSQLIHSIRDEVIRVTETLIEEGSEAIPILHPIAHLDKRSKCLPQWATSQQHRRARHAPETCHINLADLAQIRKAIKKRITPVIPSFAFNDDLRTIPVHADEILVALSESLEAAQSQKADELKKLTMDITPLRLLIITRTGGIPSPARSGLPHLSINLSSEHEHIASTFVWESSHPSALTNLSLARRCLMHMPQSSTALIVGHRSAMDLVANLITNKPAHSASLPHELLVTSDKITSHTPTSVRLGAPIQCIRNFEDIDQDKLTHLLESSFRRVLDRDAFFTRL

Foldseek 3Di:
DVVVVVLVVLVVPCPVVVLVVVLVVLLVVLVADPVLQVVLQVVQADPDDPPPPPDDDDDDDDDDDDDDDDDDDDPDDPPVSVPDPRQAAEAEEEAEDDDDLVLLLLVLSLQVSCLVSRYAYAYEYHYPVCDLVLLVVLVVVDDVSQVVVLVVQLVVLVSSQVSNVSSPAAEDEDSDAQKEWDPDQPPDPPVCPDPLVVLLVDRSIAIAGDPVSCPVVLVCSRVSHHYYYTQWHQYPVRDIGGHGSLRVLLNCLQNLLVNVVVVVPDDPPDGRRHRHQEYEYEDAQAAAFDPVQVGFHAQEDQCQACLSVCSVPDDCCPPCVCRNVVLVSQLSSQVSGDQNGKYKTFYSNPSSVSSSCSSNVGGQDDNPDDSVVCVVVVSTDSGRMYIYGNHDHDDDDDDPVVDDLVVVQVVVCVVVVDHDPSVVVVVVD

Radius of gyration: 25.28 Å; chains: 1; bounding box: 54×53×92 Å

InterPro domains:
  IPR036393 Acetylglutamate kinase-like superfamily [G3DSA:3.40.1160.10] (80-364)

pLDDT: mean 78.39, std 20.07, range [24.52, 97.56]

Organism: Wallemia ichthyophaga (NCBI:txid245174)

Secondary structure (DSSP, 8-state):
-HHHHHHHHHTTT--HHHHHHHHHHHHHHT---HHHHHHHHHTTS--PPP----------------------------GGGG-S--PPEEEEEEEEE---HHHHHHHHHHHHHHHHTTEEEEEEEEEGGG-HHHHHHHHHT-HHHHHHHHHHHHHHHHHHHHHHHHTT--EEE--S--EEE-SS-----TTTTSHHHHHS---S--EE--TTTHHHHHHHHHTT-EEEE-SEEE-TTS-EEE--HHHHHHHHHHHHHHHHHGGGTT-TTTPPP--EEEEEEEESS-S-B-GGGTTPBPSEEEHHHHHHHHHHH---TTT-TTHHHHHHHHHHHHHHS-TT-EEEEEETT-HHHHHHHHHH-S-SS-TTS-HHHHHTTT---TT--EEEE---------SGGGS-HHHHHHHHHHHHTS---HHHHHTT-